Protein AF-A0A346PNC8-F1 (afdb_monomer)

Mean predicted aligned error: 5.47 Å

pLDDT: mean 92.41, std 10.1, range [27.95, 98.81]

InterPro domains:
  IPR000914 Solute-binding protein family 5 domain [PF00496] (256-506)
  IPR039424 Solute-binding protein family 5 [PTHR30290] (221-501)

Secondary structure (DSSP, 8-state):
--SHHHHHHHHHHHHHHHHHHHHHHHHHHHT-PSSEEEEEEEETT-HHHHHHHHHHHHHHHHTTSEEEEEEEE-HHHHHHHHHHTTTTT--EEEEEEEE--SSTHHHHHHHH-GGGBTTTSSBTT----HHHHHHHHHHHH---HHHHHHHHHHHHHHHHHH-SEEEEEEEEEEEEEETTTBS-----SSTT-TTGGGEEGGGTEE--B-S-SEEEEEESS-----SGGG--SHHHHHHHTTT---SEEE-TTS-EEESSEEEEEE-SSSEEEEEE-SS-B-TTSPBP-HHHHHHHHHTTTTSTTTHHHHTTEEEEEEEETTEEEEEESS--TTHHHHT-PPP--GGGSTTSS--TTTS---SSSEEEEEEETTTEEEEEE-TT-TTSSSSSSSSPPPSEEEEEE--SHHHHHHHHHTTS-SEE-S--HHHHHHHHTSTTEEEEEEEEEEEEEEE--TTSTTTTSHHHHHHHHHH--HHHHHHHTSTT-SEE-SSSS-TT-GGG--HHHHHHHHHHHT-

Foldseek 3Di:
DPPVVVVVVVVLVVLLVLLLVLQVVLCVVLVHADPAEEEEEDEPLDPLQLVLSVVLCVLSVVSRNYDYHYDYDHPVVL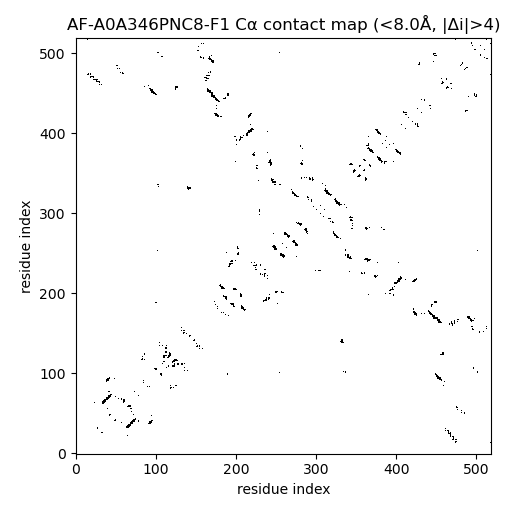LVCLQCCVVVVHQYKYWDKDFAFLDLLRLDCQQAALVNDGPNGRVSLSHDDPLLNVLSVCLFQDQPLVVSLVSLLVNQLVCLLQLQWFFQFFFKWKKKFFCQFWPDQDAQQAQLQRCVQCDPLQQLGHIDTPPALEAEEAQQAWQQFQQLLADDDSSVSNLCSQFFWFCWDQYSLRRTGGDQFPDKDDPDQFKMKTFGDQQFAKLVGHTQFLVLNQVQLVVNPPTPNVCLRLVFFDDWARPDRGMIMTGTPHRGNCVSRSRGGGGADPLCDPPHDDPCGQFNMYRGQWGWPDDDTQFKTKIAGDCSRPPAPVPSHPDGRRGMYMHTYDNDLVSQLVCCVVVVHRMYIDHALVSLVVSVPDPRMDMDMDRHSMTMIMGGNCVHPSNVRSSSSLSSSLSSPSVCSCCPSRVVGGGTDSGSGTVSNVSNDDPVSVVVSCVPRHD

Structure (mmCIF, N/CA/C/O backbone):
data_AF-A0A346PNC8-F1
#
_entry.id   AF-A0A346PNC8-F1
#
loop_
_atom_site.group_PDB
_atom_site.id
_atom_site.type_symbol
_atom_site.label_atom_id
_atom_site.label_alt_id
_atom_site.label_comp_id
_atom_site.label_asym_id
_atom_site.label_entity_id
_atom_site.label_seq_id
_atom_site.pdbx_PDB_ins_code
_atom_site.Cartn_x
_atom_site.Cartn_y
_atom_site.Cartn_z
_atom_site.occupancy
_atom_site.B_iso_or_equiv
_atom_site.auth_seq_id
_atom_site.auth_comp_id
_atom_site.auth_asym_id
_atom_site.auth_atom_id
_atom_site.pdbx_PDB_model_num
ATOM 1 N N . MET A 1 1 ? -41.665 -12.838 2.703 1.00 41.69 1 MET A N 1
ATOM 2 C CA . MET A 1 1 ? -41.223 -11.676 3.490 1.00 41.69 1 MET A CA 1
ATOM 3 C C . MET A 1 1 ? -42.024 -11.685 4.773 1.00 41.69 1 MET A C 1
ATOM 5 O O . MET A 1 1 ? -43.197 -11.367 4.656 1.00 41.69 1 MET A O 1
ATOM 9 N N . THR A 1 2 ? -41.460 -12.199 5.877 1.00 42.22 2 THR A N 1
ATOM 10 C CA . THR A 1 2 ? -41.918 -12.081 7.295 1.00 42.22 2 THR A CA 1
ATOM 11 C C . THR A 1 2 ? -41.427 -13.230 8.212 1.00 42.22 2 THR A C 1
ATOM 13 O O . THR A 1 2 ? -41.974 -13.407 9.296 1.00 42.22 2 THR A O 1
ATOM 16 N N . ALA A 1 3 ? -40.419 -14.020 7.818 1.00 34.31 3 ALA A N 1
ATOM 17 C CA . ALA A 1 3 ? -39.759 -14.975 8.725 1.00 34.31 3 ALA A CA 1
ATOM 18 C C . ALA A 1 3 ? -38.270 -14.625 8.893 1.00 34.31 3 ALA A C 1
ATOM 20 O O . ALA A 1 3 ? -37.881 -14.351 10.018 1.00 34.31 3 ALA A O 1
ATOM 21 N N . ASP A 1 4 ? -37.526 -14.469 7.786 1.00 36.72 4 ASP A N 1
ATOM 22 C CA . ASP A 1 4 ? -36.109 -14.047 7.812 1.00 36.72 4 ASP A CA 1
ATOM 23 C C . ASP A 1 4 ? -35.887 -12.725 8.556 1.00 36.72 4 ASP A C 1
ATOM 25 O O . ASP A 1 4 ? -35.188 -12.713 9.554 1.00 36.72 4 ASP A O 1
ATOM 29 N N . GLU A 1 5 ? -36.567 -11.638 8.163 1.00 34.66 5 GLU A N 1
ATOM 30 C CA . GLU A 1 5 ? -36.380 -10.293 8.756 1.00 34.66 5 GLU A CA 1
ATOM 31 C C . GLU A 1 5 ? -36.641 -10.218 10.275 1.00 34.66 5 GLU A C 1
ATOM 33 O O . GLU A 1 5 ? -36.281 -9.234 10.912 1.00 34.66 5 GLU A O 1
ATOM 38 N N . ASN A 1 6 ? -37.324 -11.210 10.855 1.00 27.95 6 ASN A N 1
ATOM 39 C CA . ASN A 1 6 ? -37.658 -11.235 12.278 1.00 27.95 6 ASN A CA 1
ATOM 40 C C . ASN A 1 6 ? -36.692 -12.119 13.089 1.00 27.95 6 ASN A C 1
ATOM 42 O O . ASN A 1 6 ? -36.618 -11.930 14.298 1.00 27.95 6 ASN A O 1
ATOM 46 N N . GLU A 1 7 ? -35.986 -13.059 12.444 1.00 33.06 7 GLU A N 1
ATOM 47 C CA . GLU A 1 7 ? -34.853 -13.803 13.023 1.00 33.06 7 GLU A CA 1
ATOM 48 C C . GLU A 1 7 ? -33.589 -12.930 12.989 1.00 33.06 7 GLU A C 1
ATOM 50 O O . GLU A 1 7 ? -33.023 -12.674 14.046 1.00 33.06 7 GLU A O 1
ATOM 55 N N . THR A 1 8 ? -33.259 -12.304 11.846 1.00 41.38 8 THR A N 1
ATOM 56 C CA . THR A 1 8 ? -32.070 -11.424 11.724 1.00 41.38 8 THR A CA 1
ATOM 57 C C . THR A 1 8 ? -32.102 -10.242 12.697 1.00 41.38 8 THR A C 1
ATOM 59 O O . THR A 1 8 ? -31.071 -9.832 13.212 1.00 41.38 8 THR A O 1
ATOM 62 N N . ARG A 1 9 ? -33.295 -9.706 12.990 1.00 32.72 9 ARG A N 1
ATOM 63 C CA . ARG A 1 9 ? -33.477 -8.582 13.924 1.00 32.72 9 ARG A CA 1
ATOM 64 C C . ARG A 1 9 ? -33.460 -8.995 15.401 1.00 32.72 9 ARG A C 1
ATOM 66 O O . ARG A 1 9 ? -33.289 -8.145 16.263 1.00 32.72 9 ARG A O 1
ATOM 73 N N . SER A 1 10 ? -33.723 -10.268 15.700 1.00 37.78 10 SER A N 1
ATOM 74 C CA . SER A 1 10 ? -33.656 -10.818 17.064 1.00 37.78 10 SER A CA 1
ATOM 75 C C . SER A 1 10 ? -32.217 -11.159 17.434 1.00 37.78 10 SER A C 1
ATOM 77 O O . SER A 1 10 ? -31.809 -10.939 18.570 1.00 37.78 10 SER A O 1
ATOM 79 N N . ASP A 1 11 ? -31.463 -11.650 16.451 1.00 52.56 11 ASP A N 1
ATOM 80 C CA . ASP A 1 11 ? -30.048 -11.970 16.602 1.00 52.56 11 ASP A CA 1
ATOM 81 C C . ASP A 1 11 ? -29.211 -10.678 16.697 1.00 52.56 11 ASP A C 1
ATOM 83 O O . ASP A 1 11 ? -28.352 -10.585 17.570 1.00 52.56 11 ASP A O 1
ATOM 87 N N . SER A 1 12 ? -29.555 -9.624 15.935 1.00 57.44 12 SER A N 1
ATOM 88 C CA . SER A 1 12 ? -28.910 -8.302 16.060 1.00 57.44 12 SER A CA 1
ATOM 89 C C . SER A 1 12 ? -29.179 -7.621 17.411 1.00 57.44 12 SER A C 1
ATOM 91 O O . SER A 1 12 ? -28.255 -7.110 18.027 1.00 57.44 12 SER A O 1
ATOM 93 N N . GLU A 1 13 ? -30.423 -7.658 17.920 1.00 61.09 13 GLU A N 1
ATOM 94 C CA . GLU A 1 13 ? -30.757 -7.109 19.251 1.00 61.09 13 GLU A CA 1
ATOM 95 C C . GLU A 1 13 ? -29.976 -7.832 20.377 1.00 61.09 13 GLU A C 1
ATOM 97 O O . GLU A 1 13 ? -29.629 -7.211 21.377 1.00 61.09 13 GLU A O 1
ATOM 102 N N . GLY A 1 14 ? -29.674 -9.129 20.220 1.00 64.38 14 GLY A N 1
ATOM 103 C CA . GLY A 1 14 ? -28.881 -9.900 21.185 1.00 64.38 14 GLY A CA 1
ATOM 104 C C . GLY A 1 14 ? -27.372 -9.629 21.127 1.00 64.38 14 GLY A C 1
ATOM 105 O O . GLY A 1 14 ? -26.728 -9.593 22.177 1.00 64.38 14 GLY A O 1
ATOM 106 N N . ALA A 1 15 ? -26.820 -9.421 19.929 1.00 70.25 15 ALA A N 1
ATOM 107 C CA . ALA A 1 15 ? -25.414 -9.061 19.734 1.00 70.25 15 ALA A CA 1
ATOM 108 C C . ALA A 1 15 ? -25.106 -7.652 20.275 1.00 70.25 15 ALA A C 1
ATOM 110 O O . ALA A 1 15 ? -24.113 -7.463 20.986 1.00 70.25 15 ALA A O 1
ATOM 111 N N . ASP A 1 16 ? -26.007 -6.693 20.034 1.00 80.81 16 ASP A N 1
ATOM 112 C CA . ASP A 1 16 ? -25.893 -5.322 20.548 1.00 80.81 16 ASP A CA 1
ATOM 113 C C . ASP A 1 16 ? -25.917 -5.291 22.088 1.00 80.81 16 ASP A C 1
ATOM 115 O O . ASP A 1 16 ? -25.121 -4.587 22.712 1.00 80.81 16 ASP A O 1
ATOM 119 N N . ASP A 1 17 ? -26.771 -6.106 22.724 1.00 88.62 17 ASP A N 1
ATOM 120 C CA . ASP A 1 17 ? -26.833 -6.233 24.188 1.00 88.62 17 ASP A CA 1
ATOM 121 C C . ASP A 1 17 ? -25.498 -6.736 24.782 1.00 88.62 17 ASP A C 1
ATOM 123 O O . ASP A 1 17 ? -25.062 -6.266 25.839 1.00 88.62 17 ASP A O 1
ATOM 127 N N . GLU A 1 18 ? -24.823 -7.685 24.121 1.00 91.88 18 GLU A N 1
ATOM 128 C CA . GLU A 1 18 ? -23.522 -8.188 24.578 1.00 91.88 18 GLU A CA 1
ATOM 129 C C . GLU A 1 18 ? -22.405 -7.157 24.375 1.00 91.88 18 GLU A C 1
ATOM 131 O O . GLU A 1 18 ? -21.547 -6.994 25.250 1.00 91.88 18 GLU A O 1
ATOM 136 N N . ALA A 1 19 ? -22.428 -6.435 23.253 1.00 94.88 19 ALA A N 1
ATOM 137 C CA . ALA A 1 19 ? -21.483 -5.363 22.968 1.00 94.88 19 ALA A CA 1
ATOM 138 C C . ALA A 1 19 ? -21.593 -4.224 23.998 1.00 94.88 19 ALA A C 1
ATOM 140 O O . ALA A 1 19 ? -20.587 -3.817 24.584 1.00 94.88 19 ALA A O 1
ATOM 141 N N . ILE A 1 20 ? -22.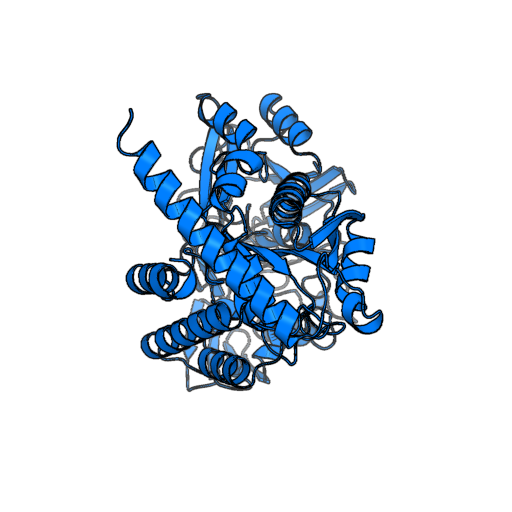817 -3.791 24.315 1.00 97.00 20 ILE A N 1
ATOM 142 C CA . ILE A 1 20 ? -23.097 -2.809 25.374 1.00 97.00 20 ILE A CA 1
ATOM 143 C C . ILE A 1 20 ? -22.587 -3.315 26.731 1.00 97.00 20 ILE A C 1
ATOM 145 O O . ILE A 1 20 ? -21.905 -2.579 27.445 1.00 97.00 20 ILE A O 1
ATOM 149 N N . ALA A 1 21 ? -22.838 -4.584 27.073 1.00 97.06 21 ALA A N 1
ATOM 150 C CA . ALA A 1 21 ? -22.382 -5.167 28.336 1.00 97.06 21 ALA A CA 1
ATOM 151 C C . ALA A 1 21 ? -20.848 -5.271 28.450 1.00 97.06 21 ALA A C 1
ATOM 153 O O . ALA A 1 21 ? -20.313 -5.267 29.565 1.00 97.06 21 ALA A O 1
ATOM 154 N N . LEU A 1 22 ? -20.126 -5.401 27.330 1.00 97.69 22 LEU A N 1
ATOM 155 C CA . LEU A 1 22 ? -18.664 -5.302 27.304 1.00 97.69 22 LEU A CA 1
ATOM 156 C C . LEU A 1 22 ? -18.212 -3.873 27.610 1.00 97.69 22 LEU A C 1
ATOM 158 O O . LEU A 1 22 ? -17.410 -3.688 28.526 1.00 97.69 22 LEU A O 1
ATOM 162 N N . VAL A 1 23 ? -18.785 -2.872 26.931 1.00 98.31 23 VAL A N 1
ATOM 163 C CA . VAL A 1 23 ? -18.450 -1.463 27.187 1.00 98.31 23 VAL A CA 1
ATOM 164 C C . VAL A 1 23 ? -18.717 -1.101 28.648 1.00 98.31 23 VAL A C 1
ATOM 166 O O . VAL A 1 23 ? -17.815 -0.611 29.318 1.00 98.31 23 VAL A O 1
ATOM 169 N N . GLU A 1 24 ? -19.904 -1.396 29.188 1.00 98.44 24 GLU A N 1
ATOM 170 C CA . GLU A 1 24 ? -20.246 -1.091 30.588 1.00 98.44 24 GLU A CA 1
ATOM 171 C C . GLU A 1 24 ? -19.246 -1.700 31.584 1.00 98.44 24 GLU A C 1
ATOM 173 O O . GLU A 1 24 ? -18.846 -1.045 32.549 1.00 98.44 24 GLU A O 1
ATOM 178 N N . ARG A 1 25 ? -18.807 -2.940 31.337 1.00 98.31 25 ARG A N 1
ATOM 179 C CA . ARG A 1 25 ? -17.824 -3.629 32.182 1.00 98.31 25 ARG A CA 1
ATOM 180 C C . ARG A 1 25 ? -16.447 -2.982 32.102 1.00 98.31 25 ARG A C 1
ATOM 182 O O . ARG A 1 25 ? -15.799 -2.821 33.134 1.00 98.31 25 ARG A O 1
ATOM 189 N N . GLY A 1 26 ? -16.016 -2.617 30.897 1.00 98.31 26 GLY A N 1
ATOM 190 C CA . GLY A 1 26 ? -14.761 -1.909 30.681 1.00 98.31 26 GLY A CA 1
ATOM 191 C C . GLY A 1 26 ? -14.765 -0.525 31.337 1.00 98.31 26 GLY A C 1
ATOM 192 O O . GLY A 1 26 ? -13.817 -0.174 32.031 1.00 98.31 26 GLY A O 1
ATOM 193 N N . LEU A 1 27 ? -15.869 0.221 31.236 1.00 98.50 27 LEU A N 1
ATOM 194 C CA . LEU A 1 27 ? -16.032 1.509 31.920 1.00 98.50 27 LEU A CA 1
ATOM 195 C C . LEU A 1 27 ? -15.996 1.364 33.449 1.00 98.50 27 LEU A C 1
ATOM 197 O O . LEU A 1 27 ? -15.332 2.153 34.126 1.00 98.50 27 LEU A O 1
ATOM 201 N N . GLU A 1 28 ? -16.649 0.336 34.006 1.00 98.19 28 GLU A N 1
ATOM 202 C CA . GLU A 1 28 ? -16.578 0.039 35.444 1.00 98.19 28 GLU A CA 1
ATOM 203 C C . GLU A 1 28 ? -15.140 -0.290 35.883 1.00 98.19 28 GLU A C 1
ATOM 205 O O . GLU A 1 28 ? -14.700 0.192 36.931 1.00 98.19 28 GLU A O 1
ATOM 210 N N . ALA A 1 29 ? -14.400 -1.067 35.083 1.00 98.06 29 ALA A N 1
ATOM 211 C CA . ALA A 1 29 ? -13.003 -1.416 35.347 1.00 98.06 29 ALA A CA 1
ATOM 212 C C . ALA A 1 29 ? -12.076 -0.187 35.308 1.00 98.06 29 ALA A C 1
ATOM 214 O O . ALA A 1 29 ? -11.304 0.017 36.249 1.00 98.06 29 ALA A O 1
ATOM 215 N N . ALA A 1 30 ? -12.244 0.679 34.302 1.00 97.19 30 ALA A N 1
ATOM 216 C CA . ALA A 1 30 ? -11.530 1.950 34.173 1.00 97.19 30 ALA A CA 1
ATOM 217 C C . ALA A 1 30 ? -11.929 2.980 35.252 1.00 97.19 30 ALA A C 1
ATOM 219 O O . ALA A 1 30 ? -11.220 3.961 35.483 1.00 97.19 30 ALA A O 1
ATOM 220 N N . GLY A 1 31 ? -13.074 2.789 35.919 1.00 97.69 31 GLY A N 1
ATOM 221 C CA . GLY A 1 31 ? -13.633 3.758 36.861 1.00 97.69 31 GLY A CA 1
ATOM 222 C C . GLY A 1 31 ? -14.132 5.039 36.183 1.00 97.69 31 GLY A C 1
ATOM 223 O O . GLY A 1 31 ? -14.040 6.116 36.779 1.00 97.69 31 GLY A O 1
ATOM 224 N N . VAL A 1 32 ? -14.636 4.924 34.951 1.00 97.81 32 VAL A N 1
ATOM 225 C CA . VAL A 1 32 ? -15.154 6.028 34.132 1.00 97.81 32 VAL A CA 1
ATOM 226 C C . VAL A 1 32 ? -16.682 5.956 34.085 1.00 97.81 32 VAL A C 1
ATOM 228 O O . VAL A 1 32 ? -17.255 4.923 33.755 1.00 97.81 32 VAL A O 1
ATOM 231 N N . ASP A 1 33 ? -17.357 7.057 34.421 1.00 97.56 33 ASP A N 1
ATOM 232 C CA . ASP A 1 33 ? -18.819 7.150 34.340 1.00 97.56 33 ASP A CA 1
ATOM 233 C C . ASP A 1 33 ? -19.258 7.548 32.912 1.00 97.56 33 ASP A C 1
ATOM 235 O O . ASP A 1 33 ? -18.686 8.487 32.354 1.00 97.56 33 ASP A O 1
ATOM 239 N N . PRO A 1 34 ? -20.297 6.918 32.329 1.00 96.75 34 PRO A N 1
ATOM 240 C CA . PRO A 1 34 ? -20.859 7.350 31.050 1.00 96.75 34 PRO A CA 1
ATOM 241 C C . PRO A 1 34 ? -21.704 8.645 31.174 1.00 96.75 34 PRO A C 1
ATOM 243 O O . PRO A 1 34 ? -22.282 8.911 32.238 1.00 96.75 34 PRO A O 1
ATOM 246 N N . PRO A 1 35 ? -21.871 9.424 30.084 1.00 97.75 35 PRO A N 1
ATOM 247 C CA . PRO A 1 35 ? -21.293 9.182 28.766 1.00 97.75 35 PRO A CA 1
ATOM 248 C C . PRO A 1 35 ? -19.808 9.571 28.700 1.00 97.75 35 PRO A C 1
ATOM 250 O O . PRO A 1 35 ? -19.401 10.589 29.257 1.00 97.75 35 PRO A O 1
ATOM 253 N N . VAL A 1 36 ? -19.010 8.772 27.994 1.00 97.75 36 VAL A N 1
ATOM 254 C CA . VAL A 1 36 ? -17.608 9.083 27.689 1.00 97.75 36 VAL A CA 1
ATOM 255 C C . VAL A 1 36 ? -17.561 10.152 26.599 1.00 97.75 36 VAL A C 1
ATOM 257 O O . VAL A 1 36 ? -18.003 9.909 25.477 1.00 97.75 36 VAL A O 1
ATOM 260 N N . GLU A 1 37 ? -17.027 11.329 26.923 1.00 97.81 37 GLU A N 1
ATOM 261 C CA . GLU A 1 37 ? -16.802 12.409 25.955 1.00 97.81 37 GLU A CA 1
ATOM 262 C C . GLU A 1 37 ? -15.555 12.103 25.110 1.00 97.81 37 GLU A C 1
ATOM 264 O O . GLU A 1 37 ? -14.465 11.947 25.661 1.00 97.81 37 GLU A O 1
ATOM 269 N N . THR A 1 38 ? -15.690 12.030 23.785 1.00 97.50 38 THR A N 1
ATOM 270 C CA . THR A 1 38 ? -14.568 11.820 22.847 1.00 97.50 38 THR A CA 1
ATOM 271 C C . THR A 1 38 ? -14.868 12.453 21.481 1.00 97.50 38 THR A C 1
ATOM 273 O O . THR A 1 38 ? -15.967 12.962 21.244 1.00 97.50 38 THR A O 1
ATOM 276 N N . THR A 1 39 ? -13.899 12.436 20.570 1.00 97.81 39 THR A N 1
ATOM 277 C CA . THR A 1 39 ? -14.019 12.983 19.213 1.00 97.81 39 THR A CA 1
ATOM 278 C C . THR A 1 39 ? -13.559 11.951 18.197 1.00 97.81 39 THR A C 1
ATOM 280 O O . THR A 1 39 ? -12.489 11.379 18.365 1.00 97.81 39 THR A O 1
ATOM 283 N N . ILE A 1 40 ? -14.328 11.740 17.127 1.00 98.31 40 ILE A N 1
ATOM 284 C CA . ILE A 1 40 ? -13.842 11.040 15.933 1.00 98.31 40 ILE A CA 1
ATOM 285 C C . ILE A 1 40 ? -13.269 12.075 14.961 1.00 98.31 40 ILE A C 1
ATOM 287 O O . ILE A 1 40 ? -13.969 13.024 14.592 1.00 98.31 40 ILE A O 1
ATOM 291 N N . TYR A 1 41 ? -12.032 11.862 14.513 1.00 97.31 41 TYR A N 1
ATOM 292 C CA . TYR A 1 41 ? -11.410 12.637 13.443 1.00 97.31 41 TYR A CA 1
ATOM 293 C C . TYR A 1 41 ? -11.367 11.852 12.123 1.00 97.31 41 TYR A C 1
ATOM 295 O O . TYR A 1 41 ? -11.156 10.635 12.093 1.00 97.31 41 TYR A O 1
ATOM 303 N N . ALA A 1 42 ? -11.539 12.581 11.023 1.00 96.38 42 ALA A N 1
ATOM 304 C CA . ALA A 1 42 ? -11.319 12.115 9.654 1.00 96.38 42 ALA A CA 1
ATOM 305 C C . ALA A 1 42 ? -10.644 13.219 8.825 1.00 96.38 42 ALA A C 1
ATOM 307 O O . ALA A 1 42 ? -10.771 14.406 9.147 1.00 96.38 42 ALA A O 1
ATOM 308 N N . ASN A 1 43 ? -9.955 12.857 7.742 1.00 93.12 43 ASN A N 1
ATOM 309 C CA . ASN A 1 43 ? -9.415 13.850 6.815 1.00 93.12 43 ASN A CA 1
ATOM 310 C C . ASN A 1 43 ? -10.472 14.295 5.788 1.00 93.12 43 ASN A C 1
ATOM 312 O O . ASN A 1 43 ? -11.259 13.481 5.301 1.00 93.12 43 ASN A O 1
ATOM 316 N N . VAL A 1 44 ? -10.489 15.589 5.463 1.00 87.88 44 VAL A N 1
ATOM 317 C CA . VAL A 1 44 ? -11.554 16.220 4.662 1.00 87.88 44 VAL A CA 1
ATOM 318 C C . VAL A 1 44 ? -11.576 15.747 3.206 1.00 87.88 44 VAL A C 1
ATOM 320 O O . VAL A 1 44 ? -12.602 15.839 2.543 1.00 87.88 44 VAL A O 1
ATOM 323 N N . GLU A 1 45 ? -10.446 15.264 2.692 1.00 83.50 45 GLU A N 1
ATOM 324 C CA . GLU A 1 45 ? -10.282 14.871 1.292 1.00 83.50 45 GLU A CA 1
ATOM 325 C C . GLU A 1 45 ? -10.898 13.499 0.983 1.00 83.50 45 GLU A C 1
ATOM 327 O O . GLU A 1 45 ? -11.043 13.147 -0.187 1.00 83.50 45 GLU A O 1
ATOM 332 N N . ASN A 1 46 ? -11.262 12.721 2.009 1.00 85.81 46 ASN A N 1
ATOM 333 C CA . ASN A 1 46 ? -11.880 11.409 1.852 1.00 85.81 46 ASN A CA 1
ATOM 334 C C . ASN A 1 46 ? -13.349 11.437 2.318 1.00 85.81 46 ASN A C 1
ATOM 336 O O . ASN A 1 46 ? -13.671 11.133 3.469 1.00 85.81 46 ASN A O 1
ATOM 340 N N . ASP A 1 47 ? -14.252 11.785 1.396 1.00 86.69 47 ASP A N 1
ATOM 341 C CA . ASP A 1 47 ? -15.698 11.873 1.650 1.00 86.69 47 ASP A CA 1
ATOM 342 C C . ASP A 1 47 ? -16.303 10.550 2.154 1.00 86.69 47 ASP A C 1
ATOM 344 O O . ASP A 1 47 ? -17.196 10.554 3.007 1.00 86.69 47 ASP A O 1
ATOM 348 N N . GLU A 1 48 ? -15.835 9.404 1.649 1.00 89.12 48 GLU A N 1
ATOM 349 C CA . GLU A 1 48 ? -16.301 8.088 2.101 1.00 89.12 48 GLU A CA 1
ATOM 350 C C . GLU A 1 48 ? -15.897 7.847 3.562 1.00 89.12 48 GLU A C 1
ATOM 352 O O . GLU A 1 48 ? -16.744 7.462 4.374 1.00 89.12 48 GLU A O 1
ATOM 357 N N . ARG A 1 49 ? -14.653 8.190 3.932 1.00 92.31 49 ARG A N 1
ATOM 358 C CA . ARG A 1 49 ? -14.163 8.150 5.318 1.00 92.31 49 ARG A CA 1
ATOM 359 C C . ARG A 1 49 ? -14.982 9.013 6.254 1.00 92.31 49 ARG A C 1
ATOM 361 O O . ARG A 1 49 ? -15.444 8.541 7.291 1.00 92.31 49 ARG A O 1
ATOM 368 N N . VAL A 1 50 ? -15.222 10.261 5.862 1.00 95.12 50 VAL A N 1
ATOM 369 C CA . VAL A 1 50 ? -16.059 11.198 6.621 1.00 95.12 50 VAL A CA 1
ATOM 370 C C . VAL A 1 50 ? -17.456 10.617 6.858 1.00 95.12 50 VAL A C 1
ATOM 372 O O . VAL A 1 50 ? -17.982 10.692 7.971 1.00 95.12 50 VAL A O 1
ATOM 375 N N . ARG A 1 51 ? -18.063 10.006 5.835 1.00 95.00 51 ARG A N 1
ATOM 376 C CA . ARG A 1 51 ? -19.415 9.442 5.935 1.00 95.00 51 ARG A CA 1
ATOM 377 C C . ARG A 1 51 ? -19.483 8.218 6.843 1.00 95.00 51 ARG A C 1
ATOM 379 O O . ARG A 1 51 ? -20.431 8.131 7.626 1.00 95.00 51 ARG A O 1
ATOM 386 N N . TRP A 1 52 ? -18.532 7.284 6.773 1.00 95.94 52 TRP A N 1
ATOM 387 C CA . TRP A 1 52 ? -18.573 6.122 7.669 1.00 95.94 52 TRP A CA 1
ATOM 388 C C . TRP A 1 52 ? -18.174 6.478 9.103 1.00 95.94 52 TRP A C 1
ATOM 390 O O . TRP A 1 52 ? -18.793 5.967 10.035 1.00 95.94 52 TRP A O 1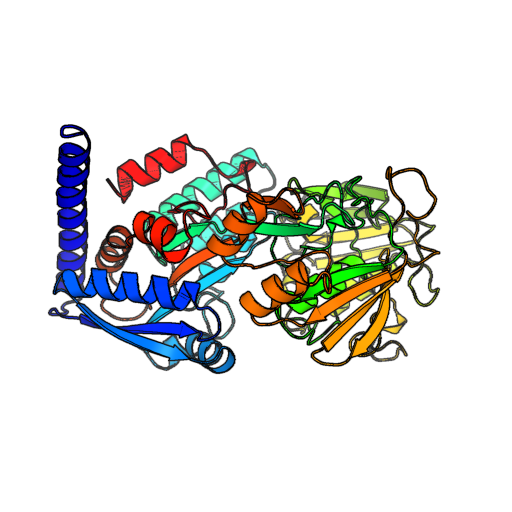
ATOM 400 N N . ALA A 1 53 ? -17.259 7.432 9.299 1.00 97.25 53 ALA A N 1
ATOM 401 C CA . ALA A 1 53 ? -16.936 7.982 10.616 1.00 97.25 53 ALA A CA 1
ATOM 402 C C . ALA A 1 53 ? -18.179 8.569 11.314 1.00 97.25 53 ALA A C 1
ATOM 404 O O . ALA A 1 53 ? -18.410 8.336 12.500 1.00 97.25 53 ALA A O 1
ATOM 405 N N . GLN A 1 54 ? -19.033 9.275 10.565 1.00 97.25 54 GLN A N 1
ATOM 406 C CA . GLN A 1 54 ? -20.310 9.801 11.066 1.00 97.25 54 GLN A CA 1
ATOM 407 C C . GLN A 1 54 ? -21.329 8.702 11.401 1.00 97.25 54 GLN A C 1
ATOM 409 O O . GLN A 1 54 ? -22.120 8.871 12.329 1.00 97.25 54 GLN A O 1
ATOM 414 N N . LEU A 1 55 ? -21.326 7.576 10.674 1.00 97.38 55 LEU A N 1
ATOM 415 C CA . LEU A 1 55 ? -22.157 6.421 11.033 1.00 97.38 55 LEU A CA 1
ATOM 416 C C . LEU A 1 55 ? -21.693 5.803 12.354 1.00 97.38 55 LEU A C 1
ATOM 418 O O . LEU A 1 55 ? -22.526 5.550 13.217 1.00 97.38 55 LEU A O 1
ATOM 422 N N . VAL A 1 56 ? -20.381 5.638 12.548 1.00 97.81 56 VAL A N 1
ATOM 423 C CA . VAL A 1 56 ? -19.821 5.162 13.823 1.00 97.81 56 VAL A CA 1
ATOM 424 C C . VAL A 1 56 ? -20.162 6.121 14.966 1.00 97.81 56 VAL A C 1
ATOM 426 O O . VAL A 1 56 ? -20.624 5.681 16.016 1.00 97.81 56 VAL A O 1
ATOM 429 N N . GLN A 1 57 ? -20.007 7.434 14.755 1.00 97.81 57 GLN A N 1
ATOM 430 C CA . GLN A 1 57 ? -20.417 8.454 15.726 1.00 97.81 57 GLN A CA 1
ATOM 431 C C . GLN A 1 57 ? -21.883 8.272 16.142 1.00 97.81 57 GLN A C 1
ATOM 433 O O . GLN A 1 57 ? -22.210 8.357 17.327 1.00 97.81 57 GLN A O 1
ATOM 438 N N . GLN A 1 58 ? -22.771 8.061 15.166 1.00 97.12 58 GLN A N 1
ATOM 439 C CA . GLN A 1 58 ? -24.192 7.867 15.419 1.00 97.12 58 GLN A CA 1
ATOM 440 C C . GLN A 1 58 ? -24.437 6.620 16.278 1.00 97.12 58 GLN A C 1
ATOM 442 O O . GLN A 1 58 ? -25.099 6.745 17.307 1.00 97.12 58 GLN A O 1
ATOM 447 N N . GLU A 1 59 ? -23.895 5.461 15.891 1.00 96.69 59 GLU A N 1
ATOM 448 C CA . GLU A 1 59 ? -24.095 4.201 16.626 1.00 96.69 59 GLU A CA 1
ATOM 449 C C . GLU A 1 59 ? -23.595 4.302 18.074 1.00 96.69 59 GLU A C 1
ATOM 451 O O . GLU A 1 59 ? -24.321 3.972 19.012 1.00 96.69 59 GLU A O 1
ATOM 456 N N . LEU A 1 60 ? -22.399 4.864 18.291 1.00 97.31 60 LEU A N 1
ATOM 457 C CA . LEU A 1 60 ? -21.854 5.032 19.641 1.00 97.31 60 LEU A CA 1
ATOM 458 C C . LEU A 1 60 ? -22.712 5.952 20.512 1.00 97.31 60 LEU A C 1
ATOM 460 O O . LEU A 1 60 ? -22.971 5.634 21.675 1.00 97.31 60 LEU A O 1
ATOM 464 N N . ASN A 1 61 ? -23.206 7.058 19.956 1.00 97.94 61 ASN A N 1
ATOM 465 C CA . ASN A 1 61 ? -24.079 7.982 20.678 1.00 97.94 61 ASN A CA 1
ATOM 466 C C . ASN A 1 61 ? -25.460 7.382 20.988 1.00 97.94 61 ASN A C 1
ATOM 468 O O . ASN A 1 61 ? -26.058 7.713 22.015 1.00 97.94 61 ASN A O 1
ATOM 472 N N . GLU A 1 62 ? -25.979 6.494 20.135 1.00 96.31 62 GLU A N 1
ATOM 473 C CA . GLU A 1 62 ? -27.275 5.835 20.344 1.00 96.31 62 GLU A CA 1
ATOM 474 C C . GLU A 1 62 ? -27.273 4.888 21.554 1.00 96.31 62 GLU A C 1
ATOM 476 O O . GLU A 1 62 ? -28.312 4.738 22.205 1.00 96.31 62 GLU A O 1
ATOM 481 N N . THR A 1 63 ? -26.109 4.350 21.940 1.00 96.56 63 THR A N 1
ATOM 482 C CA . THR A 1 63 ? -25.962 3.549 23.171 1.00 96.56 63 THR A CA 1
ATOM 483 C C . THR A 1 63 ? -26.225 4.352 24.452 1.00 96.56 63 THR A C 1
ATOM 485 O O . THR A 1 63 ? -26.597 3.789 25.482 1.00 96.56 63 THR A O 1
ATOM 488 N N . GLY A 1 64 ? -26.007 5.674 24.420 1.00 96.88 64 GLY A N 1
ATOM 489 C CA . GLY A 1 64 ? -25.988 6.534 25.606 1.00 96.88 64 GLY A CA 1
ATOM 490 C C . GLY A 1 64 ? -24.763 6.353 26.517 1.00 96.88 64 GLY A C 1
ATOM 491 O O . GLY A 1 64 ? -24.694 7.013 27.557 1.00 96.88 64 GLY A O 1
ATOM 492 N N . LEU A 1 65 ? -23.809 5.491 26.146 1.00 98.06 65 LEU A N 1
ATOM 493 C CA . LEU A 1 65 ? -22.538 5.291 26.854 1.00 98.06 65 LEU A CA 1
ATOM 494 C C . LEU A 1 65 ? -21.451 6.277 26.412 1.00 98.06 65 LEU A C 1
ATOM 496 O O . LEU A 1 65 ? -20.477 6.466 27.139 1.00 98.06 65 LEU A O 1
ATOM 500 N N . PHE A 1 66 ? -21.632 6.932 25.265 1.00 98.38 66 PHE A N 1
ATOM 501 C CA . PHE A 1 66 ? -20.693 7.894 24.695 1.00 98.38 66 PHE A CA 1
ATOM 502 C C . PHE A 1 66 ? -21.388 9.215 24.334 1.00 98.38 66 PHE A C 1
ATOM 504 O O . PHE A 1 66 ? -22.591 9.245 24.067 1.00 98.38 66 PHE A O 1
ATOM 511 N N . ASP A 1 67 ? -20.610 10.298 24.343 1.00 98.12 67 ASP A N 1
ATOM 512 C CA . ASP A 1 67 ? -20.933 11.600 23.751 1.00 98.12 67 ASP A CA 1
ATOM 513 C C . ASP A 1 67 ? -19.800 11.955 22.776 1.00 98.12 67 ASP A C 1
ATOM 515 O O . ASP A 1 67 ? -18.802 12.594 23.116 1.00 98.12 67 ASP A O 1
ATOM 519 N N . VAL A 1 68 ? -19.916 11.406 21.570 1.00 98.25 68 VAL A N 1
ATOM 520 C CA . VAL A 1 68 ? -18.923 11.466 20.502 1.00 98.25 68 VAL A CA 1
ATOM 521 C C . VAL A 1 68 ? -19.183 12.687 19.630 1.00 98.25 68 VAL A C 1
ATOM 523 O O . VAL A 1 68 ? -20.225 12.792 18.969 1.00 98.25 68 VAL A O 1
ATOM 526 N N . SER A 1 69 ? -18.206 13.585 19.560 1.00 98.00 69 SER A N 1
ATOM 527 C CA . SER A 1 69 ? -18.163 14.681 18.591 1.00 98.00 69 SER A CA 1
ATOM 528 C C . SER A 1 69 ? -17.428 14.269 17.302 1.00 98.00 69 SER A C 1
ATOM 530 O O . SER A 1 69 ? -16.805 13.210 17.252 1.00 98.00 69 SER A O 1
ATOM 532 N N . PHE A 1 70 ? -17.542 15.059 16.231 1.00 97.81 70 PHE A N 1
ATOM 533 C CA . PHE A 1 70 ? -16.900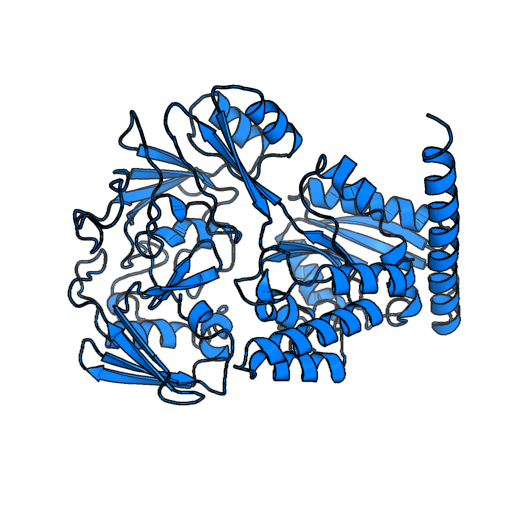 14.758 14.947 1.00 97.81 70 PHE A CA 1
ATOM 534 C C . PHE A 1 70 ? -16.198 15.994 14.398 1.00 97.81 70 PHE A C 1
ATOM 536 O O . PHE A 1 70 ? -16.821 17.054 14.266 1.00 97.81 70 PHE A O 1
ATOM 543 N N . GLU A 1 71 ? -14.928 15.836 14.041 1.00 97.06 71 GLU A N 1
ATOM 544 C CA . GLU A 1 71 ? -14.092 16.890 13.479 1.00 97.06 71 GLU A CA 1
ATOM 545 C C . GLU A 1 71 ? -13.384 16.418 12.204 1.00 97.06 71 GLU A C 1
ATOM 547 O O . GLU A 1 71 ? -13.072 15.242 12.026 1.00 97.06 71 GLU A O 1
ATOM 552 N N . GLN A 1 72 ? -13.155 17.358 11.288 1.00 96.38 72 GLN A N 1
ATOM 553 C CA . GLN A 1 72 ? -12.460 17.111 10.027 1.00 96.38 72 GLN A CA 1
ATOM 554 C C . GLN A 1 72 ? -11.217 17.983 9.956 1.00 96.38 72 GLN A C 1
ATOM 556 O O . GLN A 1 72 ? -11.284 19.176 10.268 1.00 96.38 72 GLN A O 1
ATOM 561 N N . LEU A 1 73 ? -10.112 17.395 9.512 1.00 95.06 73 LEU A N 1
ATOM 562 C CA . LEU A 1 73 ? -8.834 18.075 9.330 1.00 95.06 73 LEU A CA 1
ATOM 563 C C . LEU A 1 73 ? -8.363 17.930 7.881 1.00 95.06 73 LEU A C 1
ATOM 565 O O . LEU A 1 73 ? -8.661 16.940 7.222 1.00 95.06 73 LEU A O 1
ATOM 569 N N . GLU A 1 74 ? -7.618 18.909 7.379 1.00 90.25 74 GLU A N 1
ATOM 570 C CA . GLU A 1 74 ? -6.877 18.739 6.119 1.00 90.25 74 GLU A CA 1
ATOM 571 C C . GLU A 1 74 ? -5.759 17.704 6.331 1.00 90.25 74 GLU A C 1
ATOM 573 O O . GLU A 1 74 ? -5.208 17.622 7.435 1.00 90.25 74 GLU A O 1
ATOM 578 N N . TRP A 1 75 ? -5.367 16.962 5.293 1.00 84.44 75 TRP A N 1
ATOM 579 C CA . TRP A 1 75 ? -4.451 15.816 5.396 1.00 84.44 75 TRP A CA 1
ATOM 580 C C . TRP A 1 75 ? -3.178 16.093 6.207 1.00 84.44 75 TRP A C 1
ATOM 582 O O . TRP A 1 75 ? -2.850 15.333 7.111 1.00 84.44 75 TRP A O 1
ATOM 592 N N . GLY A 1 76 ? -2.496 17.219 5.971 1.00 87.12 76 GLY A N 1
ATOM 593 C CA . GLY A 1 76 ? -1.281 17.555 6.726 1.00 87.12 76 GLY A CA 1
ATOM 594 C C . GLY A 1 76 ? -1.529 17.757 8.229 1.00 87.12 76 GLY A C 1
ATOM 595 O O . GLY A 1 76 ? -0.739 17.315 9.052 1.00 87.12 76 GLY A O 1
ATOM 596 N N . GLN A 1 77 ? -2.660 18.368 8.601 1.00 92.38 77 GLN A N 1
ATOM 597 C CA . GLN A 1 77 ? -3.053 18.523 10.009 1.00 92.38 77 GLN A CA 1
ATOM 598 C C . GLN A 1 77 ? -3.507 17.195 10.617 1.00 92.38 77 GLN A C 1
ATOM 600 O O . GLN A 1 77 ? -3.317 16.959 11.807 1.00 92.38 77 GLN A O 1
ATOM 605 N N . TYR A 1 78 ? -4.121 16.343 9.798 1.00 92.62 78 TYR A N 1
ATOM 606 C CA . TYR A 1 78 ? -4.542 15.009 10.187 1.00 92.62 78 TYR A CA 1
ATOM 607 C C . TYR A 1 78 ? -3.342 14.108 10.497 1.00 92.62 78 TYR A C 1
ATOM 609 O O . TYR A 1 78 ? -3.333 13.427 11.520 1.00 92.62 78 TYR A O 1
ATOM 617 N N . GLN A 1 79 ? -2.296 14.166 9.670 1.00 90.62 79 GLN A N 1
ATOM 618 C CA . GLN A 1 79 ? -1.029 13.486 9.932 1.00 90.62 79 GLN A CA 1
ATOM 619 C C . GLN A 1 79 ? -0.375 14.010 11.216 1.00 90.62 79 GLN A C 1
ATOM 621 O O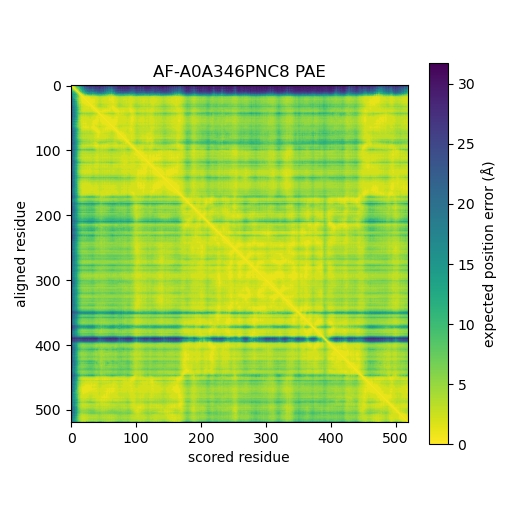 . GLN A 1 79 ? -0.036 13.211 12.087 1.00 90.62 79 GLN A O 1
ATOM 626 N N . ASP A 1 80 ? -0.269 15.335 11.378 1.00 92.88 80 ASP A N 1
ATOM 627 C CA . ASP A 1 80 ? 0.273 15.943 12.602 1.00 92.88 80 ASP A CA 1
ATOM 628 C C . ASP A 1 80 ? -0.481 15.466 13.859 1.00 92.88 80 ASP A C 1
ATOM 630 O O . ASP A 1 80 ? 0.143 15.175 14.882 1.00 92.88 80 ASP A O 1
ATOM 634 N N . LEU A 1 81 ? -1.815 15.352 13.789 1.00 94.50 81 LEU A N 1
ATOM 635 C CA . LEU A 1 81 ? -2.634 14.788 14.865 1.00 94.50 81 LEU A CA 1
ATOM 636 C C . LEU A 1 81 ? -2.245 13.332 15.157 1.00 94.50 81 LEU A C 1
ATOM 638 O O . LEU A 1 81 ? -1.952 13.018 16.307 1.00 94.50 81 LEU A O 1
ATOM 642 N N . CYS A 1 82 ? -2.202 12.464 14.141 1.00 93.88 82 CYS A N 1
ATOM 643 C CA . CYS A 1 82 ? -1.894 11.039 14.316 1.00 93.88 82 CYS A CA 1
ATOM 644 C C . CYS A 1 82 ? -0.531 10.823 14.992 1.00 93.88 82 CYS A C 1
ATOM 646 O O . CYS A 1 82 ? -0.427 10.050 15.941 1.00 93.88 82 CYS A O 1
ATOM 648 N N . PHE A 1 83 ? 0.499 11.559 14.564 1.00 94.19 83 PHE A N 1
ATOM 649 C CA . PHE A 1 83 ? 1.849 11.434 15.121 1.00 94.19 83 PHE A CA 1
ATOM 650 C C . PHE A 1 83 ? 2.022 12.079 16.505 1.00 94.19 83 PHE A C 1
ATOM 652 O O . PHE A 1 83 ? 3.007 11.786 17.178 1.00 94.19 83 PHE A O 1
ATOM 659 N N . SER A 1 84 ? 1.105 12.950 16.942 1.00 93.56 84 SER A N 1
ATOM 660 C CA . SER A 1 84 ? 1.215 13.664 18.227 1.00 93.56 84 SER A CA 1
ATOM 661 C C . SER A 1 84 ? 0.162 13.283 19.269 1.00 93.56 84 SER A C 1
ATOM 663 O O . SER A 1 84 ? 0.259 13.742 20.407 1.00 93.56 84 SER A O 1
ATOM 665 N N . MET A 1 85 ? -0.804 12.425 18.919 1.00 91.56 85 MET A N 1
ATOM 666 C CA . MET A 1 85 ? -1.955 12.064 19.759 1.00 91.56 85 MET A CA 1
ATOM 667 C C . MET A 1 85 ? -1.548 11.542 21.146 1.00 91.56 85 MET A C 1
ATOM 669 O O . MET A 1 85 ? -2.202 11.850 22.146 1.00 91.56 85 MET A O 1
ATOM 673 N N . ALA A 1 86 ? -0.458 10.775 21.225 1.00 91.44 86 ALA A N 1
ATOM 674 C CA . ALA A 1 86 ? 0.052 10.250 22.489 1.00 91.44 86 ALA A CA 1
ATOM 675 C C . ALA A 1 86 ? 0.755 11.311 23.336 1.00 91.44 86 ALA A C 1
ATOM 677 O O . ALA A 1 86 ? 0.524 11.390 24.541 1.00 91.44 86 ALA A O 1
ATOM 678 N N . ASP A 1 87 ? 1.546 12.180 22.707 1.00 90.88 87 ASP A N 1
ATOM 679 C CA . ASP A 1 87 ? 2.240 13.275 23.391 1.00 90.88 87 ASP A CA 1
ATOM 680 C C . ASP A 1 87 ? 1.265 14.300 23.989 1.00 90.88 87 ASP A C 1
ATOM 682 O O . ASP A 1 87 ? 1.550 14.911 25.025 1.00 90.88 87 ASP A O 1
ATOM 686 N N . SER A 1 88 ? 0.123 14.517 23.331 1.00 89.31 88 SER A N 1
ATOM 687 C CA . SER A 1 88 ? -0.923 15.435 23.786 1.00 89.31 88 SER A CA 1
ATOM 688 C C . SER A 1 88 ? -1.965 14.792 24.705 1.00 89.31 88 SER A C 1
ATOM 690 O O . SER A 1 88 ? -2.812 15.526 25.217 1.00 89.31 88 SER A O 1
ATOM 692 N N . GLU A 1 89 ? -1.900 13.473 24.934 1.00 89.00 89 GLU A N 1
ATOM 693 C CA . GLU A 1 89 ? -2.951 12.687 25.603 1.00 89.00 89 GLU A CA 1
ATOM 694 C C . GLU A 1 89 ? -4.350 12.974 25.016 1.00 89.00 89 GLU A C 1
ATOM 696 O O . GLU A 1 89 ? -5.345 13.071 25.738 1.00 89.00 89 GLU A O 1
ATOM 701 N N . GLU A 1 90 ? -4.428 13.170 23.697 1.00 90.62 90 GLU A N 1
ATOM 702 C CA . GLU A 1 90 ? -5.675 13.521 23.022 1.00 90.62 90 GLU A CA 1
ATOM 703 C C . GLU A 1 90 ? -6.663 12.345 23.097 1.00 90.62 90 GLU A C 1
ATOM 705 O O . GLU A 1 90 ? -6.379 11.230 22.655 1.00 90.62 90 GLU A O 1
ATOM 710 N N . ASN A 1 91 ? -7.849 12.603 23.655 1.00 92.62 91 ASN A N 1
ATOM 711 C CA . ASN A 1 91 ? -8.903 11.602 23.812 1.00 92.62 91 ASN A CA 1
ATOM 712 C C . ASN A 1 91 ? -9.740 11.455 22.534 1.00 92.62 91 ASN A C 1
ATOM 714 O O . ASN A 1 91 ? -10.910 11.859 22.487 1.00 92.62 91 ASN A O 1
ATOM 718 N N . ALA A 1 92 ? -9.126 10.903 21.494 1.00 94.31 92 ALA A N 1
ATOM 719 C CA . ALA A 1 92 ? -9.667 10.898 20.146 1.00 94.31 92 ALA A CA 1
ATOM 720 C C . ALA A 1 92 ? -9.673 9.517 19.510 1.00 94.31 92 ALA A C 1
ATOM 722 O O . ALA A 1 92 ? -8.746 8.735 19.680 1.00 94.31 92 ALA A O 1
ATOM 723 N N . LEU A 1 93 ? -10.698 9.263 18.707 1.00 97.50 93 LEU A N 1
ATOM 724 C CA . LEU A 1 93 ? -10.731 8.146 17.782 1.00 97.50 93 LEU A CA 1
ATOM 725 C C . LEU A 1 93 ? -10.348 8.647 16.393 1.00 97.50 93 LEU A C 1
ATOM 727 O O . LEU A 1 93 ? -10.766 9.729 15.973 1.00 97.50 93 LEU A O 1
ATOM 731 N N . VAL A 1 94 ? -9.576 7.854 15.664 1.00 96.75 94 VAL A N 1
ATOM 732 C CA . VAL A 1 94 ? -9.012 8.259 14.371 1.00 96.75 94 VAL A CA 1
ATOM 733 C C . VAL A 1 94 ? -9.383 7.228 13.317 1.00 96.75 94 VAL A C 1
ATOM 735 O O . VAL A 1 94 ? -9.260 6.027 13.543 1.00 96.75 94 VAL A O 1
ATOM 738 N N . THR A 1 95 ? -9.862 7.694 12.167 1.00 96.75 95 THR A N 1
ATOM 739 C CA . THR A 1 95 ? -10.240 6.834 11.037 1.00 96.75 95 THR A CA 1
ATOM 740 C C . THR A 1 95 ? -9.119 6.768 10.011 1.00 96.75 95 THR A C 1
ATOM 742 O O . THR A 1 95 ? -8.701 7.784 9.460 1.00 96.75 95 THR A O 1
ATOM 745 N N . LEU A 1 96 ? -8.596 5.586 9.734 1.00 93.38 96 LEU A N 1
ATOM 746 C CA . LEU A 1 96 ? -7.480 5.433 8.807 1.00 93.38 96 LEU A CA 1
ATOM 747 C C . LEU A 1 96 ? -7.691 4.228 7.905 1.00 93.38 96 LEU A C 1
ATOM 749 O O . LEU A 1 96 ? -8.618 3.438 8.076 1.00 93.38 96 LEU A O 1
ATOM 753 N N . ASP A 1 97 ? -6.837 4.146 6.906 1.00 91.81 97 ASP A N 1
ATOM 754 C CA . ASP A 1 97 ? -6.647 2.976 6.080 1.00 91.81 97 ASP A CA 1
ATOM 755 C C . ASP A 1 97 ? -5.164 2.613 6.077 1.00 91.81 97 ASP A C 1
ATOM 757 O O . ASP A 1 97 ? -4.304 3.448 6.364 1.00 91.81 97 ASP A O 1
ATOM 761 N N . VAL A 1 98 ? -4.876 1.354 5.773 1.00 90.88 98 VAL A N 1
ATOM 762 C CA . VAL A 1 98 ? -3.517 0.895 5.504 1.00 90.88 98 VAL A CA 1
ATOM 763 C C . VAL A 1 98 ? -3.549 0.043 4.257 1.00 90.88 98 VAL A C 1
ATOM 765 O O . VAL A 1 98 ? -4.418 -0.818 4.111 1.00 90.88 98 VAL A O 1
ATOM 768 N N . SER A 1 99 ? -2.603 0.295 3.365 1.00 89.06 99 SER A N 1
ATOM 769 C CA . SER A 1 99 ? -2.285 -0.577 2.245 1.00 89.06 99 SER A CA 1
ATOM 770 C C . SER A 1 99 ? -0.993 -1.325 2.541 1.00 89.06 99 SER A C 1
ATOM 772 O O . SER A 1 99 ? -0.057 -0.728 3.074 1.00 89.06 99 SER A O 1
ATOM 774 N N . GLY A 1 100 ? -0.933 -2.601 2.178 1.00 87.25 100 GLY A N 1
ATOM 775 C CA . GLY A 1 100 ? 0.255 -3.436 2.339 1.00 87.25 100 GLY A CA 1
ATOM 776 C C . GLY A 1 100 ? 0.749 -3.992 1.008 1.00 87.25 100 GLY A C 1
ATOM 777 O O . GLY A 1 100 ? 0.350 -3.547 -0.066 1.00 87.25 100 GLY A O 1
ATOM 778 N N . GLY A 1 101 ? 1.644 -4.969 1.100 1.00 90.06 101 GLY A N 1
ATOM 779 C CA . GLY A 1 101 ? 2.238 -5.691 -0.017 1.00 90.06 101 GLY A CA 1
ATOM 780 C C . GLY A 1 101 ? 1.664 -7.096 -0.197 1.00 90.06 101 GLY A C 1
ATOM 781 O O . GLY A 1 101 ? 0.513 -7.383 0.134 1.00 90.06 101 GLY A O 1
ATOM 782 N N . TRP A 1 102 ? 2.508 -7.995 -0.697 1.00 92.31 102 TRP A N 1
ATOM 783 C CA . TRP A 1 102 ? 2.200 -9.414 -0.918 1.00 92.31 102 TRP A CA 1
ATOM 784 C C . TRP A 1 102 ? 2.508 -10.314 0.284 1.00 92.31 102 TRP A C 1
ATOM 786 O O . TRP A 1 102 ? 2.598 -11.532 0.157 1.00 92.31 102 TRP A O 1
ATOM 796 N N . ASP A 1 103 ? 2.647 -9.714 1.464 1.00 93.56 103 ASP A N 1
ATOM 797 C CA . ASP A 1 103 ? 3.010 -10.412 2.686 1.00 93.56 103 ASP A CA 1
ATOM 798 C C . ASP A 1 103 ? 2.209 -9.875 3.881 1.00 93.56 103 ASP A C 1
ATOM 800 O O . ASP A 1 103 ? 2.115 -8.650 4.030 1.00 93.56 103 ASP A O 1
ATOM 804 N N . PRO A 1 104 ? 1.639 -10.738 4.748 1.00 94.75 104 PRO A N 1
ATOM 805 C CA . PRO A 1 104 ? 0.847 -10.290 5.895 1.00 94.75 104 PRO A CA 1
ATOM 806 C C . PRO A 1 104 ? 1.637 -9.383 6.846 1.00 94.75 104 PRO A C 1
ATOM 808 O O . PRO A 1 104 ? 1.044 -8.490 7.448 1.00 94.75 104 PRO A O 1
ATOM 811 N N . HIS A 1 105 ? 2.964 -9.544 6.935 1.00 94.19 105 HIS A N 1
ATOM 812 C CA . HIS A 1 105 ? 3.848 -8.688 7.733 1.00 94.19 105 HIS A CA 1
ATOM 813 C C . HIS A 1 105 ? 3.621 -7.201 7.463 1.00 94.19 105 HIS A C 1
ATOM 815 O O . HIS A 1 105 ? 3.460 -6.415 8.392 1.00 94.19 105 HIS A O 1
ATOM 821 N N . THR A 1 106 ? 3.497 -6.835 6.186 1.00 92.56 106 THR A N 1
ATOM 822 C CA . THR A 1 106 ? 3.369 -5.439 5.737 1.00 92.56 106 THR A CA 1
ATOM 823 C C . THR A 1 106 ? 2.063 -4.761 6.165 1.00 92.56 106 THR A C 1
ATOM 825 O O . THR A 1 106 ? 1.998 -3.537 6.222 1.00 92.56 106 THR A O 1
ATOM 828 N N . TYR A 1 107 ? 1.030 -5.541 6.491 1.00 94.62 107 TYR A N 1
ATOM 829 C CA . TYR A 1 107 ? -0.251 -5.042 7.003 1.00 94.62 107 TYR A CA 1
ATOM 830 C C . TYR A 1 107 ? -0.259 -4.919 8.527 1.00 94.62 107 TYR A C 1
ATOM 832 O O . TYR A 1 107 ? -1.042 -4.161 9.095 1.00 94.62 107 TYR A O 1
ATOM 840 N N . LEU A 1 108 ? 0.582 -5.711 9.189 1.00 96.25 108 LEU A N 1
ATOM 841 C CA . LEU A 1 108 ? 0.489 -5.986 10.612 1.00 96.25 108 LEU A CA 1
ATOM 842 C C . LEU A 1 108 ? 1.560 -5.243 11.412 1.00 96.25 108 LEU A C 1
ATOM 844 O O . LEU A 1 108 ? 1.243 -4.528 12.361 1.00 96.25 108 LEU A O 1
ATOM 848 N N . GLU A 1 109 ? 2.824 -5.401 11.032 1.00 95.81 109 GLU A N 1
ATOM 849 C CA . GLU A 1 109 ? 3.967 -4.904 11.796 1.00 95.81 109 GLU A CA 1
ATOM 850 C C . GLU A 1 109 ? 3.922 -3.384 12.010 1.00 95.81 109 GLU A C 1
ATOM 852 O O . GLU A 1 109 ? 3.975 -2.968 13.175 1.00 95.81 109 GLU A O 1
ATOM 857 N N . PRO A 1 110 ? 3.682 -2.549 10.972 1.00 93.81 110 PRO A N 1
ATOM 858 C CA . PRO A 1 110 ? 3.756 -1.100 11.142 1.00 93.81 110 PRO A CA 1
ATOM 859 C C . PRO A 1 110 ? 2.736 -0.552 12.143 1.00 93.81 110 PRO A C 1
ATOM 861 O O . PRO A 1 110 ? 2.954 0.507 12.732 1.00 93.81 110 PRO A O 1
ATOM 864 N N . LEU A 1 111 ? 1.613 -1.259 12.316 1.00 95.69 111 LEU A N 1
ATOM 865 C CA . LEU A 1 111 ? 0.488 -0.841 13.148 1.00 95.69 111 LEU A CA 1
ATOM 866 C C . LEU A 1 111 ? 0.476 -1.490 14.533 1.00 95.69 111 LEU A C 1
ATOM 868 O O . LEU A 1 111 ? -0.076 -0.895 15.458 1.00 95.69 111 LEU A O 1
ATOM 872 N N . PHE A 1 112 ? 1.023 -2.699 14.679 1.00 97.56 112 PHE A N 1
ATOM 873 C CA . PHE A 1 112 ? 0.821 -3.512 15.882 1.00 97.56 112 PHE A CA 1
ATOM 874 C C . PHE A 1 112 ? 2.101 -3.870 16.631 1.00 97.56 112 PHE A C 1
ATOM 876 O O . PHE A 1 112 ? 1.992 -4.228 17.804 1.00 97.56 112 PHE A O 1
ATOM 883 N N . HIS A 1 113 ? 3.280 -3.749 16.013 1.00 97.69 113 HIS A N 1
ATOM 884 C CA . HIS A 1 113 ? 4.534 -3.953 16.731 1.00 97.69 113 HIS A CA 1
ATOM 885 C C . HIS A 1 113 ? 4.783 -2.791 17.701 1.00 97.69 113 HIS A C 1
ATOM 887 O O . HIS A 1 113 ? 4.649 -1.612 17.338 1.00 97.69 113 HIS A O 1
ATOM 893 N N . SER A 1 114 ? 5.156 -3.098 18.943 1.00 97.31 114 SER A N 1
ATOM 894 C CA . SER A 1 114 ? 5.330 -2.076 19.985 1.00 97.31 114 SER A CA 1
ATOM 895 C C . SER A 1 114 ? 6.447 -1.071 19.665 1.00 97.31 114 SER A C 1
ATOM 897 O O . SER A 1 114 ? 6.321 0.119 19.961 1.00 97.31 114 SER A O 1
ATOM 899 N N . GLU A 1 115 ? 7.509 -1.496 18.970 1.00 96.06 115 GLU A N 1
ATOM 900 C CA . GLU A 1 115 ? 8.605 -0.601 18.557 1.00 96.06 115 GLU A CA 1
ATOM 901 C C . GLU A 1 115 ? 8.220 0.385 17.443 1.00 96.06 115 GLU A C 1
ATOM 903 O O . GLU A 1 115 ? 8.948 1.350 17.196 1.00 96.06 115 GLU A O 1
ATOM 908 N N . LYS A 1 116 ? 7.064 0.197 16.795 1.00 95.19 116 LYS A N 1
ATOM 909 C CA . LYS A 1 116 ? 6.547 1.112 15.767 1.00 95.19 116 LYS A CA 1
ATOM 910 C C . LYS A 1 116 ? 5.649 2.204 16.334 1.00 95.19 116 LYS A C 1
ATOM 912 O O . LYS A 1 116 ? 4.944 2.865 15.573 1.00 95.19 116 LYS A O 1
ATOM 917 N N . ALA A 1 117 ? 5.664 2.418 17.649 1.00 96.00 117 ALA A N 1
ATOM 918 C CA . ALA A 1 117 ? 4.912 3.490 18.290 1.00 96.00 117 ALA A CA 1
ATOM 919 C C . ALA A 1 117 ? 5.233 4.871 17.682 1.00 96.00 117 ALA A C 1
ATOM 921 O O . ALA A 1 117 ? 6.387 5.210 17.382 1.00 96.00 117 ALA A O 1
ATOM 922 N N . ALA A 1 118 ? 4.199 5.696 17.523 1.00 93.62 118 ALA A N 1
ATOM 923 C CA . ALA A 1 118 ? 4.366 7.098 17.158 1.00 93.62 118 ALA A CA 1
ATOM 924 C C . ALA A 1 118 ? 5.244 7.842 18.200 1.00 93.62 118 ALA A C 1
ATOM 926 O O . ALA A 1 118 ? 5.326 7.435 19.360 1.00 93.62 118 ALA A O 1
ATOM 927 N N . PRO A 1 119 ? 5.971 8.913 17.824 1.00 92.12 119 PRO A N 1
ATOM 928 C CA . PRO A 1 119 ? 5.988 9.579 16.521 1.00 92.12 119 PRO A CA 1
ATOM 929 C C . PRO A 1 119 ? 6.918 8.928 15.481 1.00 92.12 119 PRO A C 1
ATOM 931 O O . PRO A 1 119 ? 7.031 9.444 14.373 1.00 92.12 119 PRO A O 1
ATOM 934 N N . SER A 1 120 ? 7.626 7.850 15.831 1.00 87.12 120 SER A N 1
ATOM 935 C CA . SER A 1 120 ? 8.644 7.248 14.957 1.00 87.12 120 SER A CA 1
ATOM 936 C C . SER A 1 120 ? 8.095 6.172 14.015 1.00 87.12 120 SER A C 1
ATOM 938 O O . SER A 1 120 ? 8.756 5.854 13.032 1.00 87.12 120 SER A O 1
ATOM 940 N N . GLY A 1 121 ? 6.913 5.617 14.297 1.00 90.81 121 GLY A N 1
ATOM 941 C CA . GLY A 1 121 ? 6.230 4.650 13.433 1.00 90.81 121 GLY A CA 1
ATOM 942 C C . GLY A 1 121 ? 4.717 4.879 13.350 1.00 90.81 121 GLY A C 1
ATOM 943 O O . GLY A 1 121 ? 4.222 5.943 13.734 1.00 90.81 121 GLY A O 1
ATOM 944 N N . LEU A 1 122 ? 3.996 3.894 12.802 1.00 92.62 122 LEU A N 1
ATOM 945 C CA . LEU A 1 122 ? 2.569 3.991 12.459 1.00 92.62 122 LEU A CA 1
ATOM 946 C C . LEU A 1 122 ? 1.628 3.364 13.502 1.00 92.62 122 LEU A C 1
ATOM 948 O O . LEU A 1 122 ? 0.407 3.437 13.352 1.00 92.62 122 LEU A O 1
ATOM 952 N N . ASN A 1 123 ? 2.162 2.808 14.593 1.00 96.31 123 ASN A N 1
ATOM 953 C CA . ASN A 1 123 ? 1.388 2.372 15.754 1.00 96.31 123 ASN A CA 1
ATOM 954 C C . ASN A 1 123 ? 0.951 3.623 16.553 1.00 96.31 123 ASN A C 1
ATOM 956 O O . ASN A 1 123 ? 1.502 3.980 17.599 1.00 96.31 123 ASN A O 1
ATOM 960 N N . PHE A 1 124 ? -0.029 4.350 16.001 1.00 95.56 124 PHE A N 1
ATOM 961 C CA . PHE A 1 124 ? -0.540 5.625 16.526 1.00 95.56 124 PHE A CA 1
ATOM 962 C C . PHE A 1 124 ? -1.289 5.478 17.854 1.00 95.56 124 PHE A C 1
ATOM 964 O O . PHE A 1 124 ? -1.418 6.444 18.603 1.00 95.56 124 PHE A O 1
ATOM 971 N N . ASN A 1 125 ? -1.795 4.282 18.163 1.00 94.50 125 ASN A N 1
ATOM 972 C CA . ASN A 1 125 ? -2.459 4.004 19.435 1.00 94.50 125 ASN A CA 1
ATOM 973 C C . ASN A 1 125 ? -1.513 3.529 20.542 1.00 94.50 125 ASN A C 1
ATOM 975 O O . ASN A 1 125 ? -2.008 3.273 21.644 1.00 94.50 125 ASN A O 1
ATOM 979 N N . HIS A 1 126 ? -0.210 3.406 20.262 1.00 96.25 126 HIS A N 1
ATOM 980 C CA . HIS A 1 126 ? 0.807 2.841 21.155 1.00 96.25 126 HIS A CA 1
ATOM 981 C C . HIS A 1 126 ? 0.355 1.514 21.776 1.00 96.25 126 HIS A C 1
ATOM 983 O O . HIS A 1 126 ? 0.471 1.303 22.985 1.00 96.25 126 HIS A O 1
ATOM 989 N N . PHE A 1 127 ? -0.230 0.639 20.959 1.00 97.12 127 PHE A N 1
ATOM 990 C CA . PHE A 1 127 ? -0.557 -0.707 21.391 1.00 97.12 127 PHE A CA 1
ATOM 991 C C . PHE A 1 127 ? 0.723 -1.480 21.725 1.00 97.12 127 PHE A C 1
ATOM 993 O O . PHE A 1 127 ? 1.681 -1.469 20.954 1.00 97.12 127 PHE A O 1
ATOM 1000 N N . GLU A 1 128 ? 0.717 -2.168 22.868 1.00 97.31 128 GLU A N 1
ATOM 1001 C CA . GLU A 1 128 ? 1.831 -2.992 23.336 1.00 97.31 128 GLU A CA 1
ATOM 1002 C C . GLU A 1 128 ? 1.333 -4.388 23.733 1.00 97.31 128 GLU A C 1
ATOM 1004 O O . GLU A 1 128 ? 0.382 -4.551 24.516 1.00 97.31 128 GLU A O 1
ATOM 1009 N N . SER A 1 129 ? 1.990 -5.426 23.215 1.00 97.94 129 SER A N 1
ATOM 1010 C CA . SER A 1 129 ? 1.730 -6.806 23.610 1.00 97.94 129 SER A CA 1
ATOM 1011 C C . SER A 1 129 ? 2.913 -7.706 23.264 1.00 97.94 129 SER A C 1
ATOM 1013 O O . SER A 1 129 ? 3.109 -8.024 22.100 1.00 97.94 129 SER A O 1
ATOM 1015 N N . GLU A 1 130 ? 3.611 -8.205 24.290 1.00 98.25 130 GLU A N 1
ATOM 1016 C CA . GLU A 1 130 ? 4.745 -9.141 24.147 1.00 98.25 130 GLU A CA 1
ATOM 1017 C C . GLU A 1 130 ? 4.389 -10.337 23.248 1.00 98.25 130 GLU A C 1
ATOM 1019 O O . GLU A 1 130 ? 5.142 -10.670 22.348 1.00 98.25 130 GLU A O 1
ATOM 1024 N N . THR A 1 131 ? 3.191 -10.915 23.399 1.00 98.38 131 THR A N 1
ATOM 1025 C CA . THR A 1 131 ? 2.719 -12.007 22.530 1.00 98.38 131 THR A CA 1
ATOM 1026 C C . THR A 1 131 ? 2.594 -11.601 21.057 1.00 98.38 131 THR A C 1
ATOM 1028 O O . THR A 1 131 ? 2.843 -12.416 20.179 1.00 98.38 131 THR A O 1
ATOM 1031 N N . VAL A 1 132 ? 2.157 -10.369 20.776 1.00 98.50 132 VAL A N 1
ATOM 1032 C CA . VAL A 1 132 ? 1.970 -9.896 19.392 1.00 98.50 132 VAL A CA 1
ATOM 1033 C C . VAL A 1 132 ? 3.325 -9.621 18.756 1.00 98.50 132 VAL A C 1
ATOM 1035 O O . VAL A 1 132 ? 3.542 -10.057 17.631 1.00 98.50 132 VAL A O 1
ATOM 1038 N N . ASP A 1 133 ? 4.231 -8.979 19.495 1.00 98.62 133 ASP A N 1
ATOM 1039 C CA . ASP A 1 133 ? 5.604 -8.736 19.052 1.00 98.62 133 ASP A CA 1
ATOM 1040 C C . ASP A 1 133 ? 6.318 -10.073 18.762 1.00 98.62 133 ASP A C 1
ATOM 1042 O O . ASP A 1 133 ? 6.803 -10.284 17.655 1.00 98.62 133 ASP A O 1
ATOM 1046 N N . GLU A 1 134 ? 6.256 -11.045 19.686 1.00 98.38 134 GLU A N 1
ATOM 1047 C CA . GLU A 1 134 ? 6.852 -12.380 19.500 1.00 98.38 134 GLU A CA 1
ATOM 1048 C C . GLU A 1 134 ? 6.286 -13.124 18.274 1.00 98.38 134 GLU A C 1
ATOM 1050 O O . GLU A 1 134 ? 7.031 -13.801 17.563 1.00 98.38 134 GLU A O 1
ATOM 1055 N N . LEU A 1 135 ? 4.976 -13.024 18.016 1.00 98.44 135 LEU A N 1
ATOM 1056 C CA . LEU A 1 135 ? 4.342 -13.663 16.856 1.00 98.44 135 LEU A CA 1
ATOM 1057 C C . LEU A 1 135 ? 4.700 -12.967 15.537 1.00 98.44 135 LEU A C 1
ATOM 1059 O O . LEU A 1 135 ? 4.882 -13.652 14.530 1.00 98.44 135 LEU A O 1
ATOM 1063 N N . LEU A 1 136 ? 4.814 -11.635 15.536 1.00 97.81 136 LEU A N 1
ATOM 1064 C CA . LEU A 1 136 ? 5.273 -10.855 14.385 1.00 97.81 136 LEU A CA 1
ATOM 1065 C C . LEU A 1 136 ? 6.716 -11.213 14.022 1.00 97.81 136 LEU A C 1
ATOM 1067 O O . LEU A 1 136 ? 6.979 -11.584 12.880 1.00 97.81 136 LEU A O 1
ATOM 1071 N N . GLU A 1 137 ? 7.622 -11.181 15.001 1.00 96.81 137 GLU A N 1
ATOM 1072 C CA . GLU A 1 137 ? 9.035 -11.535 14.827 1.00 96.81 137 GLU A CA 1
ATOM 1073 C C . GLU A 1 137 ? 9.194 -12.992 14.358 1.00 96.81 137 GLU A C 1
ATOM 1075 O O . GLU A 1 137 ? 9.922 -13.278 13.404 1.00 96.81 137 GLU A O 1
ATOM 1080 N N . ALA A 1 138 ? 8.466 -13.931 14.976 1.00 96.88 138 ALA A N 1
ATOM 1081 C CA . ALA A 1 138 ? 8.491 -15.335 14.569 1.00 96.88 138 ALA A CA 1
ATOM 1082 C C . ALA A 1 138 ? 7.941 -15.536 13.149 1.00 96.88 138 ALA A C 1
ATOM 1084 O O . ALA A 1 138 ? 8.503 -16.313 12.376 1.00 96.88 138 ALA A O 1
ATOM 1085 N N . GLY A 1 139 ? 6.852 -14.843 12.799 1.00 96.56 139 GLY A N 1
ATOM 1086 C CA . GLY A 1 139 ? 6.259 -14.879 11.465 1.00 96.56 139 GLY A CA 1
ATOM 1087 C C . GLY A 1 139 ? 7.189 -14.303 10.399 1.00 96.56 139 GLY A C 1
ATOM 1088 O O . GLY A 1 139 ? 7.265 -14.858 9.303 1.00 96.56 139 GLY A O 1
ATOM 1089 N N . LEU A 1 140 ? 7.931 -13.240 10.718 1.00 94.62 140 LEU A N 1
ATOM 1090 C CA . LEU A 1 140 ? 8.910 -12.628 9.822 1.00 94.62 140 LEU A CA 1
ATOM 1091 C C . LEU A 1 140 ? 10.100 -13.556 9.549 1.00 94.62 140 LEU A C 1
ATOM 1093 O O . LEU A 1 140 ? 10.512 -13.698 8.397 1.00 94.62 140 LEU A O 1
ATOM 1097 N N . ALA A 1 141 ? 10.613 -14.221 10.588 1.00 94.06 141 ALA A N 1
ATOM 1098 C CA . ALA A 1 141 ? 11.784 -15.090 10.489 1.00 94.06 141 ALA A CA 1
ATOM 1099 C C . ALA A 1 141 ? 11.494 -16.496 9.927 1.00 94.06 141 ALA A C 1
ATOM 1101 O O . ALA A 1 141 ? 12.415 -17.220 9.532 1.00 94.06 141 ALA A O 1
ATOM 1102 N N . GLU A 1 142 ? 10.229 -16.919 9.892 1.00 93.75 142 GLU A N 1
ATOM 1103 C CA . GLU A 1 142 ? 9.851 -18.242 9.401 1.00 93.75 142 GLU A CA 1
ATOM 1104 C C . GLU A 1 142 ? 9.877 -18.306 7.866 1.00 93.75 142 GLU A C 1
ATOM 1106 O O . GLU A 1 142 ? 9.304 -17.470 7.170 1.00 93.75 142 GLU A O 1
ATOM 1111 N N . SER A 1 143 ? 10.515 -19.346 7.323 1.00 84.56 143 SER A N 1
ATOM 1112 C CA . SER A 1 143 ? 10.613 -19.562 5.873 1.00 84.56 143 SER A CA 1
ATOM 1113 C C . SER A 1 143 ? 9.821 -20.770 5.370 1.00 84.56 143 SER A C 1
ATOM 1115 O O . SER A 1 143 ? 9.607 -20.898 4.165 1.00 84.56 143 SER A O 1
ATOM 1117 N N . ASP A 1 144 ? 9.355 -21.651 6.262 1.00 88.62 144 ASP A N 1
ATOM 1118 C CA . ASP A 1 144 ? 8.353 -22.659 5.932 1.00 88.62 144 ASP A CA 1
ATOM 1119 C C . ASP A 1 144 ? 6.963 -22.020 5.890 1.00 88.62 144 ASP A C 1
ATOM 1121 O O . ASP A 1 144 ? 6.389 -21.637 6.909 1.00 88.62 144 ASP A O 1
ATOM 1125 N N . GLU A 1 145 ? 6.391 -21.945 4.692 1.00 88.31 145 GLU A N 1
ATOM 1126 C CA . GLU A 1 145 ? 5.104 -21.291 4.466 1.00 88.31 145 GLU A CA 1
ATOM 1127 C C . GLU A 1 145 ? 3.960 -21.906 5.294 1.00 88.31 145 GLU A C 1
ATOM 1129 O O . GLU A 1 145 ? 3.049 -21.194 5.705 1.00 88.31 145 GLU A O 1
ATOM 1134 N N . THR A 1 146 ? 3.990 -23.215 5.581 1.00 92.31 146 THR A N 1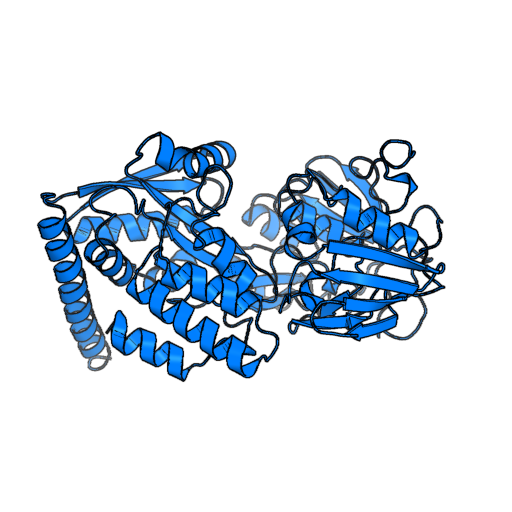
ATOM 1135 C CA . THR A 1 146 ? 2.914 -23.854 6.359 1.00 92.31 146 THR A CA 1
ATOM 1136 C C . THR A 1 146 ? 2.950 -23.396 7.810 1.00 92.31 146 THR A C 1
ATOM 1138 O O . THR A 1 146 ? 1.919 -22.990 8.340 1.00 92.31 146 THR A O 1
ATOM 1141 N N . HIS A 1 147 ? 4.126 -23.420 8.436 1.00 94.38 147 HIS A N 1
ATOM 1142 C CA . HIS A 1 147 ? 4.280 -22.945 9.809 1.00 94.38 147 HIS A CA 1
ATOM 1143 C C . HIS A 1 147 ? 4.056 -21.430 9.912 1.00 94.38 147 HIS A C 1
ATOM 1145 O O . HIS A 1 147 ? 3.398 -20.962 10.840 1.00 94.38 147 HIS A O 1
ATOM 1151 N N . ARG A 1 148 ? 4.502 -20.666 8.909 1.00 94.50 148 ARG A N 1
ATOM 1152 C CA . ARG A 1 148 ? 4.279 -19.219 8.843 1.00 94.50 148 ARG A CA 1
ATOM 1153 C C . ARG A 1 148 ? 2.790 -18.866 8.845 1.00 94.50 148 ARG A C 1
ATOM 1155 O O . ARG A 1 148 ? 2.372 -17.974 9.574 1.00 94.50 148 ARG A O 1
ATOM 1162 N N . ARG A 1 149 ? 1.965 -19.603 8.093 1.00 95.19 149 ARG A N 1
ATOM 1163 C CA . ARG A 1 149 ? 0.498 -19.433 8.098 1.00 95.19 149 ARG A CA 1
ATOM 1164 C C . ARG A 1 149 ? -0.123 -19.694 9.471 1.00 95.19 149 ARG A C 1
ATOM 1166 O O . ARG A 1 149 ? -1.035 -18.973 9.858 1.00 95.19 149 ARG A O 1
ATOM 1173 N N . GLU A 1 150 ? 0.365 -20.695 10.205 1.00 95.88 150 GLU A N 1
ATOM 1174 C CA . GLU A 1 150 ? -0.108 -20.987 11.566 1.00 95.88 150 GLU A CA 1
ATOM 1175 C C . GLU A 1 150 ? 0.205 -19.827 12.528 1.00 95.88 150 GLU A C 1
ATOM 1177 O O . GLU A 1 150 ? -0.678 -19.407 13.275 1.00 95.88 150 GLU A O 1
ATOM 1182 N N . LEU A 1 151 ? 1.413 -19.252 12.446 1.00 97.56 151 LEU A N 1
ATOM 1183 C CA . LEU A 1 151 ? 1.818 -18.088 13.248 1.00 97.56 151 LEU A CA 1
ATOM 1184 C C . LEU A 1 151 ? 0.943 -16.858 12.964 1.00 97.56 151 LEU A C 1
ATOM 1186 O O . LEU A 1 151 ? 0.451 -16.224 13.896 1.00 97.56 151 LEU A O 1
ATOM 1190 N N . TYR A 1 152 ? 0.688 -16.544 11.689 1.00 97.25 152 TYR A N 1
ATOM 1191 C CA . TYR A 1 152 ? -0.177 -15.413 11.332 1.00 97.25 152 TYR A CA 1
ATOM 1192 C C . TYR A 1 152 ? -1.654 -15.649 11.680 1.00 97.25 152 TYR A C 1
ATOM 1194 O O . TYR A 1 152 ? -2.368 -14.684 11.944 1.00 97.25 152 TYR A O 1
ATOM 1202 N N . ALA A 1 153 ? -2.135 -16.895 11.719 1.00 96.88 153 ALA A N 1
ATOM 1203 C CA . ALA A 1 153 ? -3.477 -17.192 12.225 1.00 96.88 153 ALA A CA 1
ATOM 1204 C C . ALA A 1 153 ? -3.576 -16.937 13.741 1.00 96.88 153 ALA A C 1
ATOM 1206 O O . ALA A 1 153 ? -4.506 -16.268 14.192 1.00 96.88 153 ALA A O 1
ATOM 1207 N N . GLU A 1 154 ? -2.587 -17.392 14.521 1.00 97.50 154 GLU A N 1
ATOM 1208 C CA . GLU A 1 154 ? -2.517 -17.126 15.968 1.00 97.50 154 GLU A CA 1
ATOM 1209 C C . GLU A 1 154 ? -2.406 -15.621 16.263 1.00 97.50 154 GLU A C 1
ATOM 1211 O O . GLU A 1 154 ? -3.095 -15.102 17.144 1.00 97.50 154 GLU A O 1
ATOM 1216 N N . LEU A 1 155 ? -1.602 -14.902 15.475 1.00 98.31 155 LEU A N 1
ATOM 1217 C CA . LEU A 1 155 ? -1.464 -13.450 15.565 1.00 98.31 155 LEU A CA 1
ATOM 1218 C C . LEU A 1 155 ? -2.789 -12.728 15.301 1.00 98.31 155 LEU A C 1
ATOM 1220 O O . LEU A 1 155 ? -3.181 -11.864 16.085 1.00 98.31 155 LEU A O 1
ATOM 1224 N N . GLN A 1 156 ? -3.500 -13.083 14.227 1.00 97.69 156 GLN A N 1
ATOM 1225 C CA . GLN A 1 156 ? -4.804 -12.491 13.916 1.00 97.69 156 GLN A CA 1
ATOM 1226 C C . GLN A 1 156 ? -5.816 -12.728 15.042 1.00 97.69 156 GLN A C 1
ATOM 1228 O O . GLN A 1 156 ? -6.528 -11.803 15.429 1.00 97.69 156 GLN A O 1
ATOM 1233 N N . GLU A 1 157 ? -5.850 -13.932 15.616 1.00 97.69 157 GLU A N 1
ATOM 1234 C CA . GLU A 1 157 ? -6.730 -14.250 16.743 1.00 97.69 157 GLU A CA 1
ATOM 1235 C C . GLU A 1 157 ? -6.392 -13.420 17.993 1.00 97.69 157 GLU A C 1
ATOM 1237 O O . GLU A 1 157 ? -7.292 -12.900 18.659 1.00 97.69 157 GLU A O 1
ATOM 1242 N N . GLU A 1 158 ? -5.103 -13.239 18.308 1.00 98.06 158 GLU A N 1
ATOM 1243 C CA . GLU A 1 158 ? -4.682 -12.378 19.418 1.00 98.06 158 GLU A CA 1
ATOM 1244 C C . GLU A 1 158 ? -5.037 -10.907 19.162 1.00 98.06 158 GLU A C 1
ATOM 1246 O O . GLU A 1 158 ? -5.523 -10.230 20.070 1.00 98.06 158 GLU A O 1
ATOM 1251 N N . LEU A 1 159 ? -4.887 -10.408 17.933 1.00 98.06 159 LEU A N 1
ATOM 1252 C CA . LEU A 1 159 ? -5.286 -9.042 17.588 1.00 98.06 159 LEU A CA 1
ATOM 1253 C C . LEU A 1 159 ? -6.795 -8.834 17.745 1.00 98.06 159 LEU A C 1
ATOM 1255 O O . LEU A 1 159 ? -7.199 -7.851 18.366 1.00 98.06 159 LEU A O 1
ATOM 1259 N N . VAL A 1 160 ? -7.631 -9.777 17.301 1.00 97.31 160 VAL A N 1
ATOM 1260 C CA . VAL A 1 160 ? -9.089 -9.718 17.527 1.00 97.31 160 VAL A CA 1
ATOM 1261 C C . VAL A 1 160 ? -9.404 -9.741 19.027 1.00 97.31 160 VAL A C 1
ATOM 1263 O O . VAL A 1 160 ? -10.205 -8.946 19.526 1.00 97.31 160 VAL A O 1
ATOM 1266 N N . ARG A 1 161 ? -8.733 -10.611 19.791 1.00 97.31 161 ARG A N 1
ATOM 1267 C CA . ARG A 1 161 ? -8.910 -10.714 21.247 1.00 97.31 161 ARG A CA 1
ATOM 1268 C C . ARG A 1 161 ? -8.553 -9.418 21.972 1.00 97.31 161 ARG A C 1
ATOM 1270 O O . ARG A 1 161 ? -9.193 -9.085 22.972 1.00 97.31 161 ARG A O 1
ATOM 1277 N N . ARG A 1 162 ? -7.521 -8.711 21.510 1.00 97.56 162 ARG A N 1
ATOM 1278 C CA . ARG A 1 162 ? -6.999 -7.489 22.140 1.00 97.56 162 ARG A CA 1
ATOM 1279 C C . ARG A 1 162 ? -7.622 -6.210 21.589 1.00 97.56 162 ARG A C 1
ATOM 1281 O O . ARG A 1 162 ? -7.518 -5.182 22.267 1.00 97.56 162 ARG A O 1
ATOM 1288 N N . ALA A 1 163 ? -8.271 -6.288 20.427 1.00 97.50 163 ALA A N 1
ATOM 1289 C CA . ALA A 1 163 ? -8.948 -5.204 19.723 1.00 97.50 163 ALA A CA 1
ATOM 1290 C C . ALA A 1 163 ? -8.150 -3.882 19.757 1.00 97.50 163 ALA A C 1
ATOM 1292 O O . ALA A 1 163 ? -8.633 -2.899 20.322 1.00 97.50 163 ALA A O 1
ATOM 1293 N N . PRO A 1 164 ? -6.893 -3.840 19.264 1.00 97.12 164 PRO A N 1
ATOM 1294 C CA . PRO A 1 164 ? -6.112 -2.599 19.241 1.00 97.12 164 PRO A CA 1
ATOM 1295 C C . PRO A 1 164 ? -6.734 -1.551 18.308 1.00 97.12 164 PRO A C 1
ATOM 1297 O O . PRO A 1 164 ? -6.704 -0.353 18.591 1.00 97.12 164 PRO A O 1
ATOM 1300 N N . VAL A 1 165 ? -7.340 -2.016 17.219 1.00 97.56 165 VAL A N 1
ATOM 1301 C CA . VAL A 1 165 ? -8.108 -1.233 16.252 1.00 97.56 165 VAL A CA 1
ATOM 1302 C C . VAL A 1 165 ? -9.388 -1.989 15.918 1.00 97.56 165 VAL A C 1
ATOM 1304 O O . VAL A 1 165 ? -9.477 -3.194 16.156 1.00 97.56 165 VAL A O 1
ATOM 1307 N N . SER A 1 166 ? -10.351 -1.293 15.326 1.00 97.56 166 SER A N 1
ATOM 1308 C CA . SER A 1 166 ? -11.551 -1.909 14.770 1.00 97.56 166 SER A CA 1
ATOM 1309 C C . SER A 1 166 ? -11.540 -1.842 13.259 1.00 97.56 166 SER A C 1
ATOM 1311 O O . SER A 1 166 ? -11.714 -0.776 12.671 1.00 97.56 166 SER A O 1
ATOM 1313 N N . ILE A 1 167 ? -11.327 -2.994 12.636 1.00 96.81 167 ILE A N 1
ATOM 1314 C CA . ILE A 1 167 ? -11.266 -3.139 11.182 1.00 96.81 167 ILE A CA 1
ATOM 1315 C C . ILE A 1 167 ? -12.687 -3.087 10.632 1.00 96.81 167 ILE A C 1
ATOM 1317 O O . ILE A 1 167 ? -13.588 -3.683 11.210 1.00 96.81 167 ILE A O 1
ATOM 1321 N N . VAL A 1 168 ? -12.903 -2.349 9.547 1.00 96.12 168 VAL A N 1
ATOM 1322 C CA . VAL A 1 168 ? -14.227 -2.105 8.960 1.00 96.12 168 VAL A CA 1
ATOM 1323 C C . VAL A 1 168 ? -14.454 -3.014 7.757 1.00 96.12 168 VAL A C 1
ATOM 1325 O O . VAL A 1 168 ? -15.437 -3.756 7.698 1.00 96.12 168 VAL A O 1
ATOM 1328 N N . ARG A 1 169 ? -13.554 -2.929 6.774 1.00 94.69 169 ARG A N 1
ATOM 1329 C CA . ARG A 1 169 ? -13.647 -3.640 5.498 1.00 94.69 169 ARG A CA 1
ATOM 1330 C C . ARG A 1 169 ? -12.280 -3.753 4.834 1.00 94.69 169 ARG A C 1
ATOM 1332 O O . ARG A 1 169 ? -11.435 -2.882 5.032 1.00 94.69 169 ARG A O 1
ATOM 1339 N N . PHE A 1 170 ? -12.132 -4.739 3.961 1.00 94.62 170 PHE A N 1
ATOM 1340 C CA . PHE A 1 170 ? -11.160 -4.704 2.877 1.00 94.62 170 PHE A CA 1
ATOM 1341 C C . PHE A 1 170 ? -11.707 -3.870 1.720 1.00 94.62 170 PHE A C 1
ATOM 1343 O O . PHE A 1 170 ? -12.880 -4.000 1.343 1.00 94.62 170 PHE A O 1
ATOM 1350 N N . GLY A 1 171 ? -10.858 -3.003 1.174 1.00 88.94 171 GLY A N 1
ATOM 1351 C CA . GLY A 1 171 ? -11.190 -2.177 0.022 1.00 88.94 171 GLY A CA 1
ATOM 1352 C C . GLY A 1 171 ? -11.385 -3.010 -1.246 1.00 88.94 171 GLY A C 1
ATOM 1353 O O . GLY A 1 171 ? -10.840 -4.100 -1.400 1.00 88.94 171 GLY A O 1
ATOM 1354 N N . GLU A 1 172 ? -12.156 -2.476 -2.184 1.00 87.50 172 GLU A N 1
ATOM 1355 C CA . GLU A 1 172 ? -12.187 -2.943 -3.569 1.00 87.50 172 GLU A CA 1
ATOM 1356 C C . GLU A 1 172 ? -11.647 -1.801 -4.430 1.00 87.50 172 GLU A C 1
ATOM 1358 O O . GLU A 1 172 ? -12.066 -0.651 -4.280 1.00 87.50 172 GLU A O 1
ATOM 1363 N N . SER A 1 173 ? -10.700 -2.112 -5.309 1.00 85.56 173 SER A N 1
ATOM 1364 C CA . SER A 1 173 ? -10.255 -1.197 -6.350 1.00 85.56 173 SER A CA 1
ATOM 1365 C C . SER A 1 173 ? -11.084 -1.448 -7.601 1.00 85.56 173 SER A C 1
ATOM 1367 O O . SER A 1 173 ? -11.296 -2.595 -8.004 1.00 85.56 173 SER A O 1
ATOM 1369 N N . ALA A 1 174 ? -11.557 -0.367 -8.216 1.00 90.06 174 ALA A N 1
ATOM 1370 C CA . ALA A 1 174 ? -12.266 -0.409 -9.480 1.00 90.06 174 ALA A CA 1
ATOM 1371 C C . ALA A 1 174 ? -11.566 0.494 -10.495 1.00 90.06 174 ALA A C 1
ATOM 1373 O O . ALA A 1 174 ? -11.366 1.690 -10.258 1.00 90.06 174 ALA A O 1
ATOM 1374 N N . THR A 1 175 ? -11.249 -0.075 -11.652 1.00 94.00 175 THR A N 1
ATOM 1375 C CA . THR A 1 175 ? -10.731 0.670 -12.796 1.00 94.00 175 THR A CA 1
ATOM 1376 C C . THR A 1 175 ? -11.770 0.670 -13.902 1.00 94.00 175 THR A C 1
ATOM 1378 O O . THR A 1 175 ? -12.212 -0.385 -14.361 1.00 94.00 175 THR A O 1
ATOM 1381 N N . VAL A 1 176 ? -12.172 1.864 -14.335 1.00 96.56 176 VAL A N 1
ATOM 1382 C CA . VAL A 1 176 ? -13.111 2.043 -15.444 1.00 96.56 176 VAL A CA 1
ATOM 1383 C C . VAL A 1 176 ? -12.345 2.522 -16.664 1.00 96.56 176 VAL A C 1
ATOM 1385 O O . VAL A 1 176 ? -11.581 3.480 -16.587 1.00 96.56 176 VAL A O 1
ATOM 1388 N N . TYR A 1 177 ? -12.564 1.877 -17.802 1.00 97.31 177 TYR A N 1
ATOM 1389 C CA . TYR A 1 177 ? -11.854 2.177 -19.040 1.00 97.31 177 TYR A CA 1
ATOM 1390 C C . TYR A 1 177 ? -12.794 2.229 -20.238 1.00 97.31 177 TYR A C 1
ATOM 1392 O O . TYR A 1 177 ? -13.861 1.611 -20.263 1.00 97.31 177 TYR A O 1
ATOM 1400 N N . ARG A 1 178 ? -12.399 2.977 -21.263 1.00 97.50 178 ARG A N 1
ATOM 1401 C CA . ARG A 1 178 ? -13.133 3.088 -22.524 1.00 97.50 178 ARG A CA 1
ATOM 1402 C C . ARG A 1 178 ? -12.832 1.909 -23.444 1.00 97.50 178 ARG A C 1
ATOM 1404 O O . ARG A 1 178 ? -11.706 1.766 -23.912 1.00 97.50 178 ARG A O 1
ATOM 1411 N N . ARG A 1 179 ? -13.856 1.123 -23.795 1.00 95.88 179 ARG A N 1
ATOM 1412 C CA . ARG A 1 179 ? -13.713 -0.071 -24.654 1.00 95.88 179 ARG A CA 1
ATOM 1413 C C . ARG A 1 179 ? -13.324 0.216 -26.101 1.00 95.88 179 ARG A C 1
ATOM 1415 O O . ARG A 1 179 ? -12.974 -0.700 -26.831 1.00 95.88 179 ARG A O 1
ATOM 1422 N N . ASP A 1 180 ? -13.437 1.461 -26.562 1.00 94.56 180 ASP A N 1
ATOM 1423 C CA . ASP A 1 180 ? -12.962 1.833 -27.897 1.00 94.56 180 ASP A CA 1
ATOM 1424 C C . ASP A 1 180 ? -11.447 2.098 -27.952 1.00 94.56 180 ASP A C 1
ATOM 1426 O O . ASP A 1 180 ? -10.897 2.215 -29.052 1.00 94.56 180 ASP A O 1
ATOM 1430 N N . VAL A 1 181 ? -10.789 2.153 -26.786 1.00 95.50 181 VAL A N 1
ATOM 1431 C CA . VAL A 1 181 ? -9.343 2.367 -26.622 1.00 95.50 181 VAL A CA 1
ATOM 1432 C C . VAL A 1 181 ? -8.663 1.181 -25.931 1.00 95.50 181 VAL A C 1
ATOM 1434 O O . VAL A 1 181 ? -7.581 0.789 -26.352 1.00 95.50 181 VAL A O 1
ATOM 1437 N N . VAL A 1 182 ? -9.292 0.608 -24.904 1.00 94.88 182 VAL A N 1
ATOM 1438 C CA . VAL A 1 182 ? -8.738 -0.435 -24.027 1.00 94.88 182 VAL A CA 1
ATOM 1439 C C . VAL A 1 182 ? -9.609 -1.690 -24.106 1.00 94.88 182 VAL A C 1
ATOM 1441 O O . VAL A 1 182 ? -10.812 -1.610 -23.858 1.00 94.88 182 VAL A O 1
ATOM 1444 N N . ASP A 1 183 ? -9.023 -2.845 -24.426 1.00 85.69 183 ASP A N 1
ATOM 1445 C CA . ASP A 1 183 ? -9.778 -4.098 -24.597 1.00 85.69 183 ASP A CA 1
ATOM 1446 C C . ASP A 1 183 ? -9.796 -4.986 -23.330 1.00 85.69 183 ASP A C 1
ATOM 1448 O O . ASP A 1 183 ? -10.851 -5.514 -22.969 1.00 85.69 183 ASP A O 1
ATOM 1452 N N . ASP A 1 184 ? -8.654 -5.152 -22.655 1.00 83.81 184 ASP A N 1
ATOM 1453 C CA . ASP A 1 184 ? -8.403 -6.184 -21.634 1.00 83.81 184 ASP A CA 1
ATOM 1454 C C . ASP A 1 184 ? -7.627 -5.658 -20.415 1.00 83.81 184 ASP A C 1
ATOM 1456 O O . ASP A 1 184 ? -6.610 -6.213 -20.002 1.00 83.81 184 ASP A O 1
ATOM 1460 N N . TRP A 1 185 ? -8.123 -4.576 -19.808 1.00 91.81 185 TRP A N 1
ATOM 1461 C CA . TRP A 1 185 ? -7.522 -4.051 -18.582 1.00 91.81 185 TRP A CA 1
ATOM 1462 C C . TRP A 1 185 ? -7.518 -5.094 -17.457 1.00 91.81 185 TRP A C 1
ATOM 1464 O O . TRP A 1 185 ? -8.571 -5.627 -17.105 1.00 91.81 185 TRP A O 1
ATOM 1474 N N . ARG A 1 186 ? -6.348 -5.313 -16.852 1.00 89.88 186 ARG A N 1
ATOM 1475 C CA . ARG A 1 186 ? -6.170 -6.066 -15.605 1.00 89.88 186 ARG A CA 1
ATOM 1476 C C . ARG A 1 186 ? -5.651 -5.099 -14.550 1.00 89.88 186 ARG A C 1
ATOM 1478 O O . ARG A 1 186 ? -4.632 -4.459 -14.776 1.00 89.88 186 ARG A O 1
ATOM 1485 N N . SER A 1 187 ? -6.319 -4.968 -13.414 1.00 88.19 187 SER A N 1
ATOM 1486 C CA . SER A 1 187 ? -5.820 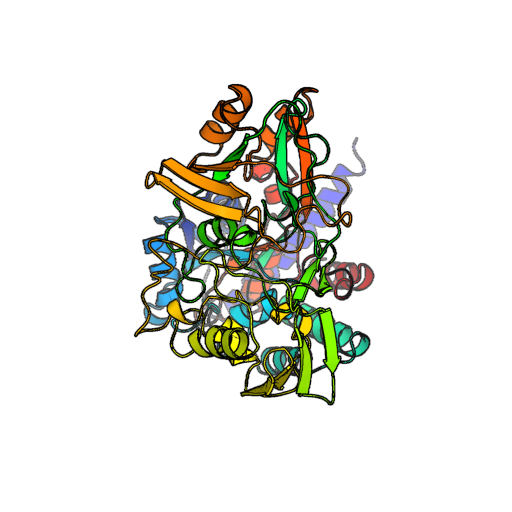-4.101 -12.342 1.00 88.19 187 SER A CA 1
ATOM 1487 C C . SER A 1 187 ? -4.777 -4.842 -11.515 1.00 88.19 187 SER A C 1
ATOM 1489 O O . SER A 1 187 ? -4.990 -6.000 -11.150 1.00 88.19 187 SER A O 1
ATOM 1491 N N . TYR A 1 188 ? -3.657 -4.184 -11.212 1.00 90.94 188 TYR A N 1
ATOM 1492 C CA . TYR A 1 188 ? -2.757 -4.683 -10.179 1.00 90.94 188 TYR A CA 1
ATOM 1493 C C . TYR A 1 188 ? -3.446 -4.496 -8.817 1.00 90.94 188 TYR A C 1
ATOM 1495 O O . TYR A 1 188 ? -4.034 -3.436 -8.586 1.00 90.94 188 TYR A O 1
ATOM 1503 N N . PRO A 1 189 ? -3.467 -5.513 -7.940 1.00 88.00 189 PRO A N 1
ATOM 1504 C CA . PRO A 1 189 ? -4.328 -5.495 -6.755 1.00 88.00 189 PRO A CA 1
ATOM 1505 C C . PRO A 1 189 ? -3.779 -4.660 -5.589 1.00 88.00 189 PRO A C 1
ATOM 1507 O O . PRO A 1 189 ? -4.518 -4.377 -4.644 1.00 88.00 189 PRO A O 1
ATOM 1510 N N . LEU A 1 190 ? -2.510 -4.246 -5.640 1.00 89.88 190 LEU A N 1
ATOM 1511 C CA . LEU A 1 190 ? -1.932 -3.341 -4.648 1.00 89.88 190 LEU A CA 1
ATOM 1512 C C . LEU A 1 190 ? -2.144 -1.871 -5.051 1.00 89.88 190 LEU A C 1
ATOM 1514 O O . LEU A 1 190 ? -1.853 -1.511 -6.197 1.00 89.88 190 LEU A O 1
ATOM 1518 N N . PRO A 1 191 ? -2.639 -1.015 -4.135 1.00 85.50 191 PRO A N 1
ATOM 1519 C CA . PRO A 1 191 ? -2.750 0.421 -4.379 1.00 85.50 191 PRO A CA 1
ATOM 1520 C C . PRO A 1 191 ? -1.406 1.045 -4.767 1.00 85.50 191 PRO A C 1
ATOM 1522 O O . PRO A 1 191 ? -0.376 0.740 -4.168 1.00 85.50 191 PRO A O 1
ATOM 1525 N N . GLY A 1 192 ? -1.416 1.959 -5.736 1.00 87.44 192 GLY A N 1
ATOM 1526 C CA . GLY A 1 192 ? -0.199 2.603 -6.232 1.00 87.44 192 GLY A CA 1
ATOM 1527 C C . GLY A 1 192 ? 0.510 1.860 -7.364 1.00 87.44 192 GLY A C 1
ATOM 1528 O O . GLY A 1 192 ? 1.612 2.257 -7.729 1.00 87.44 192 GLY A O 1
ATOM 1529 N N . SER A 1 193 ? -0.110 0.825 -7.930 1.00 90.50 193 SER A N 1
ATOM 1530 C CA . SER A 1 193 ? 0.382 0.062 -9.088 1.00 90.50 193 SER A CA 1
ATOM 1531 C C . SER A 1 193 ? -0.664 -0.037 -10.205 1.00 90.50 193 SER A C 1
ATOM 1533 O O . SER A 1 193 ? -0.623 -0.919 -11.060 1.00 90.50 193 SER A O 1
ATOM 1535 N N . GLU A 1 194 ? -1.634 0.878 -10.238 1.00 89.19 194 GLU A N 1
ATOM 1536 C CA . GLU A 1 194 ? -2.818 0.775 -11.098 1.00 89.19 194 GLU A CA 1
ATOM 1537 C C . GLU A 1 194 ? -2.464 0.677 -12.589 1.00 89.19 194 GLU A C 1
ATOM 1539 O O . GLU A 1 194 ? -3.140 -0.036 -13.328 1.00 89.19 194 GLU A O 1
ATOM 1544 N N . TYR A 1 195 ? -1.393 1.350 -13.023 1.00 93.06 195 TYR A N 1
ATOM 1545 C CA . TYR A 1 195 ? -0.927 1.373 -14.416 1.00 93.06 195 TYR A CA 1
ATOM 1546 C C . TYR A 1 195 ? 0.129 0.312 -14.743 1.00 93.06 195 TYR A C 1
ATOM 1548 O O . TYR A 1 195 ? 0.566 0.230 -15.890 1.00 93.06 195 TYR A O 1
ATOM 1556 N N . GLU A 1 196 ? 0.529 -0.517 -13.780 1.00 92.19 196 GLU A N 1
ATOM 1557 C CA . GLU A 1 196 ? 1.571 -1.529 -13.972 1.00 92.19 196 GLU A CA 1
ATOM 1558 C C . GLU A 1 196 ? 1.200 -2.531 -15.077 1.00 92.19 196 GLU A C 1
ATOM 1560 O O . GLU A 1 196 ? 2.036 -2.917 -15.894 1.00 92.19 196 GLU A O 1
ATOM 1565 N N . SER A 1 197 ? -0.088 -2.863 -15.203 1.00 90.12 197 SER A N 1
ATOM 1566 C CA . SER A 1 197 ? -0.591 -3.770 -16.241 1.00 90.12 197 SER A CA 1
ATOM 1567 C C . SER A 1 197 ? -0.472 -3.252 -17.662 1.00 90.12 197 SER A C 1
ATOM 1569 O O . SER A 1 197 ? -0.543 -4.060 -18.590 1.00 90.12 197 SER A O 1
ATOM 1571 N N . VAL A 1 198 ? -0.269 -1.943 -17.857 1.00 93.31 198 VAL A N 1
ATOM 1572 C CA . VAL A 1 198 ? -0.112 -1.372 -19.198 1.00 93.31 198 VAL A CA 1
ATOM 1573 C C . VAL A 1 198 ? 1.002 -2.103 -19.940 1.00 93.31 198 VAL A C 1
ATOM 1575 O O . VAL A 1 198 ? 0.824 -2.438 -21.111 1.00 93.31 198 VAL A O 1
ATOM 1578 N N . PHE A 1 199 ? 2.111 -2.402 -19.255 1.00 93.38 199 PHE A N 1
ATOM 1579 C CA . PHE A 1 199 ? 3.159 -3.269 -19.779 1.00 93.38 199 PHE A CA 1
ATOM 1580 C C . PHE A 1 199 ? 4.027 -3.847 -18.645 1.00 93.38 199 PHE A C 1
ATOM 1582 O O . PHE A 1 199 ? 4.977 -3.210 -18.197 1.00 93.38 199 PHE A O 1
ATOM 1589 N N . ALA A 1 200 ? 3.722 -5.076 -18.227 1.00 93.00 200 ALA A N 1
ATOM 1590 C CA . ALA A 1 200 ? 4.427 -5.843 -17.199 1.00 93.00 200 ALA A CA 1
ATOM 1591 C C . ALA A 1 200 ? 4.975 -7.160 -17.794 1.00 93.00 200 ALA A C 1
ATOM 1593 O O . ALA A 1 200 ? 4.398 -8.238 -17.597 1.00 93.00 200 ALA A O 1
ATOM 1594 N N . PRO A 1 201 ? 6.095 -7.113 -18.540 1.00 90.69 201 PRO A N 1
ATOM 1595 C CA . PRO A 1 201 ? 6.633 -8.281 -19.238 1.00 90.69 201 PRO A CA 1
ATOM 1596 C C . PRO A 1 201 ? 7.092 -9.395 -18.290 1.00 90.69 201 PRO A C 1
ATOM 1598 O O . PRO A 1 201 ? 6.986 -10.569 -18.637 1.00 90.69 201 PRO A O 1
ATOM 1601 N N . TYR A 1 202 ? 7.537 -9.050 -17.077 1.00 91.00 202 TYR A N 1
ATOM 1602 C CA . TYR A 1 202 ? 7.907 -10.022 -16.042 1.00 91.00 202 TYR A CA 1
ATOM 1603 C C . TYR A 1 202 ? 6.714 -10.892 -15.586 1.00 91.00 202 TYR A C 1
ATOM 1605 O O . TYR A 1 202 ? 6.910 -12.007 -15.107 1.00 91.00 202 TYR A O 1
ATOM 1613 N N . ALA A 1 203 ? 5.483 -10.398 -15.763 1.00 91.75 203 ALA A N 1
ATOM 1614 C CA . ALA A 1 203 ? 4.231 -11.073 -15.429 1.00 91.75 203 ALA A CA 1
ATOM 1615 C C . ALA A 1 203 ? 3.453 -11.535 -16.678 1.00 91.75 203 ALA A C 1
ATOM 1617 O O . ALA A 1 203 ? 2.257 -11.819 -16.580 1.00 91.75 203 ALA A O 1
ATOM 1618 N N . GLU A 1 204 ? 4.094 -11.551 -17.856 1.00 89.69 204 GLU A N 1
ATOM 1619 C CA . GLU A 1 204 ? 3.467 -11.878 -19.150 1.00 89.69 204 GLU A CA 1
ATOM 1620 C C . GLU A 1 204 ? 2.161 -11.089 -19.399 1.00 89.69 204 GLU A C 1
ATOM 1622 O O . GLU A 1 204 ? 1.212 -11.589 -20.002 1.00 89.69 204 GLU A O 1
ATOM 1627 N N . THR A 1 205 ? 2.095 -9.848 -18.903 1.00 89.88 205 THR A N 1
ATOM 1628 C CA . THR A 1 205 ? 0.882 -9.020 -18.905 1.00 89.88 205 THR A CA 1
ATOM 1629 C C . THR A 1 205 ? 1.138 -7.718 -19.656 1.00 89.88 205 THR A C 1
ATOM 1631 O O . THR A 1 205 ? 2.107 -7.016 -19.385 1.00 89.88 205 THR A O 1
ATOM 1634 N N . ALA A 1 206 ? 0.259 -7.370 -20.593 1.00 90.56 206 ALA A N 1
ATOM 1635 C CA . ALA A 1 206 ? 0.214 -6.044 -21.200 1.00 90.56 206 ALA A CA 1
ATOM 1636 C C . ALA A 1 206 ? -1.193 -5.753 -21.713 1.00 90.56 206 ALA A C 1
ATOM 1638 O O . ALA A 1 206 ? -1.827 -6.615 -22.324 1.00 90.56 206 ALA A O 1
ATOM 1639 N N . VAL A 1 207 ? -1.659 -4.526 -21.501 1.00 89.69 207 VAL A N 1
ATOM 1640 C CA . VAL A 1 207 ? -2.978 -4.089 -21.964 1.00 89.69 207 VAL A CA 1
ATOM 1641 C C . VAL A 1 207 ? -2.947 -3.827 -23.468 1.00 89.69 207 VAL A C 1
ATOM 1643 O O . VAL A 1 207 ? -2.087 -3.109 -23.984 1.00 89.69 207 VAL A O 1
ATOM 1646 N N . SER A 1 208 ? -3.927 -4.364 -24.189 1.00 88.94 208 SER A N 1
ATOM 1647 C CA . SER A 1 208 ? -4.138 -4.050 -25.598 1.00 88.94 208 SER A CA 1
ATOM 1648 C C . SER A 1 208 ? -4.741 -2.652 -25.755 1.00 88.94 208 SER A C 1
ATOM 1650 O O . SER A 1 208 ? -5.894 -2.405 -25.386 1.00 88.94 208 SER A O 1
ATOM 1652 N N . ILE A 1 209 ? -3.958 -1.746 -26.352 1.00 91.25 209 ILE A N 1
ATOM 1653 C CA . ILE A 1 209 ? -4.389 -0.393 -26.718 1.00 91.25 209 ILE A CA 1
ATOM 1654 C C . ILE A 1 209 ? -4.689 -0.322 -28.215 1.00 91.25 209 ILE A C 1
ATOM 1656 O O . ILE A 1 209 ? -3.847 -0.606 -29.069 1.00 91.25 209 ILE A O 1
ATOM 1660 N N . SER A 1 210 ? -5.910 0.096 -28.532 1.00 88.75 210 SER A N 1
ATOM 1661 C CA . SER A 1 210 ? -6.466 0.139 -29.879 1.00 88.75 210 SER A CA 1
ATOM 1662 C C . SER A 1 210 ? -6.785 1.575 -30.305 1.00 88.75 210 SER A C 1
ATOM 1664 O O . SER A 1 210 ? -7.163 2.424 -29.505 1.00 88.75 210 SER A O 1
ATOM 1666 N N . ASN A 1 211 ? -6.698 1.850 -31.612 1.00 86.31 211 ASN A N 1
ATOM 1667 C CA . ASN A 1 211 ? -7.126 3.114 -32.244 1.00 86.31 211 ASN A CA 1
ATOM 1668 C C . ASN A 1 211 ? -6.369 4.393 -31.818 1.00 86.31 211 ASN A C 1
ATOM 1670 O O . ASN A 1 211 ? -6.758 5.487 -32.236 1.00 86.31 211 ASN A O 1
ATOM 1674 N N . THR A 1 212 ? -5.293 4.272 -31.042 1.00 90.75 212 THR A N 1
ATOM 1675 C CA . THR A 1 212 ? -4.456 5.384 -30.577 1.00 90.75 212 THR A CA 1
ATOM 1676 C C . THR A 1 212 ? -3.039 4.897 -30.283 1.00 90.75 212 THR A C 1
ATOM 1678 O O . THR A 1 212 ? -2.849 3.751 -29.893 1.00 90.75 212 THR A O 1
ATOM 1681 N N . ASP A 1 213 ? -2.068 5.797 -30.417 1.00 92.81 213 ASP A N 1
ATOM 1682 C CA . ASP A 1 213 ? -0.676 5.583 -29.995 1.00 92.81 213 ASP A CA 1
ATOM 1683 C C . ASP A 1 213 ? -0.408 6.217 -28.612 1.00 92.81 213 ASP A C 1
ATOM 1685 O O . ASP A 1 213 ? 0.722 6.300 -28.134 1.00 92.81 213 ASP A O 1
ATOM 1689 N N . ARG A 1 214 ? -1.464 6.717 -27.961 1.00 95.25 214 ARG A N 1
ATOM 1690 C CA . ARG A 1 214 ? -1.408 7.359 -26.649 1.00 95.25 214 ARG A CA 1
ATOM 1691 C C . ARG A 1 214 ? -2.524 6.860 -25.749 1.00 95.25 214 ARG A C 1
ATOM 1693 O O . ARG A 1 214 ? -3.686 7.000 -26.130 1.00 95.25 214 ARG A O 1
ATOM 1700 N N . LEU A 1 215 ? -2.157 6.410 -24.554 1.00 97.25 215 LEU A N 1
ATOM 1701 C CA . LEU A 1 215 ? -3.067 6.158 -23.440 1.00 97.25 215 LEU A CA 1
ATOM 1702 C C . LEU A 1 215 ? -3.135 7.397 -22.536 1.00 97.25 215 LEU A C 1
ATOM 1704 O O . LEU A 1 215 ? -2.101 7.969 -22.182 1.00 97.25 215 LEU A O 1
ATOM 1708 N N . VAL A 1 216 ? -4.335 7.824 -22.151 1.00 97.81 216 VAL A N 1
ATOM 1709 C CA . VAL A 1 216 ? -4.527 8.897 -21.169 1.00 97.81 216 VAL A CA 1
ATOM 1710 C C . VAL A 1 216 ? -5.208 8.345 -19.917 1.00 97.81 216 VAL A C 1
ATOM 1712 O O . VAL A 1 216 ? -6.389 8.016 -19.943 1.00 97.81 216 VAL A O 1
ATOM 1715 N N . GLY A 1 217 ? -4.467 8.262 -18.818 1.00 97.06 217 GLY A N 1
ATOM 1716 C CA . GLY A 1 217 ? -4.969 7.892 -17.497 1.00 97.06 217 GLY A CA 1
ATOM 1717 C C . GLY A 1 217 ? -5.244 9.101 -16.601 1.00 97.06 217 GLY A C 1
ATOM 1718 O O . GLY A 1 217 ? -4.991 10.254 -16.969 1.00 97.06 217 GLY A O 1
ATOM 1719 N N . ASP A 1 218 ? -5.733 8.837 -15.398 1.00 96.25 218 ASP A N 1
ATOM 1720 C CA . ASP A 1 218 ? -5.842 9.781 -14.292 1.00 96.25 218 ASP A CA 1
ATOM 1721 C C . ASP A 1 218 ? -4.716 9.628 -13.252 1.00 96.25 218 ASP A C 1
ATOM 1723 O O . ASP A 1 218 ? -4.057 8.598 -13.145 1.00 96.25 218 ASP A O 1
ATOM 1727 N N . ALA A 1 219 ? -4.507 10.687 -12.473 1.00 93.75 219 ALA A N 1
ATOM 1728 C CA . ALA A 1 219 ? -3.769 10.680 -11.217 1.00 93.75 219 ALA A CA 1
ATOM 1729 C C . ALA A 1 219 ? -4.602 11.430 -10.170 1.00 93.75 219 ALA A C 1
ATOM 1731 O O . ALA A 1 219 ? -5.056 12.551 -10.418 1.00 93.75 219 ALA A O 1
ATOM 1732 N N . ILE A 1 220 ? -4.814 10.820 -9.005 1.00 89.69 220 ILE A N 1
ATOM 1733 C CA . ILE A 1 220 ? -5.743 11.339 -7.986 1.00 89.69 220 ILE A CA 1
ATOM 1734 C C . ILE A 1 220 ? -5.145 12.473 -7.141 1.00 89.69 220 ILE A C 1
ATOM 1736 O O . ILE A 1 220 ? -5.864 13.184 -6.445 1.00 89.69 220 ILE A O 1
ATOM 1740 N N . ALA A 1 221 ? -3.833 12.674 -7.226 1.00 89.38 221 ALA A N 1
ATOM 1741 C CA . ALA A 1 221 ? -3.111 13.774 -6.607 1.00 89.38 221 ALA A CA 1
ATOM 1742 C C . ALA A 1 221 ? -1.998 14.276 -7.540 1.00 89.38 221 ALA A C 1
ATOM 1744 O O . ALA A 1 221 ? -1.802 13.777 -8.648 1.00 89.38 221 ALA A O 1
ATOM 1745 N N . SER A 1 222 ? -1.278 15.310 -7.111 1.00 89.94 222 SER A N 1
ATOM 1746 C CA . SER A 1 222 ? -0.068 15.735 -7.821 1.00 89.94 222 SER A CA 1
ATOM 1747 C C . SER A 1 222 ? 1.083 14.785 -7.505 1.00 89.94 222 SER A C 1
ATOM 1749 O O . SER A 1 222 ? 1.285 14.451 -6.343 1.00 89.94 222 SER A O 1
ATOM 1751 N N . ILE A 1 223 ? 1.865 14.423 -8.522 1.00 92.00 223 ILE A N 1
ATOM 1752 C CA . ILE A 1 223 ? 3.130 13.704 -8.355 1.00 92.00 223 ILE A CA 1
ATOM 1753 C C . ILE A 1 223 ? 4.105 14.663 -7.664 1.00 92.00 223 ILE A C 1
ATOM 1755 O O . ILE A 1 223 ? 4.382 15.747 -8.188 1.00 92.00 223 ILE A O 1
ATOM 1759 N N . SER A 1 224 ? 4.556 14.306 -6.463 1.00 89.81 224 SER A N 1
ATOM 1760 C CA . SER A 1 224 ? 5.292 15.218 -5.583 1.00 89.81 224 SER A CA 1
ATOM 1761 C C . SER A 1 224 ? 6.798 14.955 -5.573 1.00 89.81 224 SER A C 1
ATOM 1763 O O . SER A 1 224 ? 7.583 15.898 -5.440 1.00 89.81 224 SER A O 1
ATOM 1765 N N . ASN A 1 225 ? 7.198 13.695 -5.751 1.00 92.75 225 ASN A N 1
ATOM 1766 C CA . ASN A 1 225 ? 8.585 13.254 -5.757 1.00 92.75 225 ASN A CA 1
ATOM 1767 C C . ASN A 1 225 ? 8.723 11.994 -6.620 1.00 92.75 225 ASN A C 1
ATOM 1769 O O . ASN A 1 225 ? 7.837 11.152 -6.609 1.00 92.75 225 ASN A O 1
ATOM 1773 N N . THR A 1 226 ? 9.819 11.854 -7.359 1.00 95.81 226 THR A N 1
ATOM 1774 C CA . THR A 1 226 ? 10.078 10.680 -8.210 1.00 95.81 226 THR A CA 1
ATOM 1775 C C . THR A 1 226 ? 11.412 10.004 -7.933 1.00 95.81 226 THR A C 1
ATOM 1777 O O . THR A 1 226 ? 11.775 9.067 -8.644 1.00 95.81 226 THR A O 1
ATOM 1780 N N . ASP A 1 227 ? 12.135 10.444 -6.902 1.00 96.81 227 ASP A N 1
ATOM 1781 C CA . ASP A 1 227 ? 13.267 9.700 -6.362 1.00 96.81 227 ASP A CA 1
ATOM 1782 C C . ASP A 1 227 ? 12.740 8.591 -5.435 1.00 96.81 227 ASP A C 1
ATOM 1784 O O . ASP A 1 227 ? 12.100 8.916 -4.425 1.00 96.81 227 ASP A O 1
ATOM 1788 N N . PRO A 1 228 ? 13.008 7.303 -5.738 1.00 95.81 228 PRO A N 1
ATOM 1789 C CA . PRO A 1 228 ? 12.507 6.179 -4.956 1.00 95.81 228 PRO A CA 1
ATOM 1790 C C . PRO A 1 228 ? 12.702 6.330 -3.449 1.00 95.81 228 PRO A C 1
ATOM 1792 O O . PRO A 1 228 ? 11.784 6.033 -2.695 1.00 95.81 228 PRO A O 1
ATOM 1795 N N . VAL A 1 229 ? 13.840 6.871 -3.002 1.00 95.62 229 VAL A N 1
ATOM 1796 C CA . VAL A 1 229 ? 14.188 6.932 -1.570 1.00 95.62 229 VAL A CA 1
ATOM 1797 C C . VAL A 1 229 ? 13.545 8.108 -0.815 1.00 95.62 229 VAL A C 1
ATOM 1799 O O . VAL A 1 229 ? 13.603 8.164 0.410 1.00 95.62 229 VAL A O 1
ATOM 1802 N N . GLN A 1 230 ? 12.923 9.062 -1.519 1.00 93.75 230 GLN A N 1
ATOM 1803 C CA . GLN A 1 230 ? 12.324 10.281 -0.939 1.00 93.75 230 GLN A CA 1
ATOM 1804 C C . GLN A 1 230 ? 10.796 10.351 -1.119 1.00 93.75 230 GLN A C 1
ATOM 1806 O O . GLN A 1 230 ? 10.173 11.385 -0.872 1.00 93.75 230 GLN A O 1
ATOM 1811 N N . MET A 1 231 ? 10.184 9.278 -1.610 1.00 90.44 231 MET A N 1
ATOM 1812 C CA . MET A 1 231 ? 8.768 9.234 -1.957 1.00 90.44 231 MET A CA 1
ATOM 1813 C C . MET A 1 231 ? 7.901 8.782 -0.776 1.00 90.44 231 MET A C 1
ATOM 1815 O O . MET A 1 231 ? 8.165 7.741 -0.178 1.00 90.44 231 MET A O 1
ATOM 1819 N N . HIS A 1 232 ? 6.835 9.526 -0.464 1.00 84.31 232 HIS A N 1
ATOM 1820 C CA . HIS A 1 232 ? 5.978 9.275 0.713 1.00 84.31 232 HIS A CA 1
ATOM 1821 C C . HIS A 1 232 ? 4.477 9.242 0.394 1.00 84.31 232 HIS A C 1
ATOM 1823 O O . HIS A 1 232 ? 3.653 9.338 1.300 1.00 84.31 232 HIS A O 1
ATOM 1829 N N . ASP A 1 233 ? 4.109 9.152 -0.885 1.00 85.12 233 ASP A N 1
ATOM 1830 C CA . ASP A 1 233 ? 2.713 9.149 -1.315 1.00 85.12 233 ASP A CA 1
ATOM 1831 C C . ASP A 1 233 ? 2.454 8.128 -2.434 1.00 85.12 233 ASP A C 1
ATOM 1833 O O . ASP A 1 233 ? 3.303 7.873 -3.290 1.00 85.12 233 ASP A O 1
ATOM 1837 N N . THR A 1 234 ? 1.259 7.537 -2.432 1.00 85.62 234 THR A N 1
ATOM 1838 C CA . THR A 1 234 ? 0.836 6.481 -3.368 1.00 85.62 234 THR A CA 1
ATOM 1839 C C . THR A 1 234 ? 0.774 6.953 -4.822 1.00 85.62 234 THR A C 1
ATOM 1841 O O . THR A 1 234 ? 1.045 6.173 -5.729 1.00 85.62 234 THR A O 1
ATOM 1844 N N . THR A 1 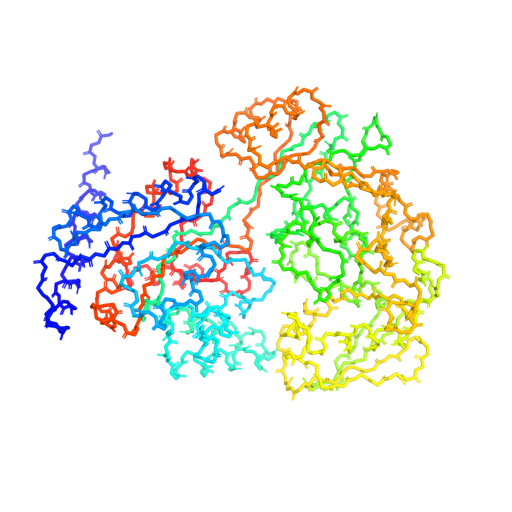235 ? 0.466 8.231 -5.075 1.00 90.94 235 THR A N 1
ATOM 1845 C CA . THR A 1 235 ? 0.345 8.754 -6.450 1.00 90.94 235 THR A CA 1
ATOM 1846 C C . THR A 1 235 ? 1.707 8.869 -7.125 1.00 90.94 235 THR A C 1
ATOM 1848 O O . THR A 1 235 ? 1.845 8.553 -8.307 1.00 90.94 235 THR A O 1
ATOM 1851 N N . SER A 1 236 ? 2.720 9.292 -6.376 1.00 92.44 236 SER A N 1
ATOM 1852 C CA . SER A 1 236 ? 4.104 9.287 -6.829 1.00 92.44 236 SER A CA 1
ATOM 1853 C C . SER A 1 236 ? 4.600 7.857 -7.087 1.00 92.44 236 SER A C 1
ATOM 1855 O O . SER A 1 236 ? 5.244 7.626 -8.112 1.00 92.44 236 SER A O 1
ATOM 1857 N N . ASN A 1 237 ? 4.235 6.883 -6.231 1.00 90.75 237 ASN A N 1
ATOM 1858 C CA . ASN A 1 237 ? 4.579 5.468 -6.459 1.00 90.75 237 ASN A CA 1
ATOM 1859 C C . ASN A 1 237 ? 3.971 5.003 -7.794 1.00 90.75 237 ASN A C 1
ATOM 1861 O O . ASN A 1 237 ? 4.703 4.615 -8.703 1.00 90.75 237 ASN A O 1
ATOM 1865 N N . MET A 1 238 ? 2.660 5.200 -7.971 1.00 93.25 238 MET A N 1
ATOM 1866 C CA . MET A 1 238 ? 1.929 4.881 -9.204 1.00 93.25 238 MET A CA 1
ATOM 1867 C C . MET A 1 238 ? 2.579 5.476 -10.452 1.00 93.25 238 MET A C 1
ATOM 1869 O O . MET A 1 238 ? 2.770 4.774 -11.445 1.00 93.25 238 MET A O 1
ATOM 1873 N N . ALA A 1 239 ? 2.951 6.756 -10.407 1.00 93.69 239 ALA A N 1
ATOM 1874 C CA . ALA A 1 239 ? 3.522 7.464 -11.549 1.00 93.69 239 ALA A CA 1
ATOM 1875 C C . ALA A 1 239 ? 4.924 6.975 -11.959 1.00 93.69 239 ALA A C 1
ATOM 1877 O O . ALA A 1 239 ? 5.379 7.303 -13.061 1.00 93.69 239 ALA A O 1
ATOM 1878 N N . THR A 1 240 ? 5.604 6.219 -11.091 1.00 95.38 240 THR A N 1
ATOM 1879 C CA . THR A 1 240 ? 6.985 5.759 -11.289 1.00 95.38 240 THR A CA 1
ATOM 1880 C C . THR A 1 240 ? 7.122 4.245 -11.485 1.00 95.38 240 THR A C 1
ATOM 1882 O O . THR A 1 240 ? 8.182 3.805 -11.925 1.00 95.38 240 THR A O 1
ATOM 1885 N N . THR A 1 241 ? 6.058 3.458 -11.279 1.00 94.12 241 THR A N 1
ATOM 1886 C CA . THR A 1 241 ? 6.054 1.987 -11.481 1.00 94.12 241 THR A CA 1
ATOM 1887 C C . THR A 1 241 ? 6.508 1.539 -12.873 1.00 94.12 241 THR A C 1
ATOM 1889 O O . THR A 1 241 ? 7.157 0.512 -13.014 1.00 94.12 241 THR A O 1
ATOM 1892 N N . LEU A 1 242 ? 6.226 2.327 -13.915 1.00 95.94 242 LEU A N 1
ATOM 1893 C CA . LEU A 1 242 ? 6.650 2.033 -15.291 1.00 95.94 242 LEU A CA 1
ATOM 1894 C C . LEU A 1 242 ? 8.044 2.586 -15.648 1.00 95.94 242 LEU A C 1
ATOM 1896 O O . LEU A 1 242 ? 8.534 2.339 -16.753 1.00 95.94 242 LEU A O 1
ATOM 1900 N N . LEU A 1 243 ? 8.665 3.352 -14.743 1.00 97.62 243 LEU A N 1
ATOM 1901 C CA . LEU A 1 243 ? 9.991 3.956 -14.922 1.00 97.62 243 LEU A CA 1
ATOM 1902 C C . LEU A 1 243 ? 11.105 3.105 -14.312 1.00 97.62 243 LEU A C 1
ATOM 1904 O O . LEU A 1 243 ? 12.200 3.037 -14.872 1.00 97.62 243 LEU A O 1
ATOM 1908 N N . TYR A 1 244 ? 10.839 2.487 -13.164 1.00 98.06 244 TYR A N 1
ATOM 1909 C CA . TYR A 1 244 ? 11.826 1.746 -12.387 1.00 98.06 244 TYR A CA 1
ATOM 1910 C C . TYR A 1 244 ? 11.508 0.252 -12.362 1.00 98.06 244 TYR A C 1
ATOM 1912 O O . TYR A 1 244 ? 10.349 -0.142 -12.383 1.00 98.06 244 TYR A O 1
ATOM 1920 N N . GLU A 1 245 ? 12.547 -0.576 -12.296 1.00 97.94 245 GLU A N 1
ATOM 1921 C CA . GLU A 1 245 ? 12.427 -2.030 -12.154 1.00 97.94 245 GLU A CA 1
ATOM 1922 C C . GLU A 1 245 ? 13.316 -2.510 -11.003 1.00 97.94 245 GLU A C 1
ATOM 1924 O O . GLU A 1 245 ? 14.331 -1.873 -10.698 1.00 97.94 245 GLU A O 1
ATOM 1929 N N . GLY A 1 246 ? 12.938 -3.630 -10.384 1.00 97.81 246 GLY A N 1
ATOM 1930 C CA . GLY A 1 246 ? 13.717 -4.306 -9.350 1.00 97.81 246 GLY A CA 1
ATOM 1931 C C . GLY A 1 246 ? 14.417 -5.567 -9.851 1.00 97.81 246 GLY A C 1
ATOM 1932 O O . GLY A 1 246 ? 14.316 -5.955 -11.018 1.00 97.81 246 GLY A O 1
ATOM 1933 N N . LEU A 1 247 ? 15.146 -6.241 -8.955 1.00 98.44 247 LEU A N 1
ATOM 1934 C CA . LEU A 1 247 ? 15.753 -7.542 -9.269 1.00 98.44 247 LEU A CA 1
ATOM 1935 C C . LEU A 1 247 ? 14.679 -8.559 -9.662 1.00 98.44 247 LEU A C 1
ATOM 1937 O O . LEU A 1 247 ? 14.803 -9.231 -10.692 1.00 98.44 247 LEU A O 1
ATOM 1941 N N . LEU A 1 248 ? 13.627 -8.622 -8.849 1.00 98.00 248 LEU A N 1
ATOM 1942 C CA . LEU A 1 248 ? 12.434 -9.428 -9.057 1.00 98.00 248 LEU A CA 1
ATOM 1943 C C . LEU A 1 248 ? 11.227 -8.501 -9.195 1.00 98.00 248 LEU A C 1
ATOM 1945 O O . LEU A 1 248 ? 11.147 -7.496 -8.495 1.00 98.00 248 LEU A O 1
ATOM 1949 N N . GLY A 1 249 ? 10.285 -8.872 -10.057 1.00 95.75 249 GLY A N 1
ATOM 1950 C CA . GLY A 1 249 ? 8.940 -8.299 -10.068 1.00 95.75 249 GLY A CA 1
ATOM 1951 C C . GLY A 1 249 ? 7.985 -9.238 -9.337 1.00 95.75 249 GLY A C 1
ATOM 1952 O O . GLY A 1 249 ? 8.230 -10.443 -9.293 1.00 95.75 249 GLY A O 1
ATOM 1953 N N . VAL A 1 250 ? 6.889 -8.730 -8.780 1.00 94.81 250 VAL A N 1
ATOM 1954 C CA . VAL A 1 250 ? 5.855 -9.583 -8.173 1.00 94.81 250 VAL A CA 1
ATOM 1955 C C . VAL A 1 250 ? 4.629 -9.556 -9.064 1.00 94.81 250 VAL A C 1
ATOM 1957 O O . VAL A 1 250 ? 4.083 -8.486 -9.322 1.00 94.81 250 VAL A O 1
ATOM 1960 N N . ASP A 1 251 ? 4.221 -10.712 -9.586 1.00 93.94 251 ASP A N 1
ATOM 1961 C CA . ASP A 1 251 ? 3.081 -10.768 -10.496 1.00 93.94 251 ASP A CA 1
ATOM 1962 C C . ASP A 1 251 ? 1.750 -10.445 -9.798 1.00 93.94 251 ASP A C 1
ATOM 1964 O O . ASP A 1 251 ? 1.655 -10.255 -8.587 1.00 93.94 251 ASP A O 1
ATOM 1968 N N . PHE A 1 252 ? 0.696 -10.362 -10.600 1.00 91.81 252 PHE A N 1
ATOM 1969 C CA . PHE A 1 252 ? -0.656 -9.991 -10.178 1.00 91.81 252 PHE A CA 1
ATOM 1970 C C . PHE A 1 252 ? -1.307 -10.997 -9.219 1.00 91.81 252 PHE A C 1
ATOM 1972 O O . PHE A 1 252 ? -2.400 -10.729 -8.726 1.00 91.81 252 PHE A O 1
ATOM 1979 N N . ASP A 1 253 ? -0.665 -12.145 -9.003 1.00 89.31 253 ASP A N 1
ATOM 1980 C CA . ASP A 1 253 ? -1.100 -13.216 -8.115 1.00 89.31 253 ASP A CA 1
ATOM 1981 C C . ASP A 1 253 ? -0.129 -13.360 -6.916 1.00 89.31 253 ASP A C 1
ATOM 1983 O O . ASP A 1 253 ? -0.190 -14.340 -6.174 1.00 89.31 253 ASP A O 1
ATOM 1987 N N . GLY A 1 254 ? 0.788 -12.401 -6.731 1.00 91.19 254 GLY A N 1
ATOM 1988 C CA . GLY A 1 254 ? 1.714 -12.340 -5.600 1.00 91.19 254 GLY A CA 1
ATOM 1989 C C . GLY A 1 254 ? 2.952 -13.213 -5.728 1.00 91.19 254 GLY A C 1
ATOM 1990 O O . GLY A 1 254 ? 3.668 -13.411 -4.750 1.00 91.19 254 GLY A O 1
ATOM 1991 N N . THR A 1 255 ? 3.225 -13.753 -6.916 1.00 93.12 255 THR A N 1
ATOM 1992 C CA . THR A 1 255 ? 4.368 -14.643 -7.132 1.00 93.12 255 THR A CA 1
ATOM 1993 C C . THR A 1 255 ? 5.585 -13.852 -7.625 1.00 93.12 255 THR A C 1
ATOM 1995 O O . THR A 1 255 ? 5.486 -13.175 -8.653 1.00 93.12 255 THR A O 1
ATOM 1998 N N . PRO A 1 256 ? 6.757 -13.963 -6.968 1.00 95.19 256 PRO A N 1
ATOM 1999 C CA . PRO A 1 256 ? 8.003 -13.391 -7.472 1.00 95.19 256 PRO A CA 1
ATOM 2000 C C . PRO A 1 256 ? 8.391 -13.957 -8.845 1.00 95.19 256 PRO A C 1
ATOM 2002 O O . PRO A 1 256 ? 8.329 -15.166 -9.096 1.00 95.19 256 PRO A O 1
ATOM 2005 N N . ARG A 1 257 ? 8.820 -13.078 -9.750 1.00 96.44 257 ARG A N 1
ATOM 2006 C CA . ARG A 1 257 ? 9.230 -13.379 -11.125 1.00 96.44 257 ARG A CA 1
ATOM 2007 C C . ARG A 1 257 ? 10.579 -12.731 -11.442 1.00 96.44 257 ARG A C 1
ATOM 2009 O O . ARG A 1 257 ? 10.851 -11.632 -10.958 1.00 96.44 257 ARG A O 1
ATOM 2016 N N . PRO A 1 258 ? 11.397 -13.356 -12.310 1.00 96.31 258 PRO A N 1
ATOM 2017 C CA . PRO A 1 258 ? 12.584 -12.704 -12.853 1.00 96.31 258 PRO A CA 1
ATOM 2018 C C . PRO A 1 258 ? 12.219 -11.368 -13.521 1.00 96.31 258 PRO A C 1
ATOM 2020 O O . PRO A 1 258 ? 11.347 -11.340 -14.394 1.00 96.31 258 PRO A O 1
ATOM 2023 N N . GLN A 1 259 ? 12.903 -10.283 -13.149 1.00 96.00 259 GLN A N 1
ATOM 2024 C CA . GLN A 1 259 ? 12.787 -8.981 -13.809 1.00 96.00 259 GLN A CA 1
ATOM 2025 C C . GLN A 1 259 ? 14.157 -8.515 -14.310 1.00 96.00 259 GLN A C 1
ATOM 2027 O O . GLN A 1 259 ? 14.524 -8.878 -15.428 1.00 96.00 259 GLN A O 1
ATOM 2032 N N . LEU A 1 260 ? 14.940 -7.776 -13.513 1.00 98.00 260 LEU A N 1
ATOM 2033 C CA . LEU A 1 260 ? 16.327 -7.437 -13.867 1.00 98.00 260 LEU A CA 1
ATOM 2034 C C . LEU A 1 260 ? 17.298 -8.598 -13.611 1.00 98.00 260 LEU A C 1
ATOM 2036 O O . LEU A 1 260 ? 18.314 -8.719 -14.302 1.00 98.00 260 LEU A O 1
ATOM 2040 N N . ALA A 1 261 ? 16.972 -9.478 -12.663 1.00 98.19 261 ALA A N 1
ATOM 2041 C CA . ALA A 1 261 ? 17.610 -10.779 -12.529 1.00 98.19 261 ALA A CA 1
ATOM 2042 C C . ALA A 1 261 ? 16.958 -11.790 -13.484 1.00 98.19 261 ALA A C 1
ATOM 2044 O O . ALA A 1 261 ? 15.740 -11.823 -13.647 1.00 98.19 261 ALA A O 1
ATOM 2045 N N . THR A 1 262 ? 17.777 -12.630 -14.112 1.00 96.31 262 THR A N 1
ATOM 2046 C CA . THR A 1 262 ? 17.336 -13.765 -14.938 1.00 96.31 262 THR A CA 1
ATOM 2047 C C . THR A 1 262 ? 17.150 -15.047 -14.131 1.00 96.31 262 THR A C 1
ATOM 2049 O O . THR A 1 262 ? 16.350 -15.893 -14.529 1.00 96.31 262 THR A O 1
ATOM 2052 N N . ASP A 1 263 ? 17.869 -15.179 -13.014 1.00 97.31 263 ASP A N 1
ATOM 2053 C CA . ASP A 1 263 ? 17.819 -16.310 -12.086 1.00 97.31 263 ASP A CA 1
ATOM 2054 C C . ASP A 1 263 ? 18.234 -15.842 -10.681 1.00 97.31 263 ASP A C 1
ATOM 2056 O O . ASP A 1 263 ? 18.976 -14.859 -10.540 1.00 97.31 263 ASP A O 1
ATOM 2060 N N . TRP A 1 264 ? 17.756 -16.539 -9.648 1.00 97.62 264 TRP A N 1
ATOM 2061 C CA . TRP A 1 264 ? 18.217 -16.361 -8.274 1.00 97.62 264 TRP A CA 1
ATOM 2062 C C . TRP A 1 264 ? 18.206 -17.684 -7.503 1.00 97.62 264 TRP A C 1
ATOM 2064 O O . TRP A 1 264 ? 17.360 -18.551 -7.723 1.00 97.62 264 TRP A O 1
ATOM 2074 N N . GLU A 1 265 ? 19.145 -17.840 -6.571 1.00 97.25 265 GLU A N 1
ATOM 2075 C CA . GLU A 1 265 ? 19.281 -19.035 -5.734 1.00 97.25 265 GLU A CA 1
ATOM 2076 C C . GLU A 1 265 ? 19.460 -18.639 -4.266 1.00 97.25 265 GLU A C 1
ATOM 2078 O O . GLU A 1 265 ? 20.393 -17.913 -3.916 1.00 97.25 265 GLU A O 1
ATOM 2083 N N . ARG A 1 266 ? 18.610 -19.180 -3.385 1.00 96.38 266 ARG A N 1
ATOM 2084 C CA . ARG A 1 266 ? 18.834 -19.157 -1.935 1.00 96.38 266 ARG A CA 1
ATOM 2085 C C . ARG A 1 266 ? 19.969 -20.127 -1.585 1.00 96.38 266 ARG A C 1
ATOM 2087 O O . ARG A 1 266 ? 19.788 -21.345 -1.644 1.00 96.38 266 ARG A O 1
ATOM 2094 N N . LEU A 1 267 ? 21.137 -19.595 -1.230 1.00 97.50 267 LEU A N 1
ATOM 2095 C CA . LEU A 1 267 ? 22.332 -20.380 -0.899 1.00 97.50 267 LEU A CA 1
ATOM 2096 C C . LEU A 1 267 ? 22.254 -20.981 0.511 1.00 97.50 267 LEU A C 1
ATOM 2098 O O . LEU A 1 267 ? 22.704 -22.110 0.733 1.00 97.50 267 LEU A O 1
ATOM 2102 N N . ASP A 1 268 ? 21.679 -20.231 1.450 1.00 95.25 268 ASP A N 1
ATOM 2103 C CA . ASP A 1 268 ? 21.413 -20.640 2.829 1.00 95.25 268 ASP A CA 1
ATOM 2104 C C . ASP A 1 268 ? 20.256 -19.826 3.443 1.00 95.25 268 ASP A C 1
ATOM 2106 O O . ASP A 1 268 ? 19.440 -19.253 2.725 1.00 95.25 268 ASP A O 1
ATOM 2110 N N . GLU A 1 269 ? 20.110 -19.828 4.771 1.00 92.25 269 GLU A N 1
ATOM 2111 C CA . GLU A 1 269 ? 18.964 -19.194 5.422 1.00 92.25 269 GLU A CA 1
ATOM 2112 C C . GLU A 1 269 ? 18.886 -17.677 5.188 1.00 92.25 269 GLU A C 1
ATOM 2114 O O . GLU A 1 269 ? 17.774 -17.147 5.190 1.00 92.25 269 GLU A O 1
ATOM 2119 N N . THR A 1 270 ? 20.025 -17.027 4.928 1.00 96.94 270 THR A N 1
ATOM 2120 C CA . THR A 1 270 ? 20.184 -15.566 4.875 1.00 96.94 270 THR A CA 1
ATOM 2121 C C . THR A 1 270 ? 20.911 -15.063 3.630 1.00 96.94 270 THR A C 1
ATOM 2123 O O . THR A 1 270 ? 21.082 -13.862 3.496 1.00 96.94 270 THR A O 1
ATOM 2126 N N . THR A 1 271 ? 21.371 -15.919 2.718 1.00 98.25 271 THR A N 1
ATOM 2127 C CA . THR A 1 271 ? 22.123 -15.470 1.535 1.00 98.25 271 THR A CA 1
ATOM 2128 C C . THR A 1 271 ? 21.466 -15.914 0.233 1.00 98.25 271 THR A C 1
ATOM 2130 O O . THR A 1 271 ? 21.163 -17.095 0.040 1.00 98.25 271 THR A O 1
ATOM 2133 N N . TYR A 1 272 ? 21.315 -14.966 -0.692 1.00 98.56 272 TYR A N 1
ATOM 2134 C CA . TYR A 1 272 ? 20.755 -15.165 -2.027 1.00 98.56 272 TYR A CA 1
ATOM 2135 C C . TYR A 1 272 ? 21.751 -14.714 -3.092 1.00 98.56 272 TYR A C 1
ATOM 2137 O O . TYR A 1 272 ? 22.351 -13.649 -2.965 1.00 98.56 272 TYR A O 1
ATOM 2145 N N . ARG A 1 273 ? 21.918 -15.500 -4.157 1.00 98.81 273 ARG A N 1
ATOM 2146 C CA . ARG A 1 273 ? 22.693 -15.110 -5.344 1.00 98.81 273 ARG A CA 1
ATOM 2147 C C . ARG A 1 273 ? 21.753 -14.742 -6.482 1.00 98.81 273 ARG A C 1
ATOM 2149 O O . ARG A 1 273 ? 20.793 -15.470 -6.709 1.00 98.81 273 ARG A O 1
ATOM 2156 N N . PHE A 1 274 ? 22.077 -13.680 -7.215 1.00 98.81 274 PHE A N 1
ATOM 2157 C CA . PHE A 1 274 ? 21.336 -13.220 -8.389 1.00 98.81 274 PHE A CA 1
ATOM 2158 C C . PHE A 1 274 ? 22.238 -13.153 -9.625 1.00 98.81 274 PHE A C 1
ATOM 2160 O O . PHE A 1 274 ? 23.349 -12.620 -9.552 1.00 98.81 274 PHE A O 1
ATOM 2167 N N . ASP A 1 275 ? 21.717 -13.636 -10.756 1.00 98.75 275 ASP A N 1
ATOM 2168 C CA . ASP A 1 275 ? 22.316 -13.492 -12.086 1.00 98.75 275 ASP A CA 1
ATOM 2169 C C . ASP A 1 275 ? 21.545 -12.426 -12.883 1.00 98.75 275 ASP A C 1
ATOM 2171 O O . ASP A 1 275 ? 20.369 -12.603 -13.209 1.00 98.75 275 ASP A O 1
ATOM 2175 N N . LEU A 1 276 ? 22.197 -11.317 -13.222 1.00 98.50 276 LEU A N 1
ATOM 2176 C CA . LEU A 1 276 ? 21.588 -10.173 -13.900 1.00 98.50 276 LEU A CA 1
ATOM 2177 C C . LEU A 1 276 ? 21.495 -10.350 -15.415 1.00 98.50 276 LEU A C 1
ATOM 2179 O O . LEU A 1 276 ? 22.342 -10.972 -16.064 1.00 98.50 276 LEU A O 1
ATOM 2183 N N . ARG A 1 277 ? 20.489 -9.697 -15.998 1.00 95.62 277 ARG A N 1
ATOM 2184 C CA . ARG A 1 277 ? 20.408 -9.462 -17.440 1.00 95.62 277 ARG A CA 1
ATOM 2185 C C . ARG A 1 277 ? 21.627 -8.690 -17.945 1.00 95.62 277 ARG A C 1
ATOM 2187 O O . ARG A 1 277 ? 22.080 -7.734 -17.323 1.00 95.62 277 ARG A O 1
ATOM 2194 N N . SER A 1 278 ? 22.125 -9.074 -19.120 1.00 94.00 278 SER A N 1
ATOM 2195 C CA . SER A 1 278 ? 23.270 -8.413 -19.777 1.00 94.00 278 SER A CA 1
ATOM 2196 C C . SER A 1 278 ? 22.873 -7.390 -20.849 1.00 94.00 278 SER A C 1
ATOM 2198 O O . SER A 1 278 ? 23.729 -6.733 -21.435 1.00 94.00 278 SER A O 1
ATOM 2200 N N . ASP A 1 279 ? 21.585 -7.332 -21.165 1.00 93.75 279 ASP A N 1
ATOM 2201 C CA . ASP A 1 279 ? 20.952 -6.580 -22.249 1.00 93.75 279 ASP A CA 1
ATOM 2202 C C . ASP A 1 279 ? 20.137 -5.377 -21.748 1.00 93.75 279 ASP A C 1
ATOM 2204 O O . ASP A 1 279 ? 19.470 -4.720 -22.539 1.00 93.75 279 ASP A O 1
ATOM 2208 N N . VAL A 1 280 ? 20.222 -5.054 -20.454 1.00 97.38 280 VAL A N 1
ATOM 2209 C CA . VAL A 1 280 ? 19.504 -3.922 -19.857 1.00 97.38 280 VAL A CA 1
ATOM 2210 C C . VAL A 1 280 ? 20.331 -2.642 -19.934 1.00 97.38 280 VAL A C 1
ATOM 2212 O O . VAL A 1 280 ? 21.506 -2.598 -19.550 1.00 97.38 280 VAL A O 1
ATOM 2215 N N . THR A 1 281 ? 19.673 -1.569 -20.361 1.00 97.44 281 THR A N 1
ATOM 2216 C CA . THR A 1 281 ? 20.182 -0.200 -20.289 1.00 97.44 281 THR A CA 1
ATOM 2217 C C . THR A 1 281 ? 19.220 0.696 -19.526 1.00 97.44 281 THR A C 1
ATOM 2219 O O . THR A 1 281 ? 18.007 0.556 -19.653 1.00 97.44 281 THR A O 1
ATOM 2222 N N . PHE A 1 282 ? 19.763 1.654 -18.785 1.00 98.62 282 PHE A N 1
ATOM 2223 C CA . PHE A 1 282 ? 18.999 2.760 -18.224 1.00 98.62 282 PHE A CA 1
ATOM 2224 C C . PHE A 1 282 ? 18.542 3.723 -19.326 1.00 98.62 282 PHE A C 1
ATOM 2226 O O . PHE A 1 282 ? 19.162 3.800 -20.391 1.00 98.62 282 PHE A O 1
ATOM 2233 N N . HIS A 1 283 ? 17.528 4.546 -19.046 1.00 98.00 283 HIS A N 1
ATOM 2234 C CA . HIS A 1 283 ? 17.028 5.564 -19.990 1.00 98.00 283 HIS A CA 1
ATOM 2235 C C . HIS A 1 283 ? 18.104 6.577 -20.429 1.00 98.00 283 HIS A C 1
ATOM 2237 O O . HIS A 1 283 ? 18.005 7.179 -21.496 1.00 98.00 283 HIS A O 1
ATOM 2243 N N . ASN A 1 284 ? 19.168 6.758 -19.636 1.00 95.56 284 ASN A N 1
ATOM 2244 C CA . ASN A 1 284 ? 20.314 7.614 -19.975 1.00 95.56 284 ASN A CA 1
ATOM 2245 C C . ASN A 1 284 ? 21.386 6.916 -20.850 1.00 95.56 284 ASN A C 1
ATOM 2247 O O . ASN A 1 284 ? 22.369 7.554 -21.239 1.00 95.56 284 ASN A O 1
ATOM 2251 N N . GLY A 1 285 ? 21.211 5.627 -21.160 1.00 95.38 285 GLY A N 1
ATOM 2252 C CA . GLY A 1 285 ? 22.122 4.803 -21.956 1.00 95.38 285 GLY A CA 1
ATOM 2253 C C . GLY A 1 285 ? 23.239 4.099 -21.174 1.00 95.38 285 GLY A C 1
ATOM 2254 O O . GLY A 1 285 ? 24.069 3.429 -21.794 1.00 95.38 285 GLY A O 1
ATOM 2255 N N . GLU A 1 286 ? 23.299 4.239 -19.847 1.00 95.56 286 GLU A N 1
ATOM 2256 C CA . GLU A 1 286 ? 24.172 3.426 -18.991 1.00 95.56 286 GLU A CA 1
ATOM 2257 C C . GLU A 1 286 ? 23.734 1.952 -19.028 1.00 95.56 286 GLU A C 1
ATOM 2259 O O . GLU A 1 286 ? 22.548 1.655 -19.139 1.00 95.56 286 GLU A O 1
ATOM 2264 N N . SER A 1 287 ? 24.678 1.012 -18.980 1.00 97.31 287 SER A N 1
ATOM 2265 C CA . SER A 1 287 ? 24.362 -0.423 -18.939 1.00 97.31 287 SER A CA 1
ATOM 2266 C C . SER A 1 287 ? 24.235 -0.895 -17.496 1.00 97.31 287 SER A C 1
ATOM 2268 O O . SER A 1 287 ? 25.071 -0.538 -16.666 1.00 97.31 287 SER A O 1
ATOM 2270 N N . LEU A 1 288 ? 23.232 -1.728 -17.215 1.00 98.50 288 LEU A N 1
ATOM 2271 C CA . LEU A 1 288 ? 23.041 -2.311 -15.889 1.00 98.50 288 LEU A CA 1
ATOM 2272 C C . LEU A 1 288 ? 24.232 -3.199 -15.500 1.00 98.50 288 LEU A C 1
ATOM 2274 O O . LEU A 1 288 ? 24.717 -3.997 -16.303 1.00 98.50 288 LEU A O 1
ATOM 2278 N N . THR A 1 289 ? 24.667 -3.079 -14.247 1.00 98.56 289 THR A N 1
ATOM 2279 C CA . THR A 1 289 ? 25.648 -3.973 -13.617 1.00 98.56 289 THR A CA 1
ATOM 2280 C C . THR A 1 289 ? 25.270 -4.239 -12.161 1.00 98.56 289 THR A C 1
ATOM 2282 O O . THR A 1 289 ? 24.473 -3.508 -11.575 1.00 98.56 289 THR A O 1
ATOM 2285 N N . ALA A 1 290 ? 25.894 -5.235 -11.540 1.00 98.69 290 ALA A N 1
ATOM 2286 C CA . ALA A 1 290 ? 25.744 -5.524 -10.115 1.00 98.69 290 ALA A CA 1
ATOM 2287 C C . ALA A 1 290 ? 26.118 -4.339 -9.200 1.00 98.69 290 ALA A C 1
ATOM 2289 O O . ALA A 1 290 ? 25.516 -4.176 -8.141 1.00 98.69 290 ALA A O 1
ATOM 2290 N N . GLU A 1 291 ? 27.038 -3.464 -9.624 1.00 98.56 291 GLU A N 1
ATOM 2291 C CA . GLU A 1 291 ? 27.377 -2.239 -8.881 1.00 98.56 291 GLU A CA 1
ATOM 2292 C C . GLU A 1 291 ? 26.186 -1.271 -8.785 1.00 98.56 291 GLU A C 1
ATOM 2294 O O . GLU A 1 291 ? 26.022 -0.607 -7.765 1.00 98.56 291 GLU A O 1
ATOM 2299 N N . HIS A 1 292 ? 25.319 -1.221 -9.802 1.00 98.75 292 HIS A N 1
ATOM 2300 C CA . HIS A 1 292 ? 24.096 -0.411 -9.761 1.00 98.75 292 HIS A CA 1
ATOM 2301 C C . HIS A 1 292 ? 23.099 -0.931 -8.735 1.00 98.75 292 HIS A C 1
ATOM 2303 O O . HIS A 1 292 ? 22.440 -0.142 -8.060 1.00 98.75 292 HIS A O 1
ATOM 2309 N N . VAL A 1 293 ? 22.991 -2.256 -8.623 1.00 98.75 293 VAL A N 1
ATOM 2310 C CA . VAL A 1 293 ? 22.105 -2.901 -7.654 1.00 98.75 293 VAL A CA 1
ATOM 2311 C C . VAL A 1 293 ? 22.570 -2.578 -6.243 1.00 98.75 293 VAL A C 1
ATOM 2313 O O . VAL A 1 293 ? 21.793 -2.041 -5.459 1.00 98.75 293 VAL A O 1
ATOM 2316 N N . GLN A 1 294 ? 23.853 -2.818 -5.955 1.00 98.75 294 GLN A N 1
ATOM 2317 C CA . GLN A 1 294 ? 24.458 -2.457 -4.675 1.00 98.75 294 GLN A CA 1
ATOM 2318 C C . GLN A 1 294 ? 24.221 -0.980 -4.343 1.00 98.75 294 GLN A C 1
ATOM 2320 O O . GLN A 1 294 ? 23.674 -0.667 -3.289 1.00 98.75 294 GLN A O 1
ATOM 2325 N N . PHE A 1 295 ? 24.583 -0.086 -5.265 1.00 98.56 295 PHE A N 1
ATOM 2326 C CA . PHE A 1 295 ? 24.415 1.350 -5.086 1.00 98.56 295 PHE A CA 1
ATOM 2327 C C . PHE A 1 295 ? 22.961 1.722 -4.776 1.00 98.56 295 PHE A C 1
ATOM 2329 O O . PHE A 1 295 ? 22.712 2.466 -3.834 1.00 98.56 295 PHE A O 1
ATOM 2336 N N . SER A 1 296 ? 22.000 1.193 -5.536 1.00 98.56 296 SER A N 1
ATOM 2337 C CA . SER A 1 296 ? 20.581 1.530 -5.378 1.00 98.56 296 SER A CA 1
ATOM 2338 C C . SER A 1 296 ? 20.027 1.095 -4.025 1.00 98.56 296 SER A C 1
ATOM 2340 O O . SER A 1 296 ? 19.291 1.861 -3.412 1.00 98.56 296 SER A O 1
ATOM 2342 N N . LEU A 1 297 ? 20.415 -0.089 -3.540 1.00 98.62 297 LEU A N 1
ATOM 2343 C CA . LEU A 1 297 ? 20.024 -0.574 -2.216 1.00 98.62 297 LEU A CA 1
ATOM 2344 C C . LEU A 1 297 ? 20.657 0.274 -1.100 1.00 98.62 297 LEU A C 1
ATOM 2346 O O . LEU A 1 297 ? 19.967 0.707 -0.181 1.00 98.62 297 LEU A O 1
ATOM 2350 N N . GLU A 1 298 ? 21.946 0.599 -1.214 1.00 97.75 298 GLU A N 1
ATOM 2351 C CA . GLU A 1 298 ? 22.665 1.418 -0.227 1.00 97.75 298 GLU A CA 1
ATOM 2352 C C . GLU A 1 298 ? 22.141 2.866 -0.145 1.00 97.75 298 GLU A C 1
ATOM 2354 O O . GLU A 1 298 ? 22.245 3.493 0.909 1.00 97.75 298 GLU A O 1
ATOM 2359 N N . ARG A 1 299 ? 21.521 3.402 -1.212 1.00 97.31 299 ARG A N 1
ATOM 2360 C CA . ARG A 1 299 ? 20.906 4.748 -1.204 1.00 97.31 299 ARG A CA 1
ATOM 2361 C C . ARG A 1 299 ? 19.784 4.911 -0.181 1.00 97.31 299 ARG A C 1
ATOM 2363 O O . ARG A 1 299 ? 19.448 6.051 0.126 1.00 97.31 299 ARG A O 1
ATOM 2370 N N . TYR A 1 300 ? 19.183 3.824 0.300 1.00 97.44 300 TYR A N 1
ATOM 2371 C CA . TYR A 1 300 ? 18.082 3.890 1.261 1.00 97.44 300 TYR A CA 1
ATOM 2372 C C . TYR A 1 300 ? 18.542 4.276 2.680 1.00 97.44 300 TYR A C 1
ATOM 2374 O O . TYR A 1 300 ? 17.707 4.716 3.472 1.00 97.44 300 TYR A O 1
ATOM 2382 N N . ASP A 1 301 ? 19.842 4.186 2.991 1.00 96.38 301 ASP A N 1
ATOM 2383 C CA . ASP A 1 301 ? 20.396 4.456 4.327 1.00 96.38 301 ASP A CA 1
ATOM 2384 C C . ASP A 1 301 ? 20.131 5.907 4.762 1.00 96.38 301 ASP A C 1
ATOM 2386 O O . ASP A 1 301 ? 20.452 6.865 4.050 1.00 96.38 301 ASP A O 1
ATOM 2390 N N . GLY A 1 302 ? 19.518 6.084 5.935 1.00 94.06 302 GLY A N 1
ATOM 2391 C CA . GLY A 1 302 ? 19.189 7.395 6.492 1.00 94.06 302 GLY A CA 1
ATOM 2392 C C . GLY A 1 302 ? 18.119 8.171 5.718 1.00 94.06 302 GLY A C 1
ATOM 2393 O O . GLY A 1 302 ? 17.955 9.378 5.941 1.00 94.06 302 GLY A O 1
ATOM 2394 N N . THR A 1 303 ? 17.404 7.518 4.801 1.00 94.06 303 THR A N 1
ATOM 2395 C CA . THR A 1 303 ? 16.280 8.110 4.068 1.00 94.06 303 THR A CA 1
ATOM 2396 C C . THR A 1 303 ? 14.960 7.785 4.759 1.00 94.06 303 THR A C 1
ATOM 2398 O O . THR A 1 303 ? 14.884 6.838 5.538 1.00 94.06 303 THR A O 1
ATOM 2401 N N . PRO A 1 304 ? 13.864 8.511 4.485 1.00 89.94 304 PRO A N 1
ATOM 2402 C CA . PRO A 1 304 ? 12.607 8.193 5.150 1.00 89.94 304 PRO A CA 1
ATOM 2403 C C . PRO A 1 304 ? 11.976 6.872 4.670 1.00 89.94 304 PRO A C 1
ATOM 2405 O O . PRO A 1 304 ? 10.966 6.460 5.230 1.00 89.94 304 PRO A O 1
ATOM 2408 N N . ARG A 1 305 ? 12.560 6.207 3.662 1.00 91.62 305 ARG A N 1
ATOM 2409 C CA . ARG A 1 305 ? 12.196 4.850 3.232 1.00 91.62 305 ARG A CA 1
ATOM 2410 C C . ARG A 1 305 ? 13.227 3.789 3.623 1.00 91.62 305 ARG A C 1
ATOM 2412 O O . ARG A 1 305 ? 13.161 2.686 3.107 1.00 91.62 305 ARG A O 1
ATOM 2419 N N . GLU A 1 306 ? 14.165 4.095 4.522 1.00 94.31 306 GLU A N 1
ATOM 2420 C CA . GLU A 1 306 ? 15.237 3.181 4.959 1.00 94.31 306 GLU A CA 1
ATOM 2421 C C . GLU A 1 306 ? 14.741 1.755 5.251 1.00 94.31 306 GLU A C 1
ATOM 2423 O O . GLU A 1 306 ? 15.368 0.787 4.822 1.00 94.31 306 GLU A O 1
ATOM 2428 N N . ALA A 1 307 ? 13.580 1.629 5.902 1.00 90.69 307 ALA A N 1
ATOM 2429 C CA . ALA A 1 307 ? 12.973 0.347 6.253 1.00 90.69 307 ALA A CA 1
ATOM 2430 C C . ALA A 1 307 ? 12.655 -0.556 5.045 1.00 90.69 307 ALA A C 1
ATOM 2432 O O . ALA A 1 307 ? 12.705 -1.770 5.190 1.00 90.69 307 ALA A O 1
ATOM 2433 N N . ASP A 1 308 ? 12.415 -0.005 3.851 1.00 91.81 308 ASP A N 1
ATOM 2434 C CA . ASP A 1 308 ? 12.112 -0.795 2.646 1.00 91.81 308 ASP A CA 1
ATOM 2435 C C . ASP A 1 308 ? 13.270 -1.734 2.250 1.00 91.81 308 ASP A C 1
ATOM 2437 O O . ASP A 1 308 ? 13.058 -2.743 1.574 1.00 91.81 308 ASP A O 1
ATOM 2441 N N . VAL A 1 309 ? 14.499 -1.399 2.661 1.00 96.81 309 VAL A N 1
ATOM 2442 C CA . VAL A 1 309 ? 15.716 -2.164 2.358 1.00 96.81 309 VAL A CA 1
ATOM 2443 C C . VAL A 1 309 ? 16.397 -2.663 3.629 1.00 96.81 309 VAL A C 1
ATOM 2445 O O . VAL A 1 309 ? 16.729 -3.840 3.730 1.00 96.81 309 VAL A O 1
ATOM 2448 N N . PHE A 1 310 ? 16.597 -1.797 4.622 1.00 96.06 310 PHE A N 1
ATOM 2449 C CA . PHE A 1 310 ? 17.381 -2.121 5.820 1.00 96.06 310 PHE A CA 1
ATOM 2450 C C . PHE A 1 310 ? 16.611 -2.909 6.884 1.00 96.06 310 PHE A C 1
ATOM 2452 O O . PHE A 1 310 ? 17.201 -3.290 7.893 1.00 96.06 310 PHE A O 1
ATOM 2459 N N . GLU A 1 311 ? 15.329 -3.216 6.661 1.00 91.88 311 GLU A N 1
ATOM 2460 C CA . GLU A 1 311 ? 14.645 -4.249 7.447 1.00 91.88 311 GLU A CA 1
ATOM 2461 C C . GLU A 1 311 ? 15.242 -5.641 7.176 1.00 91.88 311 GLU A C 1
ATOM 2463 O O . GLU A 1 311 ? 15.328 -6.464 8.083 1.00 91.88 311 GLU A O 1
ATOM 2468 N N . TRP A 1 312 ? 15.716 -5.897 5.951 1.00 95.50 312 TRP A N 1
ATOM 2469 C CA . TRP A 1 312 ? 16.241 -7.204 5.555 1.00 95.50 312 TRP A CA 1
ATOM 2470 C C . TRP A 1 312 ? 17.712 -7.185 5.134 1.00 95.50 312 TRP A C 1
ATOM 2472 O O . TRP A 1 312 ? 18.366 -8.210 5.280 1.00 95.50 312 TRP A O 1
ATOM 2482 N N . LEU A 1 313 ? 18.262 -6.078 4.628 1.00 98.31 313 LEU A N 1
ATOM 2483 C CA . LEU A 1 313 ? 19.616 -6.029 4.065 1.00 98.31 313 LEU A CA 1
ATOM 2484 C C . LEU A 1 313 ? 20.717 -5.960 5.139 1.00 98.31 313 LEU A C 1
ATOM 2486 O O . LEU A 1 313 ? 20.775 -5.002 5.904 1.00 98.31 313 LEU A O 1
ATOM 2490 N N . ASP A 1 314 ? 21.666 -6.903 5.096 1.00 98.44 314 ASP A N 1
ATOM 2491 C CA . ASP A 1 314 ? 22.959 -6.815 5.801 1.00 98.44 314 ASP A CA 1
ATOM 2492 C C . ASP A 1 314 ? 24.075 -6.342 4.857 1.00 98.44 314 ASP A C 1
ATOM 2494 O O . ASP A 1 314 ? 24.797 -5.386 5.149 1.00 98.44 314 ASP A O 1
ATOM 2498 N N . ALA A 1 315 ? 24.224 -6.993 3.697 1.00 98.38 315 ALA A N 1
ATOM 2499 C CA . ALA A 1 315 ? 25.298 -6.680 2.755 1.00 98.38 315 ALA A CA 1
ATOM 2500 C C . ALA A 1 315 ? 24.983 -7.080 1.309 1.00 98.38 315 ALA A C 1
ATOM 2502 O O . ALA A 1 315 ? 24.237 -8.025 1.055 1.00 98.38 315 ALA A O 1
ATOM 2503 N N . VAL A 1 316 ? 25.640 -6.398 0.365 1.00 98.75 316 VAL A N 1
ATOM 2504 C CA . VAL A 1 316 ? 25.679 -6.771 -1.054 1.00 98.75 316 VAL A CA 1
ATOM 2505 C C . VAL A 1 316 ? 27.126 -7.040 -1.470 1.00 98.75 316 VAL A C 1
ATOM 2507 O O . VAL A 1 316 ? 27.979 -6.155 -1.404 1.00 98.75 316 VAL A O 1
ATOM 2510 N N . ASP A 1 317 ? 27.403 -8.256 -1.931 1.00 98.69 317 ASP A N 1
ATOM 2511 C CA . ASP A 1 317 ? 28.701 -8.670 -2.459 1.00 98.69 317 ASP A CA 1
ATOM 2512 C C . ASP A 1 317 ? 28.643 -8.756 -3.991 1.00 98.69 317 ASP A C 1
ATOM 2514 O O . ASP A 1 317 ? 28.103 -9.702 -4.567 1.00 98.69 317 ASP A O 1
ATOM 2518 N N . VAL A 1 318 ? 29.242 -7.776 -4.673 1.00 98.75 318 VAL A N 1
ATOM 2519 C CA . VAL A 1 318 ? 29.409 -7.805 -6.134 1.00 98.75 318 VAL A CA 1
ATOM 2520 C C . VAL A 1 318 ? 30.499 -8.813 -6.502 1.00 98.75 318 VAL A C 1
ATOM 2522 O O . VAL A 1 318 ? 31.686 -8.602 -6.230 1.00 98.75 318 VAL A O 1
ATOM 2525 N N . LEU A 1 319 ? 30.106 -9.921 -7.134 1.00 98.44 319 LEU A N 1
ATOM 2526 C CA . LEU A 1 319 ? 31.033 -10.971 -7.560 1.00 98.44 319 LEU A CA 1
ATOM 2527 C C . LEU A 1 319 ? 31.665 -10.642 -8.919 1.00 98.44 319 LEU A C 1
ATOM 2529 O O . LEU A 1 319 ? 32.869 -10.848 -9.112 1.00 98.44 319 LEU A O 1
ATOM 2533 N N . ASP A 1 320 ? 30.855 -10.120 -9.842 1.00 98.12 320 ASP A N 1
ATOM 2534 C CA . ASP A 1 320 ? 31.241 -9.561 -11.140 1.00 98.12 320 ASP A CA 1
ATOM 2535 C C . ASP A 1 320 ? 30.125 -8.658 -11.702 1.00 98.12 320 ASP A C 1
ATOM 2537 O O . ASP A 1 320 ? 29.109 -8.450 -11.046 1.00 98.12 320 ASP A O 1
ATOM 2541 N N . ASP A 1 321 ? 30.311 -8.110 -12.910 1.00 97.69 321 ASP A N 1
ATOM 2542 C CA . ASP A 1 321 ? 29.386 -7.147 -13.528 1.00 97.69 321 ASP A CA 1
ATOM 2543 C C . ASP A 1 321 ? 27.931 -7.647 -13.606 1.00 97.69 321 ASP A C 1
ATOM 2545 O O . ASP A 1 321 ? 27.018 -6.824 -13.616 1.00 97.69 321 ASP A O 1
ATOM 2549 N N . SER A 1 322 ? 27.699 -8.962 -13.662 1.00 98.00 322 SER A N 1
ATOM 2550 C CA . SER A 1 322 ? 26.368 -9.562 -13.823 1.00 98.00 322 SER A CA 1
ATOM 2551 C C . SER A 1 322 ? 25.964 -10.486 -12.675 1.00 98.00 322 SER A C 1
ATOM 2553 O O . SER A 1 322 ? 24.930 -11.133 -12.778 1.00 98.00 322 SER A O 1
ATOM 2555 N N . THR A 1 323 ? 26.750 -10.575 -11.602 1.00 98.69 323 THR A N 1
ATOM 2556 C CA . THR A 1 323 ? 26.497 -11.523 -10.510 1.00 98.69 323 THR A CA 1
ATOM 2557 C C . THR A 1 323 ? 26.732 -10.853 -9.164 1.00 98.69 323 THR A C 1
ATOM 2559 O O . THR A 1 323 ? 27.807 -10.298 -8.918 1.00 98.69 323 THR A O 1
ATOM 2562 N N . LEU A 1 324 ? 25.759 -10.959 -8.263 1.00 98.81 324 LEU A N 1
ATOM 2563 C CA . LEU A 1 324 ? 25.877 -10.478 -6.887 1.00 98.81 324 LEU A CA 1
ATOM 2564 C C . LEU A 1 324 ? 25.289 -11.468 -5.881 1.00 98.81 324 LEU A C 1
ATOM 2566 O O . LEU A 1 324 ? 24.452 -12.305 -6.224 1.00 98.81 324 LEU A O 1
ATOM 2570 N N . GLU A 1 325 ? 25.718 -11.340 -4.632 1.00 98.81 325 GLU A N 1
ATOM 2571 C CA . GLU A 1 325 ? 25.092 -11.980 -3.479 1.00 98.81 325 GLU A CA 1
ATOM 2572 C C . GLU A 1 325 ? 24.512 -10.914 -2.548 1.00 98.81 325 GLU A C 1
ATOM 2574 O O . GLU A 1 325 ? 25.149 -9.897 -2.285 1.00 98.81 325 GLU A O 1
ATOM 2579 N N . ILE A 1 326 ? 23.297 -11.150 -2.061 1.00 98.81 326 ILE A N 1
ATOM 2580 C CA . ILE A 1 326 ? 22.647 -10.354 -1.022 1.00 98.81 326 ILE A CA 1
ATOM 2581 C C . ILE A 1 326 ? 22.626 -11.198 0.248 1.00 98.81 326 ILE A C 1
ATOM 2583 O O . ILE A 1 326 ? 22.136 -12.330 0.238 1.00 98.81 326 ILE A O 1
ATOM 2587 N N . SER A 1 327 ? 23.165 -10.638 1.326 1.00 98.69 327 SER A N 1
ATOM 2588 C CA . SER A 1 327 ? 23.079 -11.194 2.674 1.00 98.69 327 SER A CA 1
ATOM 2589 C C . SER A 1 327 ? 22.024 -10.442 3.469 1.00 98.69 327 SER A C 1
ATOM 2591 O O . SER A 1 327 ? 21.971 -9.212 3.428 1.00 98.69 327 SER A O 1
ATOM 2593 N N . LEU A 1 328 ? 21.197 -11.198 4.181 1.00 98.19 328 LEU A N 1
ATOM 2594 C CA . LEU A 1 328 ? 20.128 -10.695 5.023 1.00 98.19 328 LEU A CA 1
ATOM 2595 C C . LEU A 1 328 ? 20.574 -10.608 6.483 1.00 98.19 328 LEU A C 1
ATOM 2597 O O . LEU A 1 328 ? 21.348 -11.452 6.939 1.00 98.19 328 LEU A O 1
ATOM 2601 N N . THR A 1 329 ? 20.048 -9.630 7.221 1.00 96.56 329 THR A N 1
ATOM 2602 C CA . THR A 1 329 ? 20.338 -9.436 8.656 1.00 96.56 329 THR A CA 1
ATOM 2603 C C . THR A 1 329 ? 19.949 -10.663 9.480 1.00 96.56 329 THR A C 1
ATOM 2605 O O . THR A 1 329 ? 20.660 -11.070 10.403 1.00 96.56 329 THR A O 1
ATOM 2608 N N . GLU A 1 330 ? 18.840 -11.287 9.104 1.00 94.88 330 GLU A N 1
ATOM 2609 C CA . GLU A 1 330 ? 18.316 -12.528 9.655 1.00 94.88 330 GLU A CA 1
ATOM 2610 C C . GLU A 1 330 ? 17.440 -13.223 8.598 1.00 94.88 330 GLU A C 1
ATOM 2612 O O . GLU A 1 330 ? 17.230 -12.664 7.515 1.00 94.88 330 GLU A O 1
ATOM 2617 N N . PRO A 1 331 ? 16.968 -14.463 8.828 1.00 94.75 331 PRO A N 1
ATOM 2618 C CA . PRO A 1 331 ? 15.977 -15.057 7.942 1.00 94.75 331 PRO A CA 1
ATOM 2619 C C . PRO A 1 331 ? 14.783 -14.107 7.784 1.00 94.75 331 PRO A C 1
ATOM 2621 O O . PRO A 1 331 ? 14.246 -13.634 8.775 1.00 94.75 331 PRO A O 1
ATOM 2624 N N . TYR A 1 332 ? 14.382 -13.823 6.546 1.00 94.06 332 TYR A N 1
ATOM 2625 C CA . TYR A 1 332 ? 13.305 -12.878 6.246 1.00 94.06 332 TYR A CA 1
ATOM 2626 C C . TYR A 1 332 ? 12.367 -13.513 5.218 1.00 94.06 332 TYR A C 1
ATOM 2628 O O . TYR A 1 332 ? 12.689 -13.616 4.030 1.00 94.06 332 TYR A O 1
ATOM 2636 N N . GLY A 1 333 ? 11.223 -14.003 5.693 1.00 91.06 333 GLY A N 1
ATOM 2637 C CA . GLY A 1 333 ? 10.206 -14.698 4.901 1.00 91.06 333 GLY A CA 1
ATOM 2638 C C . GLY A 1 333 ? 9.747 -13.947 3.640 1.00 91.06 333 GLY A C 1
ATOM 2639 O O . GLY A 1 333 ? 9.655 -14.590 2.593 1.00 91.06 333 GLY A O 1
ATOM 2640 N N . PRO A 1 334 ? 9.521 -12.617 3.680 1.00 92.25 334 PRO A N 1
ATOM 2641 C CA . PRO A 1 334 ? 9.077 -11.843 2.518 1.00 92.25 334 PRO A CA 1
ATOM 2642 C C . PRO A 1 334 ? 10.168 -11.504 1.489 1.00 92.25 334 PRO A C 1
ATOM 2644 O O . PRO A 1 334 ? 9.881 -10.767 0.545 1.00 92.25 334 PRO A O 1
ATOM 2647 N N . PHE A 1 335 ? 11.416 -11.972 1.643 1.00 94.50 335 PHE A N 1
ATOM 2648 C CA . PHE A 1 335 ? 12.561 -11.402 0.910 1.00 94.50 335 PHE A CA 1
ATOM 2649 C C . PHE A 1 335 ? 12.362 -11.352 -0.610 1.00 94.50 335 PHE A C 1
ATOM 2651 O O . PHE A 1 335 ? 12.619 -10.325 -1.230 1.00 94.50 335 PHE A O 1
ATOM 2658 N N . GLU A 1 336 ? 11.861 -12.431 -1.215 1.00 93.88 336 GLU A N 1
ATOM 2659 C CA . GLU A 1 336 ? 11.676 -12.485 -2.669 1.00 93.88 336 GLU A CA 1
ATOM 2660 C C . GLU A 1 336 ? 10.632 -11.474 -3.168 1.00 93.88 336 GLU A C 1
ATOM 2662 O O . GLU A 1 336 ? 10.803 -10.896 -4.238 1.00 93.88 336 GLU A O 1
ATOM 2667 N N . THR A 1 337 ? 9.579 -11.210 -2.387 1.00 93.00 337 THR A N 1
ATOM 2668 C CA . THR A 1 337 ? 8.593 -10.165 -2.703 1.00 93.00 337 THR A CA 1
ATOM 2669 C C . THR A 1 337 ? 9.102 -8.756 -2.385 1.00 93.00 337 THR A C 1
ATOM 2671 O O . THR A 1 337 ? 8.708 -7.808 -3.061 1.00 93.00 337 THR A O 1
ATOM 2674 N N . SER A 1 338 ? 10.009 -8.610 -1.412 1.00 93.75 338 SER A N 1
ATOM 2675 C CA . SER A 1 338 ? 10.636 -7.328 -1.048 1.00 93.75 338 SER A CA 1
ATOM 2676 C C . SER A 1 338 ? 11.805 -6.939 -1.962 1.00 93.75 338 SER A C 1
ATOM 2678 O O . SER A 1 338 ? 12.215 -5.784 -1.972 1.00 93.75 338 SER A O 1
ATOM 2680 N N . ALA A 1 339 ? 12.320 -7.863 -2.781 1.00 94.94 339 ALA A N 1
ATOM 2681 C CA . ALA A 1 339 ? 13.416 -7.612 -3.725 1.00 94.94 339 ALA A CA 1
ATOM 2682 C C . ALA A 1 339 ? 13.009 -6.788 -4.971 1.00 94.94 339 ALA A C 1
ATOM 2684 O O . ALA A 1 339 ? 13.844 -6.547 -5.854 1.00 94.94 339 ALA A O 1
ATOM 2685 N N . ASN A 1 340 ? 11.755 -6.326 -5.045 1.00 94.44 340 ASN A N 1
ATOM 2686 C CA . ASN A 1 340 ? 11.278 -5.372 -6.049 1.00 94.44 340 ASN A CA 1
ATOM 2687 C C . ASN A 1 340 ? 11.630 -3.920 -5.666 1.00 94.44 340 ASN A C 1
ATOM 2689 O O . ASN A 1 340 ? 10.762 -3.061 -5.511 1.00 94.44 340 ASN A O 1
ATOM 2693 N N . VAL A 1 341 ? 12.922 -3.655 -5.461 1.00 96.69 341 VAL A N 1
ATOM 2694 C CA . VAL A 1 341 ? 13.433 -2.322 -5.113 1.00 96.69 341 VAL A CA 1
ATOM 2695 C C . VAL A 1 341 ? 13.891 -1.594 -6.380 1.00 96.69 341 VAL A C 1
ATOM 2697 O O . VAL A 1 341 ? 14.711 -2.154 -7.110 1.00 96.69 341 VAL A O 1
ATOM 2700 N N . PRO A 1 342 ? 13.434 -0.353 -6.640 1.00 97.56 342 PRO A N 1
ATOM 2701 C CA . PRO A 1 342 ? 13.868 0.452 -7.780 1.00 97.56 342 PRO A CA 1
ATOM 2702 C C . PRO A 1 342 ? 15.392 0.547 -7.938 1.00 97.56 342 PRO A C 1
ATOM 2704 O O . PRO A 1 342 ? 16.083 1.133 -7.100 1.00 97.56 342 PRO A O 1
ATOM 2707 N N . ILE A 1 343 ? 15.914 0.032 -9.054 1.00 98.50 343 ILE A N 1
ATOM 2708 C CA . ILE A 1 343 ? 17.326 0.181 -9.422 1.00 98.50 343 ILE A CA 1
ATOM 2709 C C . ILE A 1 343 ? 17.517 1.447 -10.269 1.00 98.50 343 ILE A C 1
ATOM 2711 O O . ILE A 1 343 ? 16.814 1.678 -11.255 1.00 98.50 343 ILE A O 1
ATOM 2715 N N . VAL A 1 344 ? 18.488 2.275 -9.882 1.00 98.44 344 VAL A N 1
ATOM 2716 C CA . VAL A 1 344 ? 18.773 3.598 -10.460 1.00 98.44 344 VAL A CA 1
ATOM 2717 C C . VAL A 1 344 ? 20.216 3.676 -10.993 1.00 98.44 344 VAL A C 1
ATOM 2719 O O . VAL A 1 344 ? 21.074 2.899 -10.560 1.00 98.44 344 VAL A O 1
ATOM 2722 N N . PRO A 1 345 ? 20.528 4.587 -11.939 1.00 98.12 345 PRO A N 1
ATOM 2723 C CA . PRO A 1 345 ? 21.886 4.725 -12.470 1.00 98.12 345 PRO A CA 1
ATOM 2724 C C . PRO A 1 345 ? 22.862 5.216 -11.392 1.00 98.12 345 PRO A C 1
ATOM 2726 O O . PRO A 1 345 ? 22.481 6.005 -10.524 1.00 98.12 345 PRO A O 1
ATOM 2729 N N . LEU A 1 346 ? 24.151 4.863 -11.491 1.00 97.19 346 LEU A N 1
ATOM 2730 C CA . LEU A 1 346 ? 25.190 5.383 -10.579 1.00 97.19 346 LEU A CA 1
ATOM 2731 C C . LEU A 1 346 ? 25.275 6.918 -10.621 1.00 97.19 346 LEU A C 1
ATOM 2733 O O . LEU A 1 346 ? 25.627 7.572 -9.637 1.00 97.19 346 LEU A O 1
ATOM 2737 N N . ALA A 1 347 ? 24.904 7.506 -11.761 1.00 95.62 347 ALA A N 1
ATOM 2738 C CA . ALA A 1 347 ? 24.807 8.948 -11.953 1.00 95.62 347 ALA A CA 1
ATOM 2739 C C . ALA A 1 347 ? 23.747 9.640 -11.066 1.00 95.62 347 ALA A C 1
ATOM 2741 O O . ALA A 1 347 ? 23.729 10.867 -11.031 1.00 95.62 347 ALA A O 1
ATOM 2742 N N . ALA A 1 348 ? 22.896 8.896 -10.348 1.00 95.69 348 ALA A N 1
ATOM 2743 C CA . ALA A 1 348 ? 21.960 9.435 -9.355 1.00 95.69 348 ALA A CA 1
ATOM 2744 C C . ALA A 1 348 ? 22.585 9.645 -7.957 1.00 95.69 348 ALA A C 1
ATOM 2746 O O . ALA A 1 348 ? 21.893 10.034 -7.015 1.00 95.69 348 ALA A O 1
ATOM 2747 N N . GLY A 1 349 ? 23.877 9.340 -7.782 1.00 92.19 349 GLY A N 1
ATOM 2748 C CA . GLY A 1 349 ? 24.592 9.561 -6.520 1.00 92.19 349 GLY A CA 1
ATOM 2749 C C . GLY A 1 349 ? 24.892 11.036 -6.246 1.00 92.19 349 GLY A C 1
ATOM 2750 O O . GLY A 1 349 ? 24.774 11.876 -7.132 1.00 92.19 349 GLY A O 1
ATOM 2751 N N . GLU A 1 350 ? 25.354 11.354 -5.030 1.00 83.94 350 GLU A N 1
ATOM 2752 C CA . GLU A 1 350 ? 25.644 12.739 -4.600 1.00 83.94 350 GLU A CA 1
ATOM 2753 C C . GLU A 1 350 ? 26.591 13.509 -5.544 1.00 83.94 350 GLU A C 1
ATOM 2755 O O . GLU A 1 350 ? 26.475 14.725 -5.693 1.00 83.94 350 GLU A O 1
ATOM 2760 N N . ASP A 1 351 ? 27.535 12.800 -6.172 1.00 84.81 351 ASP A N 1
ATOM 2761 C CA . ASP A 1 351 ? 28.525 13.351 -7.110 1.00 84.81 351 ASP A CA 1
ATOM 2762 C C . ASP A 1 351 ? 28.120 13.201 -8.595 1.00 84.81 351 ASP A C 1
ATOM 2764 O O . ASP A 1 351 ? 28.889 13.571 -9.491 1.00 84.81 351 ASP A O 1
ATOM 2768 N N . GLY A 1 352 ? 26.950 12.620 -8.866 1.00 86.31 352 GLY A N 1
ATOM 2769 C CA . GLY A 1 352 ? 26.428 12.360 -10.202 1.00 86.31 352 GLY A CA 1
ATOM 2770 C C . GLY A 1 352 ? 25.702 13.557 -10.829 1.00 86.31 352 GLY A C 1
ATOM 2771 O O . GLY A 1 352 ? 25.603 14.636 -10.244 1.00 86.31 352 GLY A O 1
ATOM 2772 N N . ASP A 1 353 ? 25.245 13.394 -12.072 1.00 91.06 353 ASP A N 1
ATOM 2773 C CA . ASP A 1 353 ? 24.558 14.429 -12.856 1.00 91.06 353 ASP A CA 1
ATOM 2774 C C . ASP A 1 353 ? 23.082 14.118 -13.160 1.00 91.06 353 ASP A C 1
ATOM 2776 O O . ASP A 1 353 ? 22.444 14.876 -13.895 1.00 91.06 353 ASP A O 1
ATOM 2780 N N . VAL A 1 354 ? 22.529 13.051 -12.573 1.00 94.75 354 VAL A N 1
ATOM 2781 C CA . VAL A 1 354 ? 21.104 12.703 -12.645 1.00 94.75 354 VAL A CA 1
ATOM 2782 C C . VAL A 1 354 ? 20.408 13.117 -11.349 1.00 94.75 354 VAL A C 1
ATOM 2784 O O . VAL A 1 354 ? 20.700 12.596 -10.278 1.00 94.75 354 VAL A O 1
ATOM 2787 N N . ASP A 1 355 ? 19.447 14.031 -11.463 1.00 95.06 355 ASP A N 1
ATOM 2788 C CA . ASP A 1 355 ? 18.506 14.367 -10.393 1.00 95.06 355 ASP A CA 1
ATOM 2789 C C . ASP A 1 355 ? 17.197 13.604 -10.637 1.00 95.06 355 ASP A C 1
ATOM 2791 O O . ASP A 1 355 ? 16.436 13.946 -11.545 1.00 95.06 355 ASP A O 1
ATOM 2795 N N . LEU A 1 356 ? 16.940 12.566 -9.836 1.00 96.75 356 LEU A N 1
ATOM 2796 C CA . LEU A 1 356 ? 15.759 11.708 -9.991 1.00 96.75 356 LEU A CA 1
ATOM 2797 C C . LEU A 1 356 ? 14.436 12.410 -9.644 1.00 96.75 356 LEU A C 1
ATOM 2799 O O . LEU A 1 356 ? 13.375 11.894 -9.995 1.00 96.75 356 LEU A O 1
ATOM 2803 N N . VAL A 1 357 ? 14.473 13.577 -8.992 1.00 94.31 357 VAL A N 1
ATOM 2804 C CA . VAL A 1 357 ? 13.283 14.397 -8.716 1.00 94.31 357 VAL A CA 1
ATOM 2805 C C . VAL A 1 357 ? 12.915 15.238 -9.939 1.00 94.31 357 VAL A C 1
ATOM 2807 O O . VAL A 1 357 ? 11.737 15.392 -10.261 1.00 94.31 357 VAL A O 1
ATOM 2810 N N . GLU A 1 358 ? 13.906 15.799 -10.636 1.00 91.06 358 GLU A N 1
ATOM 2811 C CA . GLU A 1 358 ? 13.658 16.625 -11.826 1.00 91.06 358 GLU A CA 1
ATOM 2812 C C . GLU A 1 358 ? 13.522 15.798 -13.111 1.00 91.06 358 GLU A C 1
ATOM 2814 O O . GLU A 1 358 ? 12.741 16.150 -13.998 1.00 91.06 358 GLU A O 1
ATOM 2819 N N . THR A 1 359 ? 14.322 14.741 -13.255 1.00 92.81 359 THR A N 1
ATOM 2820 C CA . THR A 1 359 ? 14.388 13.877 -14.442 1.00 92.81 359 THR A CA 1
ATOM 2821 C C . THR A 1 359 ? 14.628 12.434 -13.989 1.00 92.81 359 THR A C 1
ATOM 2823 O O . THR A 1 359 ? 15.776 11.986 -13.974 1.00 92.81 359 THR A O 1
ATOM 2826 N N . PRO A 1 360 ? 13.574 11.698 -13.590 1.00 96.88 360 PRO A N 1
ATOM 2827 C CA . PRO A 1 360 ? 13.718 10.305 -13.187 1.00 96.88 360 PRO A CA 1
ATOM 2828 C C . PRO A 1 360 ? 14.274 9.461 -14.340 1.00 96.88 360 PRO A C 1
ATOM 2830 O O . PRO A 1 360 ? 13.826 9.566 -15.484 1.00 96.88 360 PRO A O 1
ATOM 2833 N N . VAL A 1 361 ? 15.273 8.638 -14.018 1.00 98.19 361 VAL A N 1
ATOM 2834 C CA . VAL A 1 361 ? 15.966 7.730 -14.939 1.00 98.19 361 VAL A CA 1
ATOM 2835 C C . VAL A 1 361 ? 15.990 6.354 -14.295 1.00 98.19 361 VAL A C 1
ATOM 2837 O O . VAL A 1 361 ? 16.585 6.184 -13.232 1.00 98.19 361 VAL A O 1
ATOM 2840 N N . GLY A 1 362 ? 15.386 5.377 -14.957 1.00 98.19 362 GLY A N 1
ATOM 2841 C CA . GLY A 1 362 ? 15.374 3.986 -14.524 1.00 98.19 362 GLY A CA 1
ATOM 2842 C C . GLY A 1 362 ? 15.660 3.043 -15.683 1.00 98.19 362 GLY A C 1
ATOM 2843 O O . GLY A 1 362 ? 16.264 3.436 -16.684 1.00 98.19 362 GLY A O 1
ATOM 2844 N N . THR A 1 363 ? 15.247 1.792 -15.527 1.00 97.88 363 THR A N 1
ATOM 2845 C CA . THR A 1 363 ? 15.372 0.727 -16.535 1.00 97.88 363 THR A CA 1
ATOM 2846 C C . THR A 1 363 ? 14.028 0.308 -17.121 1.00 97.88 363 THR A C 1
ATOM 2848 O O . THR A 1 363 ? 14.009 -0.556 -17.986 1.00 97.88 363 THR A O 1
ATOM 2851 N N . GLY A 1 364 ? 12.920 0.898 -16.661 1.00 96.81 364 GLY A N 1
ATOM 2852 C CA . GLY A 1 364 ? 11.566 0.479 -17.005 1.00 96.81 364 GLY A CA 1
ATOM 2853 C C . GLY A 1 364 ? 11.176 0.696 -18.469 1.00 96.81 364 GLY A C 1
ATOM 2854 O O . GLY A 1 364 ? 11.870 1.395 -19.216 1.00 96.81 364 GLY A O 1
ATOM 2855 N N . PRO A 1 365 ? 10.042 0.109 -18.890 1.00 95.88 365 PRO A N 1
ATOM 2856 C CA . PRO A 1 365 ? 9.576 0.137 -20.279 1.00 95.88 365 PRO A CA 1
ATOM 2857 C C . PRO A 1 365 ? 9.146 1.523 -20.773 1.00 95.88 365 PRO A C 1
ATOM 2859 O O . PRO A 1 365 ? 8.973 1.725 -21.978 1.00 95.88 365 PRO A O 1
ATOM 2862 N N . TYR A 1 366 ? 8.987 2.486 -19.867 1.00 97.75 366 TYR A N 1
ATOM 2863 C CA . TYR A 1 366 ? 8.730 3.880 -20.193 1.00 97.75 366 TYR A CA 1
ATOM 2864 C C . TYR A 1 366 ? 9.772 4.780 -19.540 1.00 97.75 366 TYR A C 1
ATOM 2866 O O . TYR A 1 366 ? 10.304 4.470 -18.478 1.00 97.75 366 TYR A O 1
ATOM 2874 N N . GLN A 1 367 ? 10.019 5.924 -20.167 1.00 97.81 367 GLN A N 1
ATOM 2875 C CA . GLN A 1 367 ? 10.875 6.985 -19.654 1.00 97.81 367 GLN A CA 1
ATOM 2876 C C . GLN A 1 367 ? 10.083 8.285 -19.498 1.00 97.81 367 GLN A C 1
ATOM 2878 O O . GLN A 1 367 ? 9.050 8.501 -20.141 1.00 97.81 367 GLN A O 1
ATOM 2883 N N . PHE A 1 368 ? 10.573 9.169 -18.636 1.00 98.12 368 PHE A N 1
ATOM 2884 C CA . PHE A 1 368 ? 9.926 10.446 -18.372 1.00 98.12 368 PHE A CA 1
ATOM 2885 C C . PHE A 1 368 ? 10.035 11.404 -19.564 1.00 98.12 368 PHE A C 1
ATOM 2887 O O . PHE A 1 368 ? 11.130 11.768 -19.990 1.00 98.12 368 PHE A O 1
ATOM 2894 N N . ALA A 1 369 ? 8.885 11.855 -20.070 1.00 97.50 369 ALA A N 1
ATOM 2895 C CA . ALA A 1 369 ? 8.795 12.781 -21.201 1.00 97.50 369 ALA A CA 1
ATOM 2896 C C . ALA A 1 369 ? 8.520 14.232 -20.764 1.00 97.50 369 ALA A C 1
ATOM 2898 O O . ALA A 1 369 ? 8.789 15.180 -21.512 1.00 97.50 369 ALA A O 1
ATOM 2899 N N . GLY A 1 370 ? 7.989 14.433 -19.556 1.00 95.50 370 GLY A N 1
ATOM 2900 C CA . GLY A 1 370 ? 7.774 15.755 -18.981 1.00 95.50 370 GLY A CA 1
ATOM 2901 C C . GLY A 1 370 ? 6.585 15.826 -18.032 1.00 95.50 370 GLY A C 1
ATOM 2902 O O . GLY A 1 370 ? 5.808 14.889 -17.884 1.00 95.50 370 GLY A O 1
ATOM 2903 N N . GLN A 1 371 ? 6.415 16.983 -17.397 1.00 93.81 371 GLN A N 1
ATOM 2904 C CA . GLN A 1 371 ? 5.249 17.255 -16.564 1.00 93.81 371 GLN A CA 1
ATOM 2905 C C . GLN A 1 371 ? 4.792 18.710 -16.673 1.00 93.81 371 GLN A C 1
ATOM 2907 O O . GLN A 1 371 ? 5.583 19.624 -16.921 1.00 93.81 371 GLN A O 1
ATOM 2912 N N . SER A 1 372 ? 3.502 18.927 -16.435 1.00 92.00 372 SER A N 1
ATOM 2913 C CA . SER A 1 372 ? 2.925 20.226 -16.097 1.00 92.00 372 SER A CA 1
ATOM 2914 C C . SER A 1 372 ? 2.416 20.106 -14.667 1.00 92.00 372 SER A C 1
ATOM 2916 O O . SER A 1 372 ? 1.479 19.350 -14.414 1.00 92.00 372 SER A O 1
ATOM 2918 N N . SER A 1 373 ? 3.087 20.782 -13.729 1.00 81.75 373 SER A N 1
ATOM 2919 C CA . SER A 1 373 ? 2.829 20.640 -12.289 1.00 81.75 373 SER A CA 1
ATOM 2920 C C . SER A 1 373 ? 1.342 20.830 -11.969 1.00 81.75 373 SER A C 1
ATOM 2922 O O . SER A 1 373 ? 0.758 21.867 -12.293 1.00 81.75 373 SER A O 1
ATOM 2924 N N . GLY A 1 374 ? 0.738 19.807 -11.357 1.00 84.19 374 GLY A N 1
ATOM 2925 C CA . GLY A 1 374 ? -0.685 19.769 -11.010 1.00 84.19 374 GLY A CA 1
ATOM 2926 C C . GLY A 1 374 ? -1.646 19.563 -12.188 1.00 84.19 374 GLY A C 1
ATOM 2927 O O . GLY A 1 374 ? -2.848 19.731 -12.009 1.00 84.19 374 GLY A O 1
ATOM 2928 N N . GLU A 1 375 ? -1.151 19.229 -13.384 1.00 93.12 375 GLU A N 1
ATOM 2929 C CA . GLU A 1 375 ? -1.974 19.068 -14.589 1.00 93.12 375 GLU A CA 1
ATOM 2930 C C . GLU A 1 375 ? -1.718 17.734 -15.310 1.00 93.12 375 GLU A C 1
ATOM 2932 O O . GLU A 1 375 ? -2.661 16.966 -15.499 1.00 93.12 375 GLU A O 1
ATOM 2937 N N . TYR A 1 376 ? -0.471 17.433 -15.697 1.00 95.12 376 TYR A N 1
ATOM 2938 C CA . TYR A 1 376 ? -0.124 16.200 -16.419 1.00 95.12 376 TYR A CA 1
ATOM 2939 C C . TYR A 1 376 ? 1.259 15.657 -16.044 1.00 95.12 376 TYR A C 1
ATOM 2941 O O . TYR A 1 376 ? 2.187 16.440 -15.833 1.00 95.12 376 TYR A O 1
ATOM 2949 N N . TRP A 1 377 ? 1.387 14.332 -16.073 1.00 97.00 377 TRP A N 1
ATOM 2950 C CA . TRP A 1 377 ? 2.630 13.560 -16.046 1.00 97.00 377 TRP A CA 1
ATOM 2951 C C . TRP A 1 377 ? 2.727 12.745 -17.338 1.00 97.00 377 TRP A C 1
ATOM 2953 O O . TRP A 1 377 ? 1.821 11.968 -17.643 1.00 97.00 377 TRP A O 1
ATOM 2963 N N . ASP A 1 378 ? 3.776 12.968 -18.124 1.00 97.81 378 ASP A N 1
ATOM 2964 C CA . ASP A 1 378 ? 3.954 12.370 -19.444 1.00 97.81 378 ASP A CA 1
ATOM 2965 C C . ASP A 1 378 ? 5.101 11.362 -19.442 1.00 97.81 378 ASP A C 1
ATOM 2967 O O . ASP A 1 378 ? 6.223 11.662 -19.024 1.00 97.81 378 ASP A O 1
ATOM 2971 N N . LEU A 1 379 ? 4.812 10.190 -19.996 1.00 98.25 379 LEU A N 1
ATOM 2972 C CA . LEU A 1 379 ? 5.742 9.102 -20.234 1.00 98.25 379 LEU A CA 1
ATOM 2973 C C . LEU A 1 379 ? 5.775 8.772 -21.728 1.00 98.25 379 LEU A C 1
ATOM 2975 O O . LEU A 1 379 ? 4.752 8.828 -22.420 1.00 98.25 379 LEU A O 1
ATOM 2979 N N . GLU A 1 380 ? 6.941 8.378 -22.217 1.00 97.56 380 GLU A N 1
ATOM 2980 C CA . GLU A 1 380 ? 7.117 7.836 -23.564 1.00 97.56 380 GLU A CA 1
ATOM 2981 C C . GLU A 1 380 ? 7.776 6.461 -23.494 1.00 97.56 380 GLU A C 1
ATOM 2983 O O . GLU A 1 380 ? 8.552 6.183 -22.578 1.00 97.56 380 GLU A O 1
ATOM 2988 N N . ARG A 1 381 ? 7.434 5.582 -24.438 1.00 96.62 381 ARG A N 1
ATOM 2989 C CA . ARG A 1 381 ? 8.013 4.240 -24.519 1.00 96.62 381 ARG A CA 1
ATOM 2990 C C . ARG A 1 381 ? 9.534 4.326 -24.641 1.00 96.62 381 ARG A C 1
ATOM 2992 O O . ARG A 1 381 ? 10.058 5.074 -25.468 1.00 96.62 381 ARG A O 1
ATOM 2999 N N . PHE A 1 382 ? 10.237 3.514 -23.860 1.00 96.56 382 PHE A N 1
ATOM 3000 C CA . PHE A 1 382 ? 11.677 3.353 -23.986 1.00 96.56 382 PHE A CA 1
ATOM 3001 C C . PHE A 1 382 ? 11.982 2.281 -25.041 1.00 96.56 382 PHE A C 1
ATOM 3003 O O . PHE A 1 382 ? 11.865 1.087 -24.791 1.00 96.56 382 PHE A O 1
ATOM 3010 N N . GLU A 1 383 ? 12.340 2.717 -26.251 1.00 93.19 383 GLU A N 1
ATOM 3011 C CA . GLU A 1 383 ? 12.551 1.830 -27.412 1.00 93.19 383 GLU A CA 1
ATOM 3012 C C . GLU A 1 383 ? 13.692 0.814 -27.219 1.00 93.19 383 GLU A C 1
ATOM 3014 O O . GLU A 1 383 ? 13.681 -0.235 -27.855 1.00 93.19 383 GLU A O 1
ATOM 3019 N N . ASP A 1 384 ? 14.665 1.115 -26.353 1.00 93.00 384 ASP A N 1
ATOM 3020 C CA . ASP A 1 384 ? 15.802 0.235 -26.051 1.00 93.00 384 ASP A CA 1
ATOM 3021 C C . ASP A 1 384 ? 15.530 -0.687 -24.835 1.00 93.00 384 ASP A C 1
ATOM 3023 O O . ASP A 1 384 ? 16.448 -1.333 -24.327 1.00 93.00 384 ASP A O 1
ATOM 3027 N N . HIS A 1 385 ? 14.285 -0.759 -24.341 1.00 94.88 385 HIS A N 1
ATOM 3028 C CA . HIS A 1 385 ? 13.911 -1.663 -23.246 1.00 94.88 385 HIS A CA 1
ATOM 3029 C C . HIS A 1 385 ? 14.072 -3.133 -23.650 1.00 94.88 385 HIS A C 1
ATOM 3031 O O . HIS A 1 385 ? 13.708 -3.534 -24.755 1.00 94.88 385 HIS A O 1
ATOM 3037 N N . TRP A 1 386 ? 14.564 -3.957 -22.724 1.00 91.81 386 TRP A N 1
ATOM 3038 C CA . TRP A 1 386 ? 14.908 -5.363 -22.962 1.00 91.81 386 TRP A CA 1
ATOM 3039 C C . TRP A 1 386 ? 13.722 -6.247 -23.386 1.00 91.81 386 TRP A C 1
ATOM 3041 O O . TRP A 1 386 ? 13.928 -7.298 -23.985 1.00 91.81 386 TRP A O 1
ATOM 3051 N N . ALA A 1 387 ? 12.482 -5.854 -23.079 1.00 88.69 387 ALA A N 1
ATOM 3052 C CA . ALA A 1 387 ? 11.281 -6.612 -23.436 1.00 88.69 387 ALA A CA 1
ATOM 3053 C C . ALA A 1 387 ? 10.577 -6.097 -24.702 1.00 88.69 387 ALA A C 1
ATOM 3055 O O . ALA A 1 387 ? 9.625 -6.724 -25.173 1.00 88.69 387 ALA A O 1
ATOM 3056 N N . VAL A 1 388 ? 10.998 -4.956 -25.251 1.00 79.38 388 VAL A N 1
ATOM 3057 C CA . VAL A 1 388 ? 10.416 -4.406 -26.482 1.00 79.38 388 VAL A CA 1
ATOM 3058 C C . VAL A 1 388 ? 10.922 -5.220 -27.675 1.00 79.38 388 VAL A C 1
ATOM 3060 O O . VAL A 1 388 ? 12.086 -5.599 -27.741 1.00 79.38 388 VAL A O 1
ATOM 3063 N N . ASP A 1 389 ? 10.027 -5.547 -28.612 1.00 70.12 389 ASP A N 1
ATOM 3064 C CA . ASP A 1 389 ? 10.281 -6.407 -29.787 1.00 70.12 389 ASP A CA 1
ATOM 3065 C C . ASP A 1 389 ? 10.750 -7.863 -29.528 1.00 70.12 389 ASP A C 1
ATOM 3067 O O . ASP A 1 389 ? 10.748 -8.687 -30.455 1.00 70.12 389 ASP A O 1
ATOM 3071 N N . GLU A 1 390 ? 11.080 -8.240 -28.292 1.00 64.19 390 GLU A N 1
ATOM 3072 C CA . GLU A 1 390 ? 11.262 -9.631 -27.883 1.00 64.19 390 GLU A CA 1
ATOM 3073 C C . GLU A 1 390 ? 9.880 -10.245 -27.626 1.00 64.19 390 GLU A C 1
ATOM 3075 O O . GLU A 1 390 ? 9.198 -9.873 -26.683 1.00 64.19 390 GLU A O 1
ATOM 3080 N N . GLY A 1 391 ? 9.410 -11.142 -28.503 1.00 51.12 391 GLY A N 1
ATOM 3081 C CA . GLY A 1 391 ? 8.034 -11.678 -28.515 1.00 51.12 391 GLY A CA 1
ATOM 3082 C C . GLY A 1 391 ? 7.608 -12.533 -27.307 1.00 51.12 391 GLY A C 1
ATOM 3083 O O . GLY A 1 391 ? 7.226 -13.687 -27.501 1.00 51.12 391 GLY A O 1
ATOM 3084 N N . GLY A 1 392 ? 7.682 -11.976 -26.096 1.00 54.69 392 GLY A N 1
ATOM 3085 C CA . GLY A 1 392 ? 7.283 -12.554 -24.811 1.00 54.69 392 GLY A CA 1
ATOM 3086 C C . GLY A 1 392 ? 5.951 -12.030 -24.265 1.00 54.69 392 GLY A C 1
ATOM 3087 O O . GLY A 1 392 ? 5.396 -12.657 -23.373 1.00 54.69 392 GLY A O 1
ATOM 3088 N N . VAL A 1 393 ? 5.399 -10.947 -24.827 1.00 64.44 393 VAL A N 1
ATOM 3089 C CA . VAL A 1 393 ? 4.041 -10.463 -24.525 1.00 64.44 393 VAL A CA 1
ATOM 3090 C C . VAL A 1 393 ? 3.279 -10.245 -25.837 1.00 64.44 393 VAL A C 1
ATOM 3092 O O . VAL A 1 393 ? 3.864 -9.831 -26.841 1.00 64.44 393 VAL A O 1
ATOM 3095 N N . ASP A 1 394 ? 1.983 -10.572 -25.862 1.00 64.25 394 ASP A N 1
ATOM 3096 C CA . ASP A 1 394 ? 1.156 -10.575 -27.084 1.00 64.25 394 ASP A CA 1
ATOM 3097 C C . ASP A 1 394 ? 0.897 -9.164 -27.666 1.00 64.25 394 ASP A C 1
ATOM 3099 O O . ASP A 1 394 ? 0.464 -9.038 -28.818 1.00 64.25 394 ASP A O 1
ATOM 3103 N N . SER A 1 395 ? 1.202 -8.101 -26.912 1.00 69.06 395 SER A N 1
ATOM 3104 C CA . SER A 1 395 ? 1.063 -6.697 -27.310 1.00 69.06 395 SER A CA 1
ATOM 3105 C C . SER A 1 395 ? 2.342 -5.894 -27.037 1.00 69.06 395 SER A C 1
ATOM 3107 O O . SER A 1 395 ? 3.098 -6.168 -26.109 1.00 69.06 395 SER A O 1
ATOM 3109 N N . GLN A 1 396 ? 2.606 -4.906 -27.897 1.00 79.12 396 GLN A N 1
ATOM 3110 C CA . GLN A 1 396 ? 3.691 -3.940 -27.702 1.00 79.12 396 GLN A CA 1
ATOM 3111 C C . GLN A 1 396 ? 3.226 -2.816 -26.767 1.00 79.12 396 GLN A C 1
ATOM 3113 O O . GLN A 1 396 ? 2.039 -2.472 -26.808 1.00 79.12 396 GLN A O 1
ATOM 3118 N N . PRO A 1 397 ? 4.133 -2.187 -25.995 1.00 86.56 397 PRO A N 1
ATOM 3119 C CA . PRO A 1 397 ? 3.768 -1.032 -25.190 1.00 86.56 397 PRO A CA 1
ATOM 3120 C C . PRO A 1 397 ? 3.283 0.111 -26.091 1.00 86.56 397 PRO A C 1
ATOM 3122 O O . PRO A 1 397 ? 3.829 0.344 -27.179 1.00 86.56 397 PRO A O 1
ATOM 3125 N N . VAL A 1 398 ? 2.253 0.828 -25.636 1.00 93.69 398 VAL A N 1
ATOM 3126 C CA . VAL A 1 398 ? 1.737 2.034 -26.301 1.00 93.69 398 VAL A CA 1
ATOM 3127 C C . VAL A 1 398 ? 2.836 3.102 -26.382 1.00 93.69 398 VAL A C 1
ATOM 3129 O O . VAL A 1 398 ? 3.711 3.155 -25.527 1.00 93.69 398 VAL A O 1
ATOM 3132 N N . GLU A 1 399 ? 2.840 3.955 -27.413 1.00 95.19 399 GLU A N 1
ATOM 3133 C CA . GLU A 1 399 ? 3.967 4.883 -27.623 1.00 95.19 399 GLU A CA 1
ATOM 3134 C C . GLU A 1 399 ? 4.086 5.931 -26.506 1.00 95.19 399 GLU A C 1
ATOM 3136 O O . GLU A 1 399 ? 5.193 6.312 -26.128 1.00 95.19 399 GLU A O 1
ATOM 3141 N N . THR A 1 400 ? 2.959 6.412 -25.973 1.00 97.50 400 THR A N 1
ATOM 3142 C CA . THR A 1 400 ? 2.946 7.419 -24.902 1.00 97.50 400 THR A CA 1
ATOM 3143 C C . THR A 1 400 ? 1.852 7.158 -23.874 1.00 97.50 400 THR A C 1
ATOM 3145 O O . THR A 1 400 ? 0.748 6.723 -24.213 1.00 97.50 400 THR A O 1
ATOM 3148 N N . ILE A 1 401 ? 2.139 7.494 -22.617 1.00 97.81 401 ILE A N 1
ATOM 3149 C CA . ILE A 1 401 ? 1.165 7.506 -21.524 1.00 97.81 401 ILE A CA 1
ATOM 3150 C C . ILE A 1 401 ? 1.126 8.917 -20.950 1.00 97.81 401 ILE A C 1
ATOM 3152 O O . ILE A 1 401 ? 2.158 9.537 -20.705 1.00 97.81 401 ILE A O 1
ATOM 3156 N N . ARG A 1 402 ? -0.078 9.435 -20.726 1.00 97.88 402 ARG A N 1
ATOM 3157 C CA . ARG A 1 402 ? -0.296 10.694 -20.014 1.00 97.88 402 ARG A CA 1
ATOM 3158 C C . ARG A 1 402 ? -1.189 10.444 -18.817 1.00 97.88 402 ARG A C 1
ATOM 3160 O O . ARG A 1 402 ? -2.345 10.084 -19.008 1.00 97.88 402 ARG A O 1
ATOM 3167 N N . LEU A 1 403 ? -0.707 10.727 -17.615 1.00 97.62 403 LEU A N 1
ATOM 3168 C CA . LEU A 1 403 ? -1.548 10.780 -16.424 1.00 97.6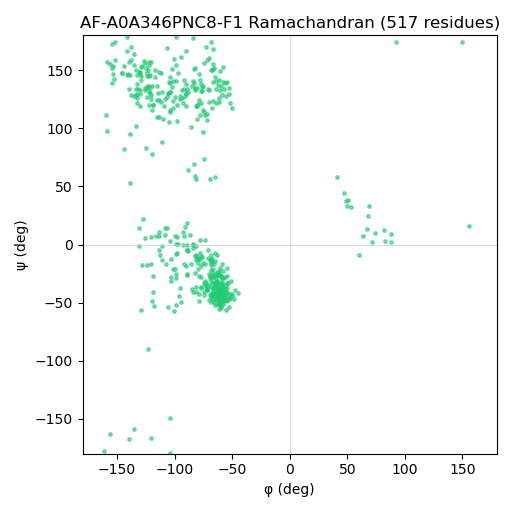2 403 LEU A CA 1
ATOM 3169 C C . LEU A 1 403 ? -2.021 12.218 -16.228 1.00 97.62 403 LEU A C 1
ATOM 3171 O O . LEU A 1 403 ? -1.213 13.144 -16.140 1.00 97.62 403 LEU A O 1
ATOM 3175 N N . ARG A 1 404 ? -3.334 12.429 -16.199 1.00 97.38 404 ARG A N 1
ATOM 3176 C CA . ARG A 1 404 ? -3.942 13.733 -15.928 1.00 97.38 404 ARG A CA 1
ATOM 3177 C C . ARG A 1 404 ? -4.297 13.847 -14.454 1.00 97.38 404 ARG A C 1
ATOM 3179 O O . ARG A 1 404 ? -5.072 13.045 -13.944 1.00 97.38 404 ARG A O 1
ATOM 3186 N N . VAL A 1 405 ? -3.809 14.895 -13.799 1.00 95.81 405 VAL A N 1
ATOM 3187 C CA . VAL A 1 405 ? -4.099 15.144 -12.383 1.00 95.81 405 VAL A CA 1
ATOM 3188 C C . VAL A 1 405 ? -5.552 15.601 -12.228 1.00 95.81 405 VAL A C 1
ATOM 3190 O O . VAL A 1 405 ? -5.935 16.679 -12.692 1.00 95.81 405 VAL A O 1
ATOM 3193 N N . LEU A 1 406 ? -6.371 14.765 -11.593 1.00 94.62 406 LEU A N 1
ATOM 3194 C CA . LEU A 1 406 ? -7.797 14.973 -11.351 1.00 94.62 406 LEU A CA 1
ATOM 3195 C C . LEU A 1 406 ? -8.138 14.522 -9.926 1.00 94.62 406 LEU A C 1
ATOM 3197 O O . LEU A 1 406 ? -8.432 13.358 -9.677 1.00 94.62 406 LEU A O 1
ATOM 3201 N N . THR A 1 407 ? -8.136 15.469 -8.989 1.00 89.69 407 THR A N 1
ATOM 3202 C CA . THR A 1 407 ? -8.297 15.174 -7.555 1.00 89.69 407 THR A CA 1
ATOM 3203 C C . THR A 1 407 ? -9.734 14.870 -7.134 1.00 89.69 407 THR A C 1
ATOM 3205 O O . THR A 1 407 ? -9.966 14.312 -6.071 1.00 89.69 407 THR A O 1
ATOM 3208 N N . ASP A 1 408 ? -10.718 15.247 -7.950 1.00 88.81 408 ASP A N 1
ATOM 3209 C CA . ASP A 1 408 ? -12.141 15.067 -7.662 1.00 88.81 408 ASP A CA 1
ATOM 3210 C C . ASP A 1 408 ? -12.716 13.894 -8.475 1.00 88.81 408 ASP A C 1
ATOM 3212 O O . ASP A 1 408 ? -12.504 13.795 -9.688 1.00 88.81 408 ASP A O 1
ATOM 3216 N N . ALA A 1 409 ? -13.445 12.988 -7.816 1.00 89.75 409 ALA A N 1
ATOM 3217 C CA . ALA A 1 409 ? -14.026 11.805 -8.461 1.00 89.75 409 ALA A CA 1
ATOM 3218 C C . ALA A 1 409 ? -15.050 12.162 -9.555 1.00 89.75 409 ALA A C 1
ATOM 3220 O O . ALA A 1 409 ? -15.071 11.528 -10.612 1.00 89.75 409 ALA A O 1
ATOM 3221 N N . ALA A 1 410 ? -15.860 13.209 -9.359 1.00 91.12 410 ALA A N 1
ATOM 3222 C CA . ALA A 1 410 ? -16.835 13.638 -10.362 1.00 91.12 410 ALA A CA 1
ATOM 3223 C C . ALA A 1 410 ? -16.152 14.279 -11.584 1.00 91.12 410 ALA A C 1
ATOM 3225 O O . ALA A 1 410 ? -16.599 14.086 -12.717 1.00 91.12 410 ALA A O 1
ATOM 3226 N N . ALA A 1 411 ? -15.041 14.994 -11.384 1.00 94.94 411 ALA A N 1
ATOM 3227 C CA . ALA A 1 411 ? -14.206 15.505 -12.468 1.00 94.94 411 ALA A CA 1
ATOM 3228 C C . ALA A 1 411 ? -13.568 14.372 -13.289 1.00 94.94 411 ALA A C 1
ATOM 3230 O O . ALA A 1 411 ? -13.535 14.470 -14.518 1.00 94.94 411 ALA A O 1
ATOM 3231 N N . ARG A 1 412 ? -13.120 13.288 -12.637 1.00 96.69 412 ARG A N 1
ATOM 3232 C CA . ARG A 1 412 ? -12.630 12.069 -13.309 1.00 96.69 412 ARG A CA 1
ATOM 3233 C C . ARG A 1 412 ? -13.712 11.407 -14.150 1.00 96.69 412 ARG A C 1
ATOM 3235 O O . ARG A 1 412 ? -13.501 11.208 -15.344 1.00 96.69 412 ARG A O 1
ATOM 3242 N N . GLN A 1 413 ? -14.895 11.173 -13.579 1.00 96.75 413 GLN A N 1
ATOM 3243 C CA . GLN A 1 413 ? -16.029 10.638 -14.338 1.00 96.75 413 GLN A CA 1
ATOM 3244 C C . GLN A 1 413 ? -16.364 11.520 -15.552 1.00 96.75 413 GLN A C 1
ATOM 3246 O O . GLN A 1 413 ? -16.493 11.013 -16.664 1.00 96.75 413 GLN A O 1
ATOM 3251 N N . ALA A 1 414 ? -16.462 12.840 -15.369 1.00 97.69 414 ALA A N 1
ATOM 3252 C CA . ALA A 1 414 ? -16.781 13.757 -16.460 1.00 97.69 414 ALA A CA 1
ATOM 3253 C C . ALA A 1 414 ? -15.706 13.763 -17.564 1.00 97.69 414 ALA A C 1
ATOM 3255 O O . ALA A 1 414 ? -16.043 13.845 -18.746 1.00 97.69 414 ALA A O 1
ATOM 3256 N N . ALA A 1 415 ? -14.423 13.667 -17.197 1.00 98.12 415 ALA A N 1
ATOM 3257 C CA . ALA A 1 415 ? -13.323 13.568 -18.153 1.00 98.12 415 ALA A CA 1
ATOM 3258 C C . ALA A 1 415 ? -13.380 12.256 -18.952 1.00 98.12 415 ALA A C 1
ATOM 3260 O O . ALA A 1 415 ? -13.158 12.279 -20.164 1.00 98.12 415 ALA A O 1
ATOM 3261 N N . LEU A 1 416 ? -13.720 11.138 -18.300 1.00 98.38 416 LEU A N 1
ATOM 3262 C CA . LEU A 1 416 ? -13.893 9.837 -18.949 1.00 98.38 416 LEU A CA 1
ATOM 3263 C C . LEU A 1 416 ? -15.073 9.870 -19.935 1.00 98.38 416 LEU A C 1
ATOM 3265 O O . LEU A 1 416 ? -14.920 9.499 -21.097 1.00 98.38 416 LEU A O 1
ATOM 3269 N N . GLU A 1 417 ? -16.221 10.409 -19.512 1.00 97.56 417 GLU A N 1
ATOM 3270 C CA . GLU A 1 417 ? -17.423 10.554 -20.348 1.00 97.56 417 GLU A CA 1
ATOM 3271 C C . GLU A 1 417 ? -17.224 11.503 -21.538 1.00 97.56 417 GLU A C 1
ATOM 3273 O O . GLU A 1 417 ? -17.808 11.314 -22.609 1.00 97.56 417 GLU A O 1
ATOM 3278 N N . ALA A 1 418 ? -16.384 12.526 -21.371 1.00 97.88 418 ALA A N 1
ATOM 3279 C CA . ALA A 1 418 ? -15.991 13.433 -22.444 1.00 97.88 418 ALA A CA 1
ATOM 3280 C C . ALA A 1 418 ? -14.939 12.829 -23.396 1.00 97.88 418 ALA A C 1
ATOM 3282 O O . ALA A 1 418 ? -14.656 13.423 -24.442 1.00 97.88 418 ALA A O 1
ATOM 3283 N N . GLY A 1 419 ? -14.366 11.670 -23.051 1.00 96.69 419 GLY A N 1
ATOM 3284 C CA . GLY A 1 419 ? -13.266 11.039 -23.774 1.00 96.69 419 GLY A CA 1
ATOM 3285 C C . GLY A 1 419 ? -11.945 11.807 -23.677 1.00 96.69 419 GLY A C 1
ATOM 3286 O O . GLY A 1 419 ? -11.117 11.724 -24.584 1.00 96.69 419 GLY A O 1
ATOM 3287 N N . GLU A 1 420 ? -11.773 12.603 -22.619 1.00 97.56 420 GLU A N 1
ATOM 3288 C CA . GLU A 1 420 ? -10.534 13.330 -22.317 1.00 97.56 420 GLU A CA 1
ATOM 3289 C C . GLU A 1 420 ? -9.501 12.449 -21.598 1.00 97.56 420 GLU A C 1
ATOM 3291 O O . GLU A 1 420 ? -8.309 12.746 -21.675 1.00 97.56 420 GLU A O 1
ATOM 3296 N N . ILE A 1 421 ? -9.965 11.399 -20.916 1.00 98.25 421 ILE A N 1
ATOM 3297 C CA . ILE A 1 421 ? -9.168 10.283 -20.398 1.00 98.25 421 ILE A CA 1
ATOM 3298 C C . ILE A 1 421 ? -9.762 8.965 -20.917 1.00 98.25 421 ILE A C 1
ATOM 3300 O O . ILE A 1 421 ? -10.942 8.900 -21.277 1.00 98.25 421 ILE A O 1
ATOM 3304 N N . ASP A 1 422 ? -8.931 7.935 -20.974 1.00 98.06 422 ASP A N 1
ATOM 3305 C CA . ASP A 1 422 ? -9.255 6.594 -21.461 1.00 98.06 422 ASP A CA 1
ATOM 3306 C C . ASP A 1 422 ? -9.458 5.606 -20.309 1.00 98.06 422 ASP A C 1
ATOM 3308 O O . ASP A 1 422 ? -10.223 4.652 -20.450 1.00 98.06 422 ASP A O 1
ATOM 3312 N N . VAL A 1 423 ? -8.801 5.865 -19.175 1.00 97.25 423 VAL A N 1
ATOM 3313 C CA . VAL A 1 423 ? -8.853 5.073 -17.943 1.00 97.25 423 VAL A CA 1
ATOM 3314 C C . VAL A 1 423 ? -9.058 6.015 -16.761 1.00 97.25 423 VAL A C 1
ATOM 3316 O O . VAL A 1 423 ? -8.468 7.096 -16.717 1.00 97.25 423 VAL A O 1
ATOM 3319 N N . ALA A 1 424 ? -9.913 5.612 -15.826 1.00 96.31 424 ALA A N 1
ATOM 3320 C CA . ALA A 1 424 ? -10.148 6.296 -14.566 1.00 96.31 424 ALA A CA 1
ATOM 3321 C C . ALA A 1 424 ? -10.108 5.296 -13.406 1.00 96.31 424 ALA A C 1
ATOM 3323 O O . ALA A 1 424 ? -10.750 4.240 -13.449 1.00 96.31 424 ALA A O 1
ATOM 3324 N N . THR A 1 425 ? -9.393 5.668 -12.354 1.00 92.38 425 THR A N 1
ATOM 3325 C CA . THR A 1 425 ? -9.326 4.952 -11.077 1.00 92.38 425 THR A CA 1
ATOM 3326 C C . THR A 1 425 ? -10.108 5.723 -10.014 1.00 92.38 425 THR A C 1
ATOM 3328 O O . THR A 1 425 ? -10.547 6.849 -10.259 1.00 92.38 425 THR A O 1
ATOM 3331 N N . GLY A 1 426 ? -10.345 5.117 -8.844 1.00 86.94 426 GLY A N 1
ATOM 3332 C CA . GLY A 1 426 ? -10.890 5.777 -7.646 1.00 86.94 426 GLY A CA 1
ATOM 3333 C C . GLY A 1 426 ? -12.197 6.564 -7.839 1.00 86.94 426 GLY A C 1
ATOM 3334 O O . GLY A 1 426 ? -12.388 7.599 -7.195 1.00 86.94 426 GLY A O 1
ATOM 3335 N N . LEU A 1 427 ? -13.063 6.123 -8.755 1.00 90.19 427 LEU A N 1
ATOM 3336 C CA . LEU A 1 427 ? -14.431 6.629 -8.878 1.00 90.19 427 LEU A CA 1
ATOM 3337 C C . LEU A 1 427 ? -15.282 6.133 -7.702 1.00 90.19 427 LEU A C 1
ATOM 3339 O O . LEU A 1 427 ? -14.973 5.111 -7.096 1.00 90.19 427 LEU A O 1
ATOM 3343 N N . THR A 1 428 ? -16.385 6.825 -7.409 1.00 86.06 428 THR A N 1
ATOM 3344 C CA . THR A 1 428 ? -17.339 6.339 -6.402 1.00 86.06 428 THR A CA 1
ATOM 3345 C C . THR A 1 428 ? -18.007 5.053 -6.887 1.00 86.06 428 THR A C 1
ATOM 3347 O O . THR A 1 428 ? -18.221 4.867 -8.089 1.00 86.06 428 THR A O 1
ATOM 3350 N N . ALA A 1 429 ? -18.409 4.185 -5.961 1.00 83.94 429 ALA A N 1
ATOM 3351 C CA . ALA A 1 429 ? -19.079 2.932 -6.307 1.00 83.94 429 ALA A CA 1
ATOM 3352 C C . ALA A 1 429 ? -20.362 3.141 -7.145 1.00 83.94 429 ALA A C 1
ATOM 3354 O O . ALA A 1 429 ? -20.593 2.414 -8.110 1.00 83.94 429 ALA A O 1
ATOM 3355 N N . GLU A 1 430 ? -21.146 4.191 -6.859 1.00 84.25 430 GLU A N 1
ATOM 3356 C CA . GLU A 1 430 ? -22.327 4.563 -7.659 1.00 84.25 430 GLU A CA 1
ATOM 3357 C C . GLU A 1 430 ? -21.954 4.892 -9.116 1.00 84.25 430 GLU A C 1
ATOM 3359 O O . GLU A 1 430 ? -22.607 4.423 -10.053 1.00 84.25 430 GLU A O 1
ATOM 3364 N N . SER A 1 431 ? -20.885 5.667 -9.321 1.00 90.69 431 SER A N 1
ATOM 3365 C CA . SER A 1 431 ? -20.387 6.002 -10.656 1.00 90.69 431 SER A CA 1
ATOM 3366 C C . SER A 1 431 ? -19.878 4.764 -11.394 1.00 90.69 431 SER A C 1
ATOM 3368 O O . SER A 1 431 ? -20.163 4.602 -12.582 1.00 90.69 431 SER A O 1
ATOM 3370 N N . VAL A 1 432 ? -19.171 3.865 -10.701 1.00 92.56 432 VAL A N 1
ATOM 3371 C CA . VAL A 1 432 ? -18.699 2.596 -11.276 1.00 92.56 432 VAL A CA 1
ATOM 3372 C C . VAL A 1 432 ? -19.880 1.732 -11.728 1.00 92.56 432 VAL A C 1
ATOM 3374 O O . VAL A 1 432 ? -19.873 1.255 -12.861 1.00 92.56 432 VAL A O 1
ATOM 3377 N N . ASP A 1 433 ? -20.918 1.564 -10.904 1.00 89.88 433 ASP A N 1
ATOM 3378 C CA . ASP A 1 433 ? -22.123 0.792 -11.254 1.00 89.88 433 ASP A CA 1
ATOM 3379 C C . ASP A 1 433 ? -22.882 1.391 -12.446 1.00 89.88 433 ASP A C 1
ATOM 3381 O O . ASP A 1 433 ? -23.358 0.672 -13.339 1.00 89.88 433 ASP A O 1
ATOM 3385 N N . GLN A 1 434 ? -22.981 2.723 -12.486 1.00 92.94 434 GLN A N 1
ATOM 3386 C CA . GLN A 1 434 ? -23.583 3.438 -13.604 1.00 92.94 434 GLN A CA 1
ATOM 3387 C C . GLN A 1 434 ? -22.810 3.176 -14.906 1.00 92.94 434 GLN A C 1
ATOM 3389 O O . GLN A 1 434 ? -23.429 2.849 -15.922 1.00 92.94 434 GLN A O 1
ATOM 3394 N N . LEU A 1 435 ? -21.480 3.305 -14.883 1.00 95.62 435 LEU A N 1
ATOM 3395 C CA . LEU A 1 435 ? -20.619 3.131 -16.058 1.00 95.62 435 LEU A CA 1
ATOM 3396 C C . LEU A 1 435 ? -20.534 1.662 -16.493 1.00 95.62 435 LEU A C 1
ATOM 3398 O O . LEU A 1 435 ? -20.566 1.390 -17.689 1.00 95.62 435 LEU A O 1
ATOM 3402 N N . ALA A 1 436 ? -20.542 0.713 -15.551 1.00 93.94 436 ALA A N 1
ATOM 3403 C CA . ALA A 1 436 ? -20.592 -0.725 -15.834 1.00 93.94 436 ALA A CA 1
ATOM 3404 C C . ALA A 1 436 ? -21.846 -1.137 -16.626 1.00 93.94 436 ALA A C 1
ATOM 3406 O O . ALA A 1 436 ? -21.837 -2.135 -17.349 1.00 93.94 436 ALA A O 1
ATOM 3407 N N . SER A 1 437 ? -22.936 -0.377 -16.482 1.00 95.12 437 SER A N 1
ATOM 3408 C CA . SER A 1 437 ? -24.195 -0.610 -17.198 1.00 95.12 437 SER A CA 1
ATOM 3409 C C . SER A 1 437 ? -24.191 -0.071 -18.638 1.00 95.12 437 SER A C 1
ATOM 3411 O O . SER A 1 437 ? -25.117 -0.369 -19.398 1.00 95.12 437 SER A O 1
ATOM 3413 N N . ASP A 1 438 ? -23.186 0.719 -19.024 1.00 96.81 438 ASP A N 1
ATOM 3414 C CA . ASP A 1 438 ? -23.016 1.271 -20.369 1.00 96.81 438 ASP A CA 1
ATOM 3415 C C . ASP A 1 438 ? -21.986 0.442 -21.155 1.00 96.81 438 ASP A C 1
ATOM 3417 O O . ASP A 1 438 ? -20.858 0.225 -20.724 1.00 96.81 438 ASP A O 1
ATOM 3421 N N . GLU A 1 439 ? -22.365 -0.024 -22.349 1.00 96.19 439 GLU A N 1
ATOM 3422 C CA . GLU A 1 439 ? -21.510 -0.876 -23.186 1.00 96.19 439 GLU A CA 1
ATOM 3423 C C . GLU A 1 439 ? -20.228 -0.177 -23.676 1.00 96.19 439 GLU A C 1
ATOM 3425 O O . GLU A 1 439 ? -19.325 -0.867 -24.153 1.00 96.19 439 GLU A O 1
ATOM 3430 N N . THR A 1 440 ? -20.148 1.153 -23.559 1.00 96.81 440 THR A N 1
ATOM 3431 C CA . THR A 1 440 ? -18.979 1.982 -23.901 1.00 96.81 440 THR A CA 1
ATOM 3432 C C . THR A 1 440 ? -17.802 1.747 -22.956 1.00 96.81 440 THR A C 1
ATOM 3434 O O . THR A 1 440 ? -16.651 1.901 -23.371 1.00 96.81 440 THR A O 1
ATOM 3437 N N . TYR A 1 441 ? -18.069 1.351 -21.709 1.00 97.88 441 TYR A N 1
ATOM 3438 C CA . TYR A 1 441 ? -17.040 1.190 -20.688 1.00 97.88 441 TYR A CA 1
ATOM 3439 C C . TYR A 1 441 ? -16.845 -0.273 -20.301 1.00 97.88 441 TYR A C 1
ATOM 3441 O O . TYR A 1 441 ? -17.761 -1.099 -20.333 1.00 97.88 441 TYR A O 1
ATOM 3449 N N . GLY A 1 442 ? -15.607 -0.600 -19.958 1.00 96.50 442 GLY A N 1
ATOM 3450 C CA . GLY A 1 442 ? -15.258 -1.776 -19.188 1.00 96.50 442 GLY A CA 1
ATOM 3451 C C . GLY A 1 442 ? -14.987 -1.365 -17.749 1.00 96.50 442 GLY A C 1
ATOM 3452 O O . GLY A 1 442 ? -14.600 -0.228 -17.480 1.00 96.50 442 GLY A O 1
ATOM 3453 N N . VAL A 1 443 ? -15.234 -2.291 -16.832 1.00 95.00 443 VAL A N 1
ATOM 3454 C CA . VAL A 1 443 ? -14.953 -2.120 -15.411 1.00 95.00 443 VAL A CA 1
ATOM 3455 C C . VAL A 1 443 ? -14.231 -3.369 -14.950 1.00 95.00 443 VAL A C 1
ATOM 3457 O O . VAL A 1 443 ? -14.776 -4.463 -15.092 1.00 95.00 443 VAL A O 1
ATOM 3460 N N . GLU A 1 444 ? -13.034 -3.182 -14.412 1.00 93.25 444 GLU A N 1
ATOM 3461 C CA . GLU A 1 444 ? -12.291 -4.213 -13.699 1.00 93.25 444 GLU A CA 1
ATOM 3462 C C . GLU A 1 444 ? -12.388 -3.931 -12.201 1.00 93.25 444 GLU A C 1
ATOM 3464 O O . GLU A 1 444 ? -12.204 -2.789 -11.776 1.00 93.25 444 GLU A O 1
ATOM 3469 N N . ARG A 1 445 ? -12.723 -4.956 -11.413 1.00 90.19 445 ARG A N 1
ATOM 3470 C CA . ARG A 1 445 ? -12.815 -4.879 -9.950 1.00 90.19 445 ARG A CA 1
ATOM 3471 C C . ARG A 1 445 ? -11.909 -5.923 -9.334 1.00 90.19 445 ARG A C 1
ATOM 3473 O O . ARG A 1 445 ? -11.947 -7.080 -9.744 1.00 90.19 445 ARG A O 1
ATOM 3480 N N . THR A 1 446 ? -11.154 -5.521 -8.325 1.00 87.44 446 THR A N 1
ATOM 3481 C CA . THR A 1 446 ? -10.298 -6.424 -7.562 1.00 87.44 446 THR A CA 1
ATOM 3482 C C . THR A 1 446 ? -10.335 -6.064 -6.084 1.00 87.44 446 THR A C 1
ATOM 3484 O O . THR A 1 446 ? -10.480 -4.892 -5.730 1.00 87.44 446 THR A O 1
ATOM 3487 N N . VAL A 1 447 ? -10.215 -7.065 -5.211 1.00 84.44 447 VAL A N 1
ATOM 3488 C CA . VAL A 1 447 ? -9.998 -6.811 -3.783 1.00 84.44 447 VAL A CA 1
ATOM 3489 C C . VAL A 1 447 ? -8.646 -6.121 -3.655 1.00 84.44 447 VAL A C 1
ATOM 3491 O O . VAL A 1 447 ? -7.634 -6.642 -4.120 1.00 84.44 447 VAL A O 1
ATOM 3494 N N . ALA A 1 448 ? -8.644 -4.929 -3.070 1.00 84.12 448 ALA A N 1
ATOM 3495 C CA . ALA A 1 448 ? -7.427 -4.164 -2.887 1.00 84.12 448 ALA A CA 1
ATOM 3496 C C . ALA A 1 448 ? -6.642 -4.718 -1.693 1.00 84.12 448 ALA A C 1
ATOM 3498 O O . ALA A 1 448 ? -7.232 -5.129 -0.689 1.00 84.12 448 ALA A O 1
ATOM 3499 N N . GLY A 1 449 ? -5.313 -4.663 -1.772 1.00 87.62 449 GLY A N 1
ATOM 3500 C CA . GLY A 1 449 ? -4.411 -4.876 -0.638 1.00 87.62 449 GLY A CA 1
ATOM 3501 C C . GLY A 1 449 ? -4.490 -3.737 0.383 1.00 87.62 449 GLY A C 1
ATOM 3502 O O . GLY A 1 449 ? -3.489 -3.080 0.649 1.00 87.62 449 GLY A O 1
ATOM 3503 N N . GLN A 1 450 ? -5.686 -3.455 0.906 1.00 90.69 450 GLN A N 1
ATOM 3504 C CA . GLN A 1 450 ? -5.973 -2.360 1.829 1.00 90.69 450 GLN A CA 1
ATOM 3505 C C . GLN A 1 450 ? -7.181 -2.679 2.717 1.00 90.69 450 GLN A C 1
ATOM 3507 O O . GLN A 1 450 ? -8.154 -3.286 2.257 1.00 90.69 450 GLN A O 1
ATOM 3512 N N . TYR A 1 451 ? -7.173 -2.190 3.959 1.00 94.62 451 TYR A N 1
ATOM 3513 C CA . TYR A 1 451 ? -8.364 -2.150 4.813 1.00 94.62 451 TYR A CA 1
ATOM 3514 C C . TYR A 1 451 ? -8.562 -0.801 5.510 1.00 94.62 451 TYR A C 1
ATOM 3516 O O . TYR A 1 451 ? -7.605 -0.092 5.813 1.00 94.62 451 TYR A O 1
ATOM 3524 N N . ASP A 1 452 ? -9.828 -0.469 5.774 1.00 95.69 452 ASP A N 1
ATOM 3525 C CA . ASP A 1 452 ? -10.250 0.688 6.573 1.00 95.69 452 ASP A CA 1
ATOM 3526 C C . ASP A 1 452 ? -10.405 0.275 8.048 1.00 95.69 452 ASP A C 1
ATOM 3528 O O . ASP A 1 452 ? -10.911 -0.813 8.339 1.00 95.69 452 ASP A O 1
ATOM 3532 N N . PHE A 1 453 ? -10.014 1.137 8.989 1.00 97.19 453 PHE A N 1
ATOM 3533 C CA . PHE A 1 453 ? -10.104 0.856 10.423 1.00 97.19 453 PHE A CA 1
ATOM 3534 C C . PHE A 1 453 ? -10.279 2.111 11.296 1.00 97.19 453 PHE A C 1
ATOM 3536 O O . PHE A 1 453 ? -9.973 3.239 10.903 1.00 97.19 453 PHE A O 1
ATOM 3543 N N . LEU A 1 454 ? -10.789 1.896 12.510 1.00 98.06 454 LEU A N 1
ATOM 3544 C CA . LEU A 1 454 ? -10.900 2.884 13.582 1.00 98.06 454 LEU A CA 1
ATOM 3545 C C . LEU A 1 454 ? -9.844 2.610 14.660 1.00 98.06 454 LEU A C 1
ATOM 3547 O O . LEU A 1 454 ? -9.729 1.491 15.160 1.00 98.06 454 LEU A O 1
ATOM 3551 N N . ILE A 1 455 ? -9.096 3.643 15.028 1.00 96.44 455 ILE A N 1
ATOM 3552 C CA . ILE A 1 455 ? -8.058 3.616 16.059 1.00 96.44 455 ILE A CA 1
ATOM 3553 C C . ILE A 1 455 ? -8.603 4.222 17.356 1.00 96.44 455 ILE A C 1
ATOM 3555 O O . ILE A 1 455 ? -9.287 5.246 17.318 1.00 96.44 455 ILE A O 1
ATOM 3559 N N . TYR A 1 456 ? -8.239 3.626 18.494 1.00 94.50 456 TYR A N 1
ATOM 3560 C CA . TYR A 1 456 ? -8.473 4.153 19.846 1.00 94.50 456 TYR A CA 1
ATOM 3561 C C . TYR A 1 456 ? -7.133 4.299 20.580 1.00 94.50 456 TYR A C 1
ATOM 3563 O O . TYR A 1 456 ? -6.286 3.431 20.395 1.00 94.50 456 TYR A O 1
ATOM 3571 N N . PRO A 1 457 ? -6.923 5.303 21.447 1.00 95.88 457 PRO A N 1
ATOM 3572 C CA . PRO A 1 457 ? -5.657 5.509 22.150 1.00 95.88 457 PRO A CA 1
ATOM 3573 C C . PRO A 1 457 ? -5.504 4.492 23.292 1.00 95.88 457 PRO A C 1
ATOM 3575 O O . PRO A 1 457 ? -6.016 4.698 24.390 1.00 95.88 457 PRO A O 1
ATOM 3578 N N . THR A 1 458 ? -4.796 3.380 23.061 1.00 96.62 458 THR A N 1
ATOM 3579 C CA . THR A 1 458 ? -4.722 2.261 24.032 1.00 96.62 458 THR A CA 1
ATOM 3580 C C . THR A 1 458 ? -3.956 2.592 25.319 1.00 96.62 458 THR A C 1
ATOM 3582 O O . THR A 1 458 ? -3.997 1.829 26.280 1.00 96.62 458 THR A O 1
ATOM 3585 N N . TYR A 1 459 ? -3.297 3.749 25.362 1.00 94.75 459 TYR A N 1
ATOM 3586 C CA . TYR A 1 459 ? -2.612 4.305 26.529 1.00 94.75 459 TYR A CA 1
ATOM 3587 C C . TYR A 1 459 ? -3.506 5.188 27.418 1.00 94.75 459 TYR A C 1
ATOM 3589 O O . TYR A 1 459 ? -3.039 5.662 28.456 1.00 94.75 459 TYR A O 1
ATOM 3597 N N . LEU A 1 460 ? -4.760 5.457 27.028 1.00 96.25 460 LEU A N 1
ATOM 3598 C CA . LEU A 1 460 ? -5.636 6.418 27.702 1.00 96.25 460 LEU A CA 1
ATOM 3599 C C . LEU A 1 460 ? -6.974 5.795 28.114 1.00 96.25 460 LEU A C 1
ATOM 3601 O O . LEU A 1 460 ? -7.651 5.159 27.312 1.00 96.25 460 LEU A O 1
ATOM 3605 N N . ALA A 1 461 ? -7.409 6.055 29.349 1.00 96.38 461 ALA A N 1
ATOM 3606 C CA . ALA A 1 461 ? -8.722 5.621 29.817 1.00 96.38 461 ALA A CA 1
ATOM 3607 C C . ALA A 1 461 ? -9.878 6.327 29.078 1.00 96.38 461 ALA A C 1
ATOM 3609 O O . ALA A 1 461 ? -9.818 7.541 28.877 1.00 96.38 461 ALA A O 1
ATOM 3610 N N . PRO A 1 462 ? -10.968 5.612 28.738 1.00 97.31 462 PRO A N 1
ATOM 3611 C CA . PRO A 1 462 ? -11.227 4.204 29.056 1.00 97.31 462 PRO A CA 1
ATOM 3612 C C . PRO A 1 462 ? -10.758 3.222 27.964 1.00 97.31 462 PRO A C 1
ATOM 3614 O O . PRO A 1 462 ? -11.095 2.043 28.011 1.00 97.31 462 PRO A O 1
ATOM 3617 N N . PHE A 1 463 ? -10.043 3.701 26.944 1.00 97.94 463 PHE A N 1
ATOM 3618 C CA . PHE A 1 463 ? -9.609 2.903 25.798 1.00 97.94 463 PHE A CA 1
ATOM 3619 C C . PHE A 1 463 ? -8.405 2.008 26.095 1.00 97.94 463 PHE A C 1
ATOM 3621 O O . PHE A 1 463 ? -8.078 1.171 25.259 1.00 97.94 463 PHE A O 1
ATOM 3628 N N . ASP A 1 464 ? -7.780 2.120 27.267 1.00 96.81 464 ASP A N 1
ATOM 3629 C CA . ASP A 1 464 ? -6.808 1.160 27.799 1.00 96.81 464 ASP A CA 1
ATOM 3630 C C . ASP A 1 464 ? -7.465 -0.174 28.207 1.00 96.81 464 ASP A C 1
ATOM 3632 O O . ASP A 1 464 ? -6.849 -1.239 28.087 1.00 96.81 464 ASP A O 1
ATOM 3636 N N . GLU A 1 465 ? -8.757 -0.163 28.544 1.00 98.25 465 GLU A N 1
ATOM 3637 C CA . GLU A 1 465 ? -9.534 -1.364 28.858 1.00 98.25 465 GLU A CA 1
ATOM 3638 C C . GLU A 1 465 ? -9.992 -2.124 27.601 1.00 98.25 465 GLU A C 1
ATOM 3640 O O . GLU A 1 465 ? -10.751 -1.632 26.761 1.00 98.25 465 GLU A O 1
ATOM 3645 N N . VAL A 1 466 ? -9.583 -3.393 27.500 1.00 98.00 466 VAL A N 1
ATOM 3646 C CA . VAL A 1 466 ? -9.878 -4.252 26.338 1.00 98.00 466 VAL A CA 1
ATOM 3647 C C . VAL A 1 466 ? -11.374 -4.468 26.114 1.00 98.00 466 VAL A C 1
ATOM 3649 O O . VAL A 1 466 ? -11.820 -4.524 24.971 1.00 98.00 466 VAL A O 1
ATOM 3652 N N . ASP A 1 467 ? -12.168 -4.549 27.183 1.00 98.31 467 ASP A N 1
ATOM 3653 C CA . ASP A 1 467 ? -13.613 -4.763 27.067 1.00 98.31 467 ASP A CA 1
ATOM 3654 C C . ASP A 1 467 ? -14.324 -3.531 26.472 1.00 98.31 467 ASP A C 1
ATOM 3656 O O . ASP A 1 467 ? -15.303 -3.699 25.745 1.00 98.31 467 ASP A O 1
ATOM 3660 N N . VAL A 1 468 ? -13.801 -2.310 26.670 1.00 98.50 468 VAL A N 1
ATOM 3661 C CA . VAL A 1 468 ? -14.318 -1.113 25.977 1.00 98.50 468 VAL A CA 1
ATOM 3662 C C . VAL A 1 468 ? -14.064 -1.226 24.481 1.00 98.50 468 VAL A C 1
ATOM 3664 O O . VAL A 1 468 ? -14.997 -1.082 23.694 1.00 98.50 468 VAL A O 1
ATOM 3667 N N . ARG A 1 469 ? -12.826 -1.545 24.085 1.00 98.06 469 ARG A N 1
ATOM 3668 C CA . ARG A 1 469 ? -12.455 -1.657 22.667 1.00 98.06 469 ARG A CA 1
ATOM 3669 C C . ARG A 1 469 ? -13.214 -2.777 21.962 1.00 98.06 469 ARG A C 1
ATOM 3671 O O . ARG A 1 469 ? -13.780 -2.534 20.908 1.00 98.06 469 ARG A O 1
ATOM 3678 N N . ARG A 1 470 ? -13.326 -3.962 22.573 1.00 97.75 470 ARG A N 1
ATOM 3679 C CA . ARG A 1 470 ? -14.121 -5.085 22.035 1.00 97.75 470 ARG A CA 1
ATOM 3680 C C . ARG A 1 470 ? -15.609 -4.757 21.929 1.00 97.75 470 ARG A C 1
ATOM 3682 O O . ARG A 1 470 ? -16.268 -5.187 20.988 1.00 97.75 470 ARG A O 1
ATOM 3689 N N . GLY A 1 471 ? -16.148 -4.019 22.900 1.00 97.62 471 GLY A N 1
ATOM 3690 C CA . GLY A 1 471 ? -17.532 -3.560 22.858 1.00 97.62 471 GLY A CA 1
ATOM 3691 C C . GLY A 1 471 ? -17.774 -2.594 21.698 1.00 97.62 471 GLY A C 1
ATOM 3692 O O . GLY A 1 471 ? -18.708 -2.798 20.928 1.00 97.62 471 GLY A O 1
ATOM 3693 N N . ILE A 1 472 ? -16.897 -1.601 21.514 1.00 97.56 472 ILE A N 1
ATOM 3694 C CA . ILE A 1 472 ? -16.966 -0.695 20.359 1.00 97.56 472 ILE A CA 1
ATOM 3695 C C . ILE A 1 472 ? -16.797 -1.472 19.052 1.00 97.56 472 ILE A C 1
ATOM 3697 O O . ILE A 1 472 ? -17.576 -1.273 18.126 1.00 97.56 472 ILE A O 1
ATOM 3701 N N . ASP A 1 473 ? -15.834 -2.389 18.993 1.00 97.38 473 ASP A N 1
ATOM 3702 C CA . ASP A 1 473 ? -15.554 -3.194 17.810 1.00 97.38 473 ASP A CA 1
ATOM 3703 C C . ASP A 1 473 ? -16.777 -3.980 17.332 1.00 97.38 473 ASP A C 1
ATOM 3705 O O . ASP A 1 473 ? -17.041 -4.042 16.136 1.00 97.38 473 ASP A O 1
ATOM 3709 N N . ARG A 1 474 ? -17.586 -4.508 18.254 1.00 96.19 474 ARG A N 1
ATOM 3710 C CA . ARG A 1 474 ? -18.863 -5.163 17.928 1.00 96.19 474 ARG A CA 1
ATOM 3711 C C . ARG A 1 474 ? -19.970 -4.190 17.516 1.00 96.19 474 ARG A C 1
ATOM 3713 O O . ARG A 1 474 ? -20.804 -4.557 16.701 1.00 96.19 474 ARG A O 1
ATOM 3720 N N . LEU A 1 475 ? -19.969 -2.967 18.050 1.00 95.50 475 LEU A N 1
ATOM 3721 C CA . LEU A 1 475 ? -20.948 -1.922 17.717 1.00 95.50 475 LEU A CA 1
ATOM 3722 C C . LEU A 1 475 ? -20.691 -1.257 16.357 1.00 95.50 475 LEU A C 1
ATOM 3724 O O . LEU A 1 475 ? -21.533 -0.495 15.881 1.00 95.50 475 LEU A O 1
ATOM 3728 N N . LEU A 1 476 ? -19.538 -1.496 15.723 1.00 95.81 476 LEU A N 1
ATOM 3729 C CA . LEU A 1 476 ? -19.259 -0.946 14.400 1.00 95.81 476 LEU A CA 1
ATOM 3730 C C . LEU A 1 476 ? -20.284 -1.464 13.375 1.00 95.81 476 LEU A C 1
ATOM 3732 O O . LEU A 1 476 ? -20.345 -2.671 13.123 1.00 95.81 476 LEU A O 1
ATOM 3736 N N . PRO A 1 477 ? -21.026 -0.576 12.687 1.00 95.31 477 PRO A N 1
ATOM 3737 C CA . PRO A 1 477 ? -22.093 -0.975 11.778 1.00 95.31 477 PRO A CA 1
ATOM 3738 C C . PRO A 1 477 ? -21.532 -1.357 10.396 1.00 95.31 477 PRO A C 1
ATOM 3740 O O . PRO A 1 477 ? -21.878 -0.736 9.390 1.00 95.31 477 PRO A O 1
ATOM 3743 N N . ARG A 1 478 ? -20.634 -2.352 10.332 1.00 96.12 478 ARG A N 1
ATOM 3744 C CA . ARG A 1 478 ? -19.836 -2.691 9.135 1.00 96.12 478 ARG A CA 1
ATOM 3745 C C . ARG A 1 478 ? -20.683 -2.937 7.890 1.00 96.12 478 ARG A C 1
ATOM 3747 O O . ARG A 1 478 ? -20.433 -2.312 6.863 1.00 96.12 478 ARG A O 1
ATOM 3754 N N . ASP A 1 479 ? -21.729 -3.758 7.997 1.00 95.62 479 ASP A N 1
ATOM 3755 C CA . ASP A 1 479 ? -22.636 -4.038 6.874 1.00 95.62 479 ASP A CA 1
ATOM 3756 C C . ASP A 1 479 ? -23.304 -2.761 6.354 1.00 95.62 479 ASP A C 1
ATOM 3758 O O . ASP A 1 479 ? -23.375 -2.514 5.152 1.00 95.62 479 ASP A O 1
ATOM 3762 N N . ARG A 1 480 ? -23.764 -1.900 7.270 1.00 95.38 480 ARG A N 1
ATOM 3763 C CA . ARG A 1 480 ? -24.391 -0.620 6.922 1.00 95.38 480 ARG A CA 1
ATOM 3764 C C . ARG A 1 480 ? -23.376 0.343 6.313 1.00 95.38 480 ARG A C 1
ATOM 3766 O O . ARG A 1 480 ? -23.744 1.094 5.410 1.00 95.38 480 ARG A O 1
ATOM 3773 N N . ILE A 1 481 ? -22.130 0.344 6.785 1.00 95.62 481 ILE A N 1
ATOM 3774 C CA . ILE A 1 481 ? -21.043 1.135 6.198 1.00 95.62 481 ILE A CA 1
ATOM 3775 C C . ILE A 1 481 ? -20.813 0.686 4.753 1.00 95.62 481 ILE A C 1
ATOM 3777 O O . ILE A 1 481 ? -20.939 1.509 3.846 1.00 95.62 481 ILE A O 1
ATOM 3781 N N . VAL A 1 482 ? -20.565 -0.606 4.525 1.00 94.06 482 VAL A N 1
ATOM 3782 C CA . VAL A 1 482 ? -20.319 -1.159 3.184 1.00 94.06 482 VAL A CA 1
ATOM 3783 C C . VAL A 1 482 ? -21.503 -0.886 2.251 1.00 94.06 482 VAL A C 1
ATOM 3785 O O . VAL A 1 482 ? -21.315 -0.336 1.168 1.00 94.06 482 VAL A O 1
ATOM 3788 N N . GLU A 1 483 ? -22.736 -1.145 2.686 1.00 92.50 483 GLU A N 1
ATOM 3789 C CA . GLU A 1 483 ? -23.932 -0.945 1.859 1.00 92.50 483 GLU A CA 1
ATOM 3790 C C . GLU A 1 483 ? -24.221 0.539 1.561 1.00 92.50 483 GLU A C 1
ATOM 3792 O O . GLU A 1 483 ? -24.548 0.899 0.434 1.00 92.50 483 GLU A O 1
ATOM 3797 N N . THR A 1 484 ? -24.135 1.432 2.555 1.00 91.19 484 THR A N 1
ATOM 3798 C CA . THR A 1 484 ? -24.659 2.809 2.410 1.00 91.19 484 THR A CA 1
ATOM 3799 C C . THR A 1 484 ? -23.608 3.859 2.065 1.00 91.19 484 THR A C 1
ATOM 3801 O O . THR A 1 484 ? -23.950 4.908 1.502 1.00 91.19 484 THR A O 1
ATOM 3804 N N . VAL A 1 485 ? -22.346 3.612 2.422 1.00 90.69 485 VAL A N 1
ATOM 3805 C CA . VAL A 1 485 ? -21.221 4.505 2.116 1.00 90.69 485 VAL A CA 1
ATOM 3806 C C . VAL A 1 485 ? -20.544 4.051 0.834 1.00 90.69 485 VAL A C 1
ATOM 3808 O O . VAL A 1 485 ? -20.408 4.867 -0.072 1.00 90.69 485 VAL A O 1
ATOM 3811 N N . TYR A 1 486 ? -20.230 2.758 0.737 1.00 88.50 486 TYR A N 1
ATOM 3812 C CA . TYR A 1 486 ? -19.481 2.178 -0.380 1.00 88.50 486 TYR A CA 1
ATOM 3813 C C . TYR A 1 486 ? -20.364 1.485 -1.430 1.00 88.50 486 TYR A C 1
ATOM 3815 O O . TYR A 1 486 ? -19.843 0.838 -2.330 1.00 88.50 486 TYR A O 1
ATOM 3823 N N . ALA A 1 487 ? -21.695 1.601 -1.331 1.00 86.88 487 ALA A N 1
ATOM 3824 C CA . ALA A 1 487 ? -22.663 0.993 -2.255 1.00 86.88 487 ALA A CA 1
ATOM 3825 C C . ALA A 1 487 ? -22.427 -0.513 -2.506 1.00 86.88 487 ALA A C 1
ATOM 3827 O O . ALA A 1 487 ? -22.558 -0.998 -3.628 1.00 86.88 487 ALA A O 1
ATOM 3828 N N . GLY A 1 488 ? -22.039 -1.248 -1.461 1.00 87.06 488 GLY A N 1
ATOM 3829 C CA . GLY A 1 488 ? -21.738 -2.678 -1.533 1.00 87.06 488 GLY A CA 1
ATOM 3830 C C . GLY A 1 488 ? -20.323 -3.016 -2.024 1.00 87.06 488 GLY A C 1
ATOM 3831 O O . GLY A 1 488 ? -20.016 -4.195 -2.171 1.00 87.06 488 GLY A O 1
ATOM 3832 N N . SER A 1 489 ? -19.468 -2.020 -2.286 1.00 86.25 489 SER A N 1
ATOM 3833 C CA . SER A 1 489 ? -18.077 -2.215 -2.710 1.00 86.25 489 SER A CA 1
ATOM 3834 C C . SER A 1 489 ? -17.143 -2.479 -1.520 1.00 86.25 489 SER A C 1
ATOM 3836 O O . SER A 1 489 ? -17.144 -1.762 -0.511 1.00 86.25 489 SER A O 1
ATOM 3838 N N . GLY A 1 490 ? -16.301 -3.501 -1.668 1.00 89.31 490 GLY A N 1
ATOM 3839 C CA . GLY A 1 490 ? -15.428 -4.012 -0.613 1.00 89.31 490 GLY A CA 1
ATOM 3840 C C . GLY A 1 490 ? -16.066 -5.148 0.187 1.00 89.31 490 GLY A C 1
ATOM 3841 O O . GLY A 1 490 ? -17.227 -5.506 -0.000 1.00 89.31 490 GLY A O 1
ATOM 3842 N N . THR A 1 491 ? -15.278 -5.742 1.080 1.00 91.81 491 THR A N 1
ATOM 3843 C CA . THR A 1 491 ? -15.689 -6.904 1.884 1.00 91.81 491 THR A CA 1
ATOM 3844 C C . THR A 1 491 ? -15.599 -6.561 3.359 1.00 91.81 491 THR A C 1
ATOM 3846 O O . THR A 1 491 ? -14.558 -6.090 3.802 1.00 91.81 491 THR A O 1
ATOM 3849 N N . VAL A 1 492 ? -16.667 -6.797 4.127 1.00 94.69 492 VAL A N 1
ATOM 3850 C CA . VAL A 1 492 ? -16.651 -6.645 5.591 1.00 94.69 492 VAL A CA 1
ATOM 3851 C C . VAL A 1 492 ? -15.490 -7.446 6.186 1.00 94.69 492 VAL A C 1
ATOM 3853 O O . VAL A 1 492 ? -15.276 -8.594 5.802 1.00 94.69 492 VAL A O 1
ATOM 3856 N N . ALA A 1 493 ? -14.746 -6.835 7.109 1.00 94.25 493 ALA A N 1
ATOM 3857 C CA . ALA A 1 493 ? -13.522 -7.411 7.655 1.00 94.25 493 ALA A CA 1
ATOM 3858 C C . ALA A 1 493 ? -13.481 -7.334 9.184 1.00 94.25 493 ALA A C 1
ATOM 3860 O O . ALA A 1 493 ? -13.963 -6.372 9.787 1.00 94.25 493 ALA A O 1
ATOM 3861 N N . TYR A 1 494 ? -12.875 -8.359 9.782 1.00 94.88 494 TYR A N 1
ATOM 3862 C CA . TYR A 1 494 ? -12.708 -8.522 11.231 1.00 94.88 494 TYR A CA 1
ATOM 3863 C C . TYR A 1 494 ? -11.255 -8.814 11.617 1.00 94.88 494 TYR A C 1
ATOM 3865 O O . TYR A 1 494 ? -10.868 -8.627 12.767 1.00 94.88 494 TYR A O 1
ATOM 3873 N N . THR A 1 495 ? -10.446 -9.229 10.645 1.00 94.94 495 THR A N 1
ATOM 3874 C CA . THR A 1 495 ? -9.024 -9.537 10.767 1.00 94.94 495 THR A CA 1
ATOM 3875 C C . THR A 1 495 ? -8.220 -8.656 9.795 1.00 94.94 495 THR A C 1
ATOM 3877 O O . THR A 1 495 ? -8.774 -8.155 8.816 1.00 94.94 495 THR A O 1
ATOM 3880 N N . PRO A 1 496 ? -6.934 -8.385 10.075 1.00 94.00 496 PRO A N 1
ATOM 3881 C CA . PRO A 1 496 ? -6.091 -7.466 9.288 1.00 94.00 496 PRO A CA 1
ATOM 3882 C C . PRO A 1 496 ? -5.376 -8.096 8.081 1.00 94.00 496 PRO A C 1
ATOM 3884 O O . PRO A 1 496 ? -4.540 -7.434 7.472 1.00 94.00 496 PRO A O 1
ATOM 3887 N N . VAL A 1 497 ? -5.665 -9.350 7.717 1.00 94.94 497 VAL A N 1
ATOM 3888 C CA . VAL A 1 497 ? -5.039 -10.009 6.556 1.00 94.94 497 VAL A CA 1
ATOM 3889 C C . VAL A 1 497 ? -6.034 -10.059 5.393 1.00 94.94 497 VAL A C 1
ATOM 3891 O O . VAL A 1 497 ? -7.054 -10.741 5.497 1.00 94.94 497 VAL A O 1
ATOM 3894 N N . PRO A 1 498 ? -5.780 -9.347 4.278 1.00 92.88 498 PRO A N 1
ATOM 3895 C CA . PRO A 1 498 ? -6.730 -9.284 3.176 1.00 92.88 498 PRO A CA 1
ATOM 3896 C C . PRO A 1 498 ? -6.885 -10.624 2.444 1.00 92.88 498 PRO A C 1
ATOM 3898 O O . PRO A 1 498 ? -5.901 -11.349 2.288 1.00 92.88 498 PRO A O 1
ATOM 3901 N N . PRO A 1 499 ? -8.074 -10.905 1.865 1.00 90.69 499 PRO A N 1
ATOM 3902 C CA . PRO A 1 499 ? -8.323 -12.065 1.003 1.00 90.69 499 PRO A CA 1
ATOM 3903 C C . PRO A 1 499 ? -7.364 -12.186 -0.182 1.00 90.69 499 PRO A C 1
ATOM 3905 O O . PRO A 1 499 ? -7.225 -13.270 -0.739 1.00 90.69 499 PRO A O 1
ATOM 3908 N N . LEU A 1 500 ? -6.710 -11.080 -0.557 1.00 90.06 500 LEU A N 1
ATOM 3909 C CA . LEU A 1 500 ? -5.638 -11.042 -1.548 1.00 90.06 500 LEU A CA 1
ATOM 3910 C C . LEU A 1 500 ? -4.489 -12.007 -1.206 1.00 90.06 500 LEU A C 1
ATOM 3912 O O . LEU A 1 500 ? -3.888 -12.599 -2.097 1.00 90.06 500 LEU A O 1
ATOM 3916 N N . LEU A 1 501 ? -4.198 -12.188 0.082 1.00 91.88 501 LEU A N 1
ATOM 3917 C CA . LEU A 1 501 ? -3.171 -13.096 0.577 1.00 91.88 501 LEU A CA 1
ATOM 3918 C C . LEU A 1 501 ? -3.763 -14.495 0.783 1.00 91.88 501 LEU A C 1
ATOM 3920 O O . LEU A 1 501 ? -3.832 -14.989 1.908 1.00 91.88 501 LEU A O 1
ATOM 3924 N N . GLU A 1 502 ? -4.205 -15.138 -0.304 1.00 89.44 502 GLU A N 1
ATOM 3925 C CA . GLU A 1 502 ? -4.955 -16.409 -0.268 1.00 89.44 502 GLU A CA 1
ATOM 3926 C C . GLU A 1 502 ? -4.277 -17.507 0.572 1.00 89.44 502 GLU A C 1
ATOM 3928 O O . GLU A 1 502 ? -4.949 -18.346 1.171 1.00 89.44 502 GLU A O 1
ATOM 3933 N N . SER A 1 503 ? -2.943 -17.514 0.634 1.00 89.25 503 SER A N 1
ATOM 3934 C CA . SER A 1 503 ? -2.169 -18.468 1.431 1.00 89.25 503 SER A CA 1
ATOM 3935 C C . SER A 1 503 ? -2.356 -18.292 2.942 1.00 89.25 503 SER A C 1
ATOM 3937 O O . SER A 1 503 ? -2.252 -19.281 3.667 1.00 89.25 503 SER A O 1
ATOM 3939 N N . PHE A 1 504 ? -2.664 -17.083 3.412 1.00 92.12 504 PHE A N 1
ATOM 3940 C CA . PHE A 1 504 ? -2.783 -16.711 4.827 1.00 92.12 504 PHE A CA 1
ATOM 3941 C C . PHE A 1 504 ? -4.232 -16.561 5.311 1.00 92.12 504 PHE A C 1
ATOM 3943 O O . PHE A 1 504 ? -4.455 -16.239 6.478 1.00 92.12 504 PHE A O 1
ATOM 3950 N N . VAL A 1 505 ? -5.211 -16.828 4.443 1.00 89.50 505 VAL A N 1
ATOM 3951 C CA . VAL A 1 505 ? -6.640 -16.727 4.758 1.00 89.50 505 VAL A CA 1
ATOM 3952 C C . VAL A 1 505 ? -7.286 -18.114 4.736 1.00 89.50 505 VAL A C 1
ATOM 3954 O O . VAL A 1 505 ? -7.247 -18.824 3.733 1.00 89.50 505 VAL A O 1
ATOM 3957 N N . ASP A 1 506 ? -7.929 -18.498 5.842 1.00 90.88 506 ASP A N 1
ATOM 3958 C CA . ASP A 1 506 ? -8.713 -19.735 5.951 1.00 90.88 506 ASP A CA 1
ATOM 3959 C C . ASP A 1 506 ? -10.182 -19.402 6.281 1.00 90.88 506 ASP A C 1
ATOM 3961 O O . ASP A 1 506 ? -10.473 -18.909 7.372 1.00 90.88 506 ASP A O 1
ATOM 3965 N N . PRO A 1 507 ? -11.152 -19.712 5.398 1.00 90.50 507 PRO A N 1
ATOM 3966 C CA . PRO A 1 507 ? -12.570 -19.484 5.674 1.00 90.50 507 PRO A CA 1
ATOM 3967 C C . PRO A 1 507 ? -13.087 -20.153 6.957 1.00 90.50 507 PRO A C 1
ATOM 3969 O O . PRO A 1 507 ? -14.058 -19.680 7.547 1.00 90.50 507 PRO A O 1
ATOM 3972 N N . ALA A 1 508 ? -12.487 -21.269 7.386 1.00 93.06 508 ALA A N 1
ATOM 3973 C CA . ALA A 1 508 ? -12.846 -21.914 8.647 1.00 93.06 508 ALA A CA 1
ATOM 3974 C C . ALA A 1 508 ? -12.335 -21.127 9.863 1.00 93.06 508 ALA A C 1
ATOM 3976 O O . ALA A 1 508 ? -13.025 -21.094 10.882 1.00 93.06 508 ALA A O 1
ATOM 3977 N N . PHE A 1 509 ? -11.166 -20.491 9.744 1.00 93.75 509 PHE A N 1
ATOM 3978 C CA . PHE A 1 509 ? -10.630 -19.573 10.747 1.00 93.75 509 PHE A CA 1
ATOM 3979 C C . PHE A 1 509 ? -11.491 -18.311 10.845 1.00 93.75 509 PHE A C 1
ATOM 3981 O O . PHE A 1 509 ? -11.941 -17.974 11.933 1.00 93.75 509 PHE A O 1
ATOM 3988 N N . GLU A 1 510 ? -11.841 -17.687 9.721 1.00 91.81 510 GLU A N 1
ATOM 3989 C CA . GLU A 1 510 ? -12.714 -16.502 9.714 1.00 91.81 510 GLU A CA 1
ATOM 3990 C C . GLU A 1 510 ? -14.087 -16.789 10.344 1.00 91.81 510 GLU A C 1
ATOM 3992 O O . GLU A 1 510 ? -14.584 -16.030 11.177 1.00 91.81 510 GLU A O 1
ATOM 3997 N N . ALA A 1 511 ? -14.686 -17.942 10.027 1.00 93.06 511 ALA A N 1
ATOM 3998 C CA . ALA A 1 511 ? -15.935 -18.367 10.659 1.00 93.06 511 ALA A CA 1
ATOM 3999 C C . ALA A 1 511 ? -15.790 -18.594 12.175 1.00 93.06 511 ALA A C 1
ATOM 4001 O O . ALA A 1 511 ? -16.735 -18.352 12.924 1.00 93.06 511 ALA A O 1
ATOM 4002 N N . HIS A 1 512 ? -14.625 -19.067 12.625 1.00 94.50 512 HIS A N 1
ATOM 4003 C CA . HIS A 1 512 ? -14.322 -19.227 14.043 1.00 94.50 512 HIS A CA 1
ATOM 4004 C C . HIS A 1 512 ? -14.166 -17.877 14.750 1.00 94.50 512 HIS A C 1
ATOM 4006 O O . HIS A 1 512 ? -14.736 -17.704 15.825 1.00 94.50 512 HIS A O 1
ATOM 4012 N N . ILE A 1 513 ? -13.460 -16.925 14.132 1.00 95.06 513 ILE A N 1
ATOM 4013 C CA . ILE A 1 513 ? -13.308 -15.564 14.651 1.00 95.06 513 ILE A CA 1
ATOM 4014 C C . ILE A 1 513 ? -14.676 -14.904 14.845 1.00 95.06 513 ILE A C 1
ATOM 4016 O O . ILE A 1 513 ? -14.941 -14.339 15.905 1.00 95.06 513 ILE A O 1
ATOM 4020 N N . LEU A 1 514 ? -15.568 -15.029 13.861 1.00 92.50 514 LEU A N 1
ATOM 4021 C CA . LEU A 1 514 ? -16.934 -14.516 13.958 1.00 92.50 514 LEU A CA 1
ATOM 4022 C C . LEU A 1 514 ? -17.707 -15.139 15.130 1.00 92.50 514 LEU A C 1
ATOM 4024 O O . LEU A 1 514 ? -18.161 -14.409 16.008 1.00 92.50 514 LEU A O 1
ATOM 4028 N N . ASP A 1 515 ? -17.782 -16.472 15.192 1.00 91.25 515 ASP A N 1
ATOM 4029 C CA . ASP A 1 515 ? -18.528 -17.195 16.236 1.00 91.25 515 ASP A CA 1
ATOM 4030 C C . ASP A 1 515 ? -17.989 -16.916 17.651 1.00 91.25 515 ASP A C 1
ATOM 4032 O O . ASP A 1 515 ? -18.762 -16.748 18.595 1.00 91.25 515 ASP A O 1
ATOM 4036 N N . GLU A 1 516 ? -16.664 -16.839 17.821 1.00 92.06 516 GLU A N 1
ATOM 4037 C CA . GLU A 1 516 ? -16.054 -16.616 19.136 1.00 92.06 516 GLU A CA 1
ATOM 4038 C C . GLU A 1 516 ? -16.118 -15.149 19.579 1.00 92.06 516 GLU A C 1
ATOM 4040 O O . GLU A 1 516 ? -16.388 -14.858 20.753 1.00 92.06 516 GLU A O 1
ATOM 4045 N N . PHE A 1 517 ? -15.840 -14.214 18.668 1.00 91.50 517 PHE A N 1
ATOM 4046 C CA . PHE A 1 517 ? -15.602 -12.821 19.033 1.00 91.50 517 PHE A CA 1
ATOM 4047 C C . PHE A 1 517 ? -16.726 -11.872 18.661 1.00 91.50 517 PHE A C 1
ATOM 4049 O O . PHE A 1 517 ? -16.770 -10.813 19.282 1.00 91.50 517 PHE A O 1
ATOM 4056 N N . PHE A 1 518 ? -17.652 -12.224 17.772 1.00 89.06 518 PHE A N 1
ATOM 4057 C CA . PHE A 1 518 ? -18.709 -11.317 17.305 1.00 89.06 518 PHE A CA 1
ATOM 4058 C C . PHE A 1 518 ? -20.132 -11.861 17.497 1.00 89.06 518 PHE A C 1
ATOM 4060 O O . PHE A 1 518 ? -21.053 -11.050 17.576 1.00 89.06 518 PHE A O 1
ATOM 4067 N N . GLY A 1 519 ? -20.286 -13.173 17.713 1.00 76.31 519 GLY A N 1
ATOM 4068 C CA . GLY A 1 519 ? -21.586 -13.833 17.896 1.00 76.31 519 GLY A CA 1
ATOM 4069 C C . GLY A 1 519 ? -22.285 -14.093 16.570 1.00 76.31 519 GLY A C 1
ATOM 4070 O O . GLY A 1 519 ? -23.532 -14.202 16.604 1.00 76.31 519 GLY A O 1
#

Sequence (519 aa):
MTADENETRSDSEGADDEAIALVERGLEAAGVDPPVETTIYANVENDERVRWAQLVQQELNETGLFDVSFEQLEWGQYQDLCFSMADSEENALVTLDVSGGWDPHTYLEPLFHSEKAAPSGLNFNHFESETVDELLEAGLAESDETHRRELYAELQEELVRRAPVSIVRFGESATVYRRDVVDDWRSYPLPGSEYESVFAPYAETAVSISNTDRLVGDAIASISNTDPVQMHDTTSNMATTLLYEGLLGVDFDGTPRPQLATDWERLDETTYRFDLRSDVTFHNGESLTAEHVQFSLERYDGTPREADVFEWLDAVDVLDDSTLEISLTEPYGPFETSANVPIVPLAAGEDGDVDLVETPVGTGPYQFAGQSSGEYWDLERFEDHWAVDEGGVDSQPVETIRLRVLTDAAARQAALEAGEIDVATGLTAESVDQLASDETYGVERTVAGQYDFLIYPTYLAPFDEVDVRRGIDRLLPRDRIVETVYAGSGTVAYTPVPPLLESFVDPAFEAHILDEFFG

Organism: NCBI:txid2044521

Nearest PDB structures (foldseek):
  5u4o-assembly1_A-2  TM=8.802E-01  e=3.236E-16  Bacillus anthracis
  3zs6-assembly1_A  TM=8.273E-01  e=5.185E-15  Burkholderia pseudomallei
  3tcf-assembly2_B  TM=8.283E-01  e=6.167E-15  Escherichia coli K-12
  1b3h-assembly1_A  TM=8.318E-01  e=3.699E-14  Salmonella enterica subsp. enterica serovar Typhimurium
  2z23-assembly1_A  TM=8.536E-01  e=2.219E-13  Yersinia pestis CO92

Radius of gyration: 24.04 Å; Cα contacts (8 Å, |Δi|>4): 1093; chains: 1; bounding box: 73×44×69 Å

Solvent-accessible surface area (backbone atoms only — not comparable to full-atom values): 27126 Å² total; per-residue (Å²): 143,81,58,65,72,61,50,60,54,52,55,48,58,52,42,52,53,52,20,51,53,27,28,56,50,15,26,60,72,62,69,53,74,71,50,45,75,35,34,41,40,28,38,64,88,40,63,59,57,43,52,40,52,50,48,45,38,50,51,47,37,71,71,55,53,29,47,53,45,79,49,73,30,55,61,72,58,37,51,53,44,49,48,38,32,69,85,68,66,52,66,45,34,42,58,48,71,53,68,34,66,84,41,66,60,57,52,40,44,50,50,51,27,50,91,20,25,45,69,85,36,62,6,48,32,53,42,75,48,72,70,51,37,53,35,50,55,50,33,40,44,33,73,54,67,70,61,26,34,52,35,52,48,54,40,42,52,50,45,55,72,50,25,64,51,34,52,39,25,29,38,52,44,49,40,40,32,32,50,78,40,42,77,59,76,55,70,38,41,39,84,38,31,61,64,41,33,48,62,28,68,59,55,61,34,49,33,49,68,41,98,56,58,59,50,30,34,56,29,65,46,61,72,82,42,56,31,81,45,74,53,89,51,55,52,24,44,32,75,38,53,48,26,34,42,19,46,22,38,63,32,84,86,59,47,63,29,54,50,46,18,71,48,73,46,77,78,55,81,36,34,35,38,40,37,43,47,89,68,43,37,32,75,84,68,51,68,61,37,27,65,30,50,46,51,34,58,60,61,22,66,94,32,95,44,22,65,75,46,62,72,43,54,64,47,68,48,69,76,44,62,45,29,33,34,43,34,33,70,49,45,52,48,56,48,64,66,54,39,51,47,62,35,38,57,72,41,56,42,98,90,41,87,42,50,33,67,86,54,50,54,21,49,22,60,26,37,71,69,49,71,44,93,71,46,37,42,34,33,29,49,35,83,73,21,70,66,57,93,47,89,70,45,101,48,75,72,60,52,27,42,34,31,33,40,40,72,45,47,68,59,42,53,51,32,43,76,70,64,74,24,44,36,40,62,76,54,52,50,67,58,49,56,57,44,57,73,35,89,61,35,43,67,39,74,41,62,25,30,31,37,38,32,40,40,41,38,38,81,40,85,51,45,51,31,49,39,26,33,46,11,51,47,61,58,50,57,37,70,59,36,31,46,73,61,33,65,57,53,43,44,79,34,75,61,80,66,49,77,78,45,57,87,70,53,50,73,70,55,55,53,46,51,40,58,76,75,61,101